Protein AF-A0A146L2M2-F1 (afdb_monomer)

InterPro domains:
  IPR002893 Zinc finger, MYND-type [PS01360] (22-61)
  IPR032717 Mitochondrial splicing suppressor 51, zinc-finger [PF13824] (22-67)
  IPR046824 Mitochondrial splicing suppressor 51-like, C-terminal domain [PF20179] (208-344)

Nearest PDB structures (foldseek):
  6o9o-assembly1_A  TM=4.617E-01  e=7.966E-04  Homo sapiens
  6p7z-assembly1_A  TM=4.406E-01  e=2.686E-03  Homo sapiens
  7bj1-assembly1_A  TM=4.413E-01  e=3.386E-03  Homo sapiens
  6cby-assembly2_B  TM=4.729E-01  e=2.568E-02  Homo sapiens
  8r4z-assembly2_B-2  TM=3.393E-01  e=8.658E-02  Pseudomonas syringae

Structure (mmCIF, N/CA/C/O backbone):
data_AF-A0A146L2M2-F1
#
_entry.id   AF-A0A146L2M2-F1
#
loop_
_atom_site.group_PDB
_atom_site.id
_atom_site.type_symbol
_atom_site.label_atom_id
_atom_site.label_alt_id
_atom_site.label_comp_id
_atom_site.label_asym_id
_atom_site.label_entity_id
_atom_site.label_seq_id
_atom_site.pdbx_PDB_ins_code
_atom_site.Cartn_x
_atom_site.Cartn_y
_atom_site.Cartn_z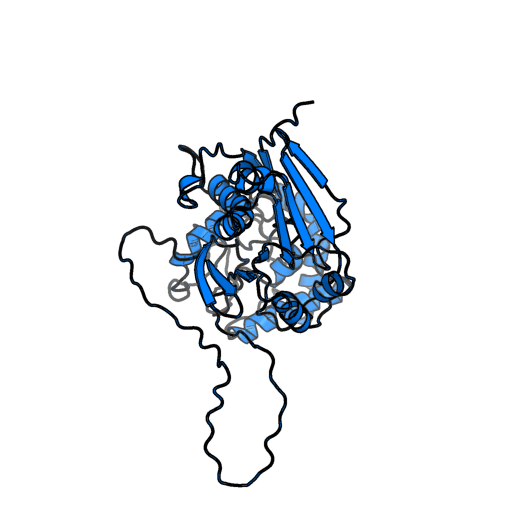
_atom_site.occupancy
_atom_site.B_iso_or_equiv
_atom_site.auth_seq_id
_atom_site.auth_comp_id
_atom_site.auth_asym_id
_atom_site.auth_atom_id
_atom_site.pdbx_PDB_model_num
ATOM 1 N N . MET A 1 1 ? 14.502 20.616 -28.014 1.00 32.56 1 MET A N 1
ATOM 2 C CA . MET A 1 1 ? 13.750 20.878 -26.769 1.00 32.56 1 MET A CA 1
ATOM 3 C C . MET A 1 1 ? 14.321 19.977 -25.692 1.00 32.56 1 MET A C 1
ATOM 5 O O . MET A 1 1 ? 14.163 18.766 -25.770 1.00 32.56 1 MET A O 1
ATOM 9 N N . THR A 1 2 ? 15.098 20.542 -24.774 1.00 34.72 2 THR A N 1
ATOM 10 C CA . THR A 1 2 ? 15.627 19.839 -23.602 1.00 34.72 2 THR A CA 1
ATOM 11 C C . THR A 1 2 ? 14.451 19.431 -22.723 1.00 34.72 2 THR A C 1
ATOM 13 O O . THR A 1 2 ? 13.787 20.293 -22.162 1.00 34.72 2 THR A O 1
ATOM 16 N N . SER A 1 3 ? 14.159 18.130 -22.663 1.00 42.84 3 SER A N 1
ATOM 17 C CA . SER A 1 3 ? 13.218 17.556 -21.698 1.00 42.84 3 SER A CA 1
ATOM 18 C C . SER A 1 3 ? 13.628 18.025 -20.306 1.00 42.84 3 SER A C 1
ATOM 20 O O . SER A 1 3 ? 14.692 17.625 -19.829 1.00 42.84 3 SER A O 1
ATOM 22 N N . GLU A 1 4 ? 12.829 18.891 -19.681 1.00 50.34 4 GLU A N 1
ATOM 23 C CA . GLU A 1 4 ? 13.039 19.283 -18.291 1.00 50.34 4 GLU A CA 1
ATOM 24 C C . GLU A 1 4 ? 13.143 18.012 -17.448 1.00 50.34 4 GLU A C 1
ATOM 26 O O . GLU A 1 4 ? 12.304 17.109 -17.515 1.00 50.34 4 GLU A O 1
ATOM 31 N N . ARG A 1 5 ? 14.260 17.903 -16.729 1.00 57.66 5 ARG A N 1
ATOM 32 C CA . ARG A 1 5 ? 14.537 16.804 -15.810 1.00 57.66 5 ARG A CA 1
ATOM 33 C C . ARG A 1 5 ? 13.362 16.716 -14.843 1.00 57.66 5 ARG A C 1
ATOM 35 O O . ARG A 1 5 ? 12.960 17.744 -14.311 1.00 57.66 5 ARG A O 1
ATOM 42 N N . ALA A 1 6 ? 12.842 15.520 -14.577 1.00 61.88 6 ALA A N 1
ATOM 43 C CA . ALA A 1 6 ? 11.925 15.360 -13.456 1.00 61.88 6 ALA A CA 1
ATOM 44 C C . ALA A 1 6 ? 12.663 15.791 -12.181 1.00 61.88 6 ALA A C 1
ATOM 46 O O . ALA A 1 6 ? 13.580 15.111 -11.719 1.00 61.88 6 ALA A O 1
ATOM 47 N N . THR A 1 7 ? 12.326 16.972 -11.676 1.00 74.81 7 THR A N 1
ATOM 48 C CA . THR A 1 7 ? 12.924 17.555 -10.474 1.00 74.81 7 THR A CA 1
ATOM 49 C C . THR A 1 7 ? 12.296 16.973 -9.214 1.00 74.81 7 THR A C 1
ATOM 51 O O . THR A 1 7 ? 12.905 17.029 -8.146 1.00 74.81 7 THR A O 1
ATOM 54 N N . GLU A 1 8 ? 11.102 16.387 -9.339 1.00 89.12 8 GLU A N 1
ATOM 55 C CA . GLU A 1 8 ? 10.264 15.945 -8.231 1.00 89.12 8 GLU A CA 1
ATOM 56 C C . GLU A 1 8 ? 9.455 14.686 -8.591 1.00 89.12 8 GLU A C 1
ATOM 58 O O . GLU A 1 8 ? 9.073 14.465 -9.744 1.00 89.12 8 GLU A O 1
ATOM 63 N N . PHE A 1 9 ? 9.170 13.874 -7.578 1.00 90.69 9 PHE A N 1
ATOM 64 C CA . PHE A 1 9 ? 8.240 12.753 -7.592 1.00 90.69 9 PHE A CA 1
ATOM 65 C C . PHE A 1 9 ? 6.996 13.119 -6.789 1.00 90.69 9 PHE A C 1
ATOM 67 O O . PHE A 1 9 ? 7.102 13.760 -5.742 1.00 90.69 9 PHE A O 1
ATOM 74 N N . LYS A 1 10 ? 5.823 12.675 -7.246 1.00 90.69 10 LYS A N 1
ATOM 75 C CA . LYS A 1 10 ? 4.563 12.849 -6.514 1.00 90.69 10 LYS A CA 1
ATOM 76 C C . LYS A 1 10 ? 4.073 11.496 -6.022 1.00 90.69 10 LYS A C 1
ATOM 78 O O . LYS A 1 10 ? 3.752 10.624 -6.829 1.00 90.69 10 LYS A O 1
ATOM 83 N N . VAL A 1 11 ? 4.012 11.318 -4.708 1.00 87.25 11 VAL A N 1
ATOM 84 C CA . VAL A 1 11 ? 3.499 10.092 -4.082 1.00 87.25 11 VAL A CA 1
ATOM 85 C C . VAL A 1 11 ? 2.143 10.388 -3.462 1.00 87.25 11 VAL A C 1
ATOM 87 O O . VAL A 1 11 ? 1.997 11.355 -2.713 1.00 87.25 11 VAL A O 1
ATOM 90 N N . TRP A 1 12 ? 1.159 9.561 -3.801 1.00 87.81 12 TRP A N 1
ATOM 91 C CA . TRP A 1 12 ? -0.226 9.699 -3.369 1.00 87.81 12 TRP A CA 1
ATOM 92 C C . TRP A 1 12 ? -0.584 8.535 -2.459 1.00 87.81 12 TRP A C 1
ATOM 94 O O . TRP A 1 12 ? -0.360 7.382 -2.822 1.00 87.81 12 TRP A O 1
ATOM 104 N N . TYR A 1 13 ? -1.179 8.838 -1.309 1.00 83.56 13 TYR A N 1
ATOM 105 C CA . TYR A 1 13 ? -1.750 7.829 -0.425 1.00 83.56 13 TYR A CA 1
ATOM 106 C C . TYR A 1 13 ? -3.263 7.973 -0.393 1.00 83.56 13 TYR A C 1
ATOM 108 O O . TYR A 1 13 ? -3.800 9.069 -0.213 1.00 83.56 13 TYR A O 1
ATOM 116 N N . ARG A 1 14 ? -3.955 6.840 -0.540 1.00 85.69 14 ARG A N 1
ATOM 117 C CA . ARG A 1 14 ? -5.388 6.781 -0.257 1.00 85.69 14 ARG A CA 1
ATOM 118 C C . ARG A 1 14 ? -5.647 7.116 1.218 1.00 85.69 14 ARG A C 1
ATOM 120 O O . ARG A 1 14 ? -4.770 6.882 2.056 1.00 85.69 14 ARG A O 1
ATOM 127 N N . PRO A 1 15 ? -6.860 7.564 1.567 1.00 81.56 15 PRO A N 1
ATOM 128 C CA . PRO A 1 15 ? -7.300 7.567 2.952 1.00 81.56 15 PRO A CA 1
ATOM 129 C C . PRO A 1 15 ? -7.128 6.173 3.577 1.00 81.56 15 PRO A C 1
ATOM 131 O O . PRO A 1 15 ? -7.543 5.160 3.002 1.00 81.56 15 PRO A O 1
ATOM 134 N N . GLN A 1 16 ? -6.463 6.131 4.732 1.00 87.62 16 GLN A N 1
ATOM 135 C CA . GLN A 1 16 ? -6.278 4.928 5.546 1.00 87.62 16 GLN A CA 1
ATOM 136 C C . GLN A 1 16 ? -6.793 5.184 6.959 1.00 87.62 16 GLN A C 1
ATOM 138 O O . GLN A 1 16 ? -6.505 6.231 7.545 1.00 87.62 16 GLN A O 1
ATOM 143 N N . PHE A 1 17 ? -7.548 4.250 7.520 1.00 91.25 17 PHE A N 1
ATOM 144 C CA . PHE A 1 17 ? -8.066 4.357 8.879 1.00 91.25 17 PHE A CA 1
ATOM 145 C C . PHE A 1 17 ? -7.026 3.916 9.922 1.00 91.25 17 PHE A C 1
ATOM 147 O O . PHE A 1 17 ? -6.335 2.913 9.760 1.00 91.25 17 PHE A O 1
ATOM 154 N N . ILE A 1 18 ? -6.939 4.671 11.021 1.00 90.88 18 ILE A N 1
ATOM 155 C CA . ILE A 1 18 ? -6.165 4.334 12.221 1.00 90.88 18 ILE A CA 1
ATOM 156 C C . ILE A 1 18 ? -7.047 4.715 13.417 1.00 90.88 18 ILE A C 1
ATOM 158 O O . ILE A 1 18 ? -7.366 5.890 13.593 1.00 90.88 18 ILE A O 1
ATOM 162 N N . SER A 1 19 ? -7.445 3.741 14.235 1.00 89.25 19 SER A N 1
ATOM 163 C CA . SER A 1 19 ? -8.536 3.898 15.213 1.00 89.25 19 SER A CA 1
ATOM 164 C C . SER A 1 19 ? -8.334 4.979 16.271 1.00 89.25 19 SER A C 1
ATOM 166 O O . SER A 1 19 ? -9.283 5.689 16.604 1.00 89.25 19 SER A O 1
ATOM 168 N N . ASN A 1 20 ? -7.114 5.152 16.786 1.00 90.50 20 ASN A N 1
ATOM 169 C CA . ASN A 1 20 ? -6.864 6.088 17.887 1.00 90.50 20 ASN A CA 1
ATOM 170 C C . ASN A 1 20 ? -6.240 7.431 17.466 1.00 90.50 20 ASN A C 1
ATOM 172 O O . ASN A 1 20 ? -5.539 8.075 18.259 1.00 90.50 20 ASN A O 1
ATOM 176 N N . VAL A 1 21 ? -6.442 7.848 16.215 1.00 93.50 21 VAL A N 1
ATOM 177 C CA . VAL A 1 21 ? -6.042 9.175 15.722 1.00 93.50 21 VAL A CA 1
ATOM 178 C C . VAL A 1 21 ? -7.190 9.849 14.985 1.00 93.50 21 VAL A C 1
ATOM 180 O O . VAL A 1 21 ? -8.154 9.188 14.618 1.00 93.50 21 VAL A O 1
ATOM 183 N N . CYS A 1 22 ? -7.092 11.158 14.749 1.00 94.94 22 CYS A N 1
ATOM 184 C CA . CYS A 1 22 ? -8.098 11.856 13.954 1.00 94.94 22 CYS A CA 1
ATOM 185 C C . CYS A 1 22 ? -8.229 11.236 12.553 1.00 94.94 22 CYS A C 1
ATOM 187 O O . CYS A 1 22 ? -7.226 11.109 11.848 1.00 94.94 22 CYS A O 1
ATOM 189 N N . HIS A 1 23 ? -9.450 10.903 12.127 1.00 94.38 23 HIS A N 1
ATOM 190 C CA . HIS A 1 23 ? -9.693 10.318 10.811 1.00 94.38 23 HIS A CA 1
ATOM 191 C C . HIS A 1 23 ? -9.285 11.248 9.666 1.00 94.38 23 HIS A C 1
ATOM 193 O O . HIS A 1 23 ? -8.741 10.776 8.675 1.00 94.38 23 HIS A O 1
ATOM 199 N N . ILE A 1 24 ? -9.419 12.561 9.829 1.00 94.50 24 ILE A N 1
ATOM 200 C CA . ILE A 1 24 ? -9.058 13.523 8.785 1.00 94.50 24 ILE A CA 1
ATOM 201 C C . ILE A 1 24 ? -7.544 13.771 8.737 1.00 94.50 24 ILE A C 1
ATOM 203 O O . ILE A 1 24 ? -6.889 13.472 7.739 1.00 94.50 24 ILE A O 1
ATOM 207 N N . CYS A 1 25 ? -6.947 14.273 9.825 1.00 94.25 25 CYS A N 1
ATOM 208 C CA . CYS A 1 25 ? -5.553 14.740 9.807 1.00 94.25 25 CYS A CA 1
ATOM 209 C C . CYS A 1 25 ? -4.515 13.732 10.326 1.00 94.25 25 CYS A C 1
ATOM 211 O O . CYS A 1 25 ? -3.321 14.021 10.300 1.00 94.25 25 CYS A O 1
ATOM 213 N N . LYS A 1 26 ? -4.946 12.574 10.846 1.00 94.31 26 LYS A N 1
ATOM 214 C CA . LYS A 1 26 ? -4.104 11.527 11.469 1.00 94.31 26 LYS A CA 1
ATOM 215 C C . LYS A 1 26 ? -3.285 11.978 12.682 1.00 94.31 26 LYS A C 1
ATOM 217 O O . LYS A 1 26 ? -2.478 11.210 13.210 1.00 94.31 26 LYS A O 1
ATOM 222 N N . THR A 1 27 ? -3.503 13.197 13.173 1.00 92.25 27 THR A N 1
ATOM 223 C CA . THR A 1 27 ? -2.886 13.683 14.407 1.00 92.25 27 THR A CA 1
ATOM 224 C C . THR A 1 27 ? -3.486 12.970 15.611 1.00 92.25 27 THR A C 1
ATOM 226 O O . THR A 1 27 ? -4.680 12.668 15.665 1.00 92.25 27 THR A O 1
ATOM 229 N N . ALA A 1 28 ? -2.620 12.702 16.583 1.00 86.12 28 ALA A N 1
ATOM 230 C CA . ALA A 1 28 ? -2.993 12.302 17.926 1.00 86.12 28 ALA A CA 1
ATOM 231 C C . ALA A 1 28 ? -4.058 13.252 18.500 1.00 86.12 28 ALA A C 1
ATOM 233 O O . ALA A 1 28 ? -3.770 14.439 18.651 1.00 86.12 28 ALA A O 1
ATOM 234 N N . PRO A 1 29 ? -5.266 12.783 18.830 1.00 76.06 29 PRO A N 1
ATOM 235 C CA . PRO A 1 29 ? -6.245 13.655 19.433 1.00 76.06 29 PRO A CA 1
ATOM 236 C C . PRO A 1 29 ? -5.828 13.924 20.890 1.00 76.06 29 PRO A C 1
ATOM 238 O O . PRO A 1 29 ? -5.305 13.035 21.572 1.00 76.06 29 PRO A O 1
ATOM 241 N N . GLY A 1 30 ? -5.967 15.181 21.316 1.00 73.44 30 GLY A N 1
ATOM 242 C CA . GLY A 1 30 ? -5.658 15.626 22.677 1.00 73.44 30 GLY A CA 1
ATOM 243 C C . GLY A 1 30 ? -6.733 15.200 23.681 1.00 73.44 30 GLY A C 1
ATOM 244 O O . GLY A 1 30 ? -7.555 14.336 23.391 1.00 73.44 30 GLY A O 1
ATOM 245 N N . ASN A 1 31 ? -6.764 15.837 24.854 1.00 66.19 31 ASN A N 1
ATOM 246 C CA . ASN A 1 31 ? -7.769 15.541 25.888 1.00 66.19 31 ASN A CA 1
ATOM 247 C C . ASN A 1 31 ? -9.213 15.846 25.441 1.00 66.19 31 ASN A C 1
ATOM 249 O O . ASN A 1 31 ? -10.150 15.265 25.975 1.00 66.19 31 ASN A O 1
ATOM 253 N N . GLU A 1 32 ? -9.388 16.710 24.441 1.00 65.69 32 GLU A N 1
ATOM 254 C CA . GLU A 1 32 ? -10.679 17.076 23.837 1.00 65.69 32 GLU A CA 1
ATOM 255 C C . GLU A 1 32 ? -11.033 16.187 22.625 1.00 65.69 32 GLU A C 1
ATOM 257 O O . GLU A 1 32 ? -11.750 16.603 21.717 1.00 65.69 32 GLU A O 1
ATOM 262 N N . SER A 1 33 ? -10.490 14.964 22.562 1.00 80.56 33 SER A N 1
ATOM 263 C CA . SER A 1 33 ? -10.766 14.026 21.470 1.00 80.56 33 SER A CA 1
ATOM 264 C C . SER A 1 33 ? -12.252 13.695 21.378 1.00 80.56 33 SER A C 1
ATOM 266 O O . SER A 1 33 ? -12.849 13.271 22.369 1.00 80.56 33 SER A O 1
ATOM 268 N N . LEU A 1 34 ? -12.812 13.784 20.176 1.00 90.06 34 LEU A N 1
ATOM 269 C CA . LEU A 1 34 ? -14.172 13.343 19.894 1.00 90.06 34 LEU A CA 1
ATOM 270 C C . LEU A 1 34 ? -14.135 11.944 19.286 1.00 90.06 34 LEU A C 1
ATOM 272 O O . LEU A 1 34 ? -13.220 11.588 18.546 1.00 90.06 34 LEU A O 1
ATOM 276 N N . THR A 1 35 ? -15.143 11.144 19.588 1.00 92.12 35 THR A N 1
ATOM 277 C CA . THR A 1 35 ? -15.424 9.894 18.881 1.00 92.12 35 THR A CA 1
ATOM 278 C C . THR A 1 35 ? -16.803 10.038 18.261 1.00 92.12 35 THR A C 1
ATOM 280 O O . THR A 1 35 ? -17.667 10.658 18.881 1.00 92.12 35 THR A O 1
ATOM 283 N N . CYS A 1 36 ? -17.013 9.490 17.062 1.00 94.12 36 CYS A N 1
ATOM 284 C CA . CYS A 1 36 ? -18.328 9.488 16.427 1.00 94.12 36 CYS A CA 1
ATOM 285 C C . CYS A 1 36 ? -19.385 8.973 17.428 1.00 94.12 36 CYS A C 1
ATOM 287 O O . CYS A 1 36 ? -19.245 7.844 17.913 1.00 94.12 36 CYS A O 1
ATOM 289 N N . PRO A 1 37 ? -20.428 9.761 17.753 1.00 92.00 37 PRO A N 1
ATOM 290 C CA . PRO A 1 37 ? -21.421 9.376 18.754 1.00 92.00 37 PRO A CA 1
ATOM 291 C C . PRO A 1 37 ? -22.321 8.227 18.281 1.00 92.00 37 PRO A C 1
ATOM 293 O O . PRO A 1 37 ? -22.911 7.543 19.113 1.00 92.00 37 PRO A O 1
ATOM 296 N N . GLY A 1 38 ? -22.412 8.002 16.965 1.00 93.31 38 GLY A N 1
ATOM 297 C CA . GLY A 1 38 ? -23.166 6.900 16.375 1.00 93.31 38 GLY A CA 1
ATOM 298 C C . GLY A 1 38 ? -22.446 5.561 16.527 1.00 93.31 38 GLY A C 1
ATOM 299 O O . GLY A 1 38 ? -22.893 4.692 17.270 1.00 93.31 38 GLY A O 1
ATOM 300 N N . CYS A 1 39 ? -21.325 5.382 15.825 1.00 94.31 39 CYS A N 1
ATOM 301 C CA . CYS A 1 39 ? -20.630 4.093 15.798 1.00 94.31 39 CYS A CA 1
ATOM 302 C C . CYS A 1 39 ? -19.640 3.890 16.959 1.00 94.31 39 CYS A C 1
ATOM 304 O O . CYS A 1 39 ? -19.313 2.754 17.305 1.00 94.31 39 CYS A O 1
ATOM 306 N N . GLY A 1 40 ? -19.116 4.969 17.551 1.00 92.00 40 GLY A N 1
ATOM 307 C CA . GLY A 1 40 ? -18.100 4.898 18.601 1.00 92.00 40 GLY A CA 1
ATOM 308 C C . GLY A 1 40 ? -16.728 4.376 18.149 1.00 92.00 40 GLY A C 1
ATOM 309 O O . GLY A 1 40 ? -15.912 4.051 19.011 1.00 92.00 40 GLY A O 1
ATOM 310 N N . LEU A 1 41 ? -16.469 4.248 16.837 1.00 92.75 41 LEU A N 1
ATOM 311 C CA . LEU A 1 41 ? -15.233 3.656 16.291 1.00 92.75 41 LEU A CA 1
ATOM 312 C C . LEU A 1 41 ? -14.266 4.667 15.666 1.00 92.75 41 LEU A C 1
ATOM 314 O O . LEU A 1 41 ? -13.063 4.404 15.623 1.00 92.75 41 LEU A O 1
ATOM 318 N N . VAL A 1 42 ? -14.769 5.796 15.165 1.00 94.38 42 VAL A N 1
ATOM 319 C CA . VAL A 1 42 ? -13.969 6.794 14.443 1.00 94.38 42 VAL A CA 1
ATOM 320 C C . VAL A 1 42 ? -13.658 7.978 15.354 1.00 94.38 42 VAL A C 1
ATOM 322 O O . VAL A 1 42 ? -14.552 8.502 16.017 1.00 94.38 42 VAL A O 1
ATOM 325 N N . SER A 1 43 ? -12.386 8.378 15.408 1.00 93.56 43 SER A N 1
ATOM 326 C CA . SER A 1 43 ? -11.897 9.448 16.284 1.00 93.56 43 SER A CA 1
ATOM 327 C C . SER A 1 43 ? -11.615 10.739 15.511 1.00 93.56 43 SER A C 1
ATOM 329 O O . SER A 1 43 ? -11.123 10.701 14.383 1.00 93.56 43 SER A O 1
ATOM 331 N N . TYR A 1 44 ? -11.816 11.893 16.150 1.00 94.94 44 TYR A N 1
ATOM 332 C CA . TYR A 1 44 ? -11.569 13.228 15.598 1.00 94.94 44 TYR A CA 1
ATOM 333 C C . TYR A 1 44 ? -10.860 14.122 16.620 1.00 94.94 44 TYR A C 1
ATOM 335 O O . TYR A 1 44 ? -11.059 13.996 17.828 1.00 94.94 44 TYR A O 1
ATOM 343 N N . CYS A 1 45 ? -10.002 15.032 16.148 1.00 94.44 45 CYS A N 1
ATOM 344 C CA . CYS A 1 45 ? -9.305 15.974 17.034 1.00 94.44 45 CYS A CA 1
ATOM 345 C C . CYS A 1 45 ? -10.090 17.265 17.306 1.00 94.44 45 CYS A C 1
ATOM 347 O O . CYS A 1 45 ? -9.636 18.069 18.112 1.00 94.44 45 CYS A O 1
ATOM 349 N N . SER A 1 46 ? -11.196 17.505 16.600 1.00 93.50 46 SER A N 1
ATOM 350 C CA . SER A 1 46 ? -12.043 18.686 16.765 1.00 93.50 46 SER A CA 1
ATOM 351 C C . SER A 1 46 ? -13.421 18.449 16.155 1.00 93.50 46 SER A C 1
ATOM 353 O O . SER A 1 46 ? -13.566 17.597 15.277 1.00 93.50 46 SER A O 1
ATOM 355 N N . GLN A 1 47 ? -14.400 19.252 16.576 1.00 94.88 47 GLN A N 1
ATOM 356 C CA . GLN A 1 47 ? -15.753 19.251 16.013 1.00 94.88 47 GLN A CA 1
ATOM 357 C C . GLN A 1 47 ? -15.735 19.495 14.496 1.00 94.88 47 GLN A C 1
ATOM 359 O O . GLN A 1 47 ? -16.357 18.757 13.747 1.00 94.88 47 GLN A O 1
ATOM 364 N N . ARG A 1 48 ? -14.898 20.431 14.027 1.00 95.94 48 ARG A N 1
ATOM 365 C CA . ARG A 1 48 ? -14.720 20.715 12.594 1.00 95.94 48 ARG A CA 1
ATOM 366 C C . ARG A 1 48 ? -14.341 19.476 11.771 1.00 95.94 48 ARG A C 1
ATOM 368 O O . ARG A 1 48 ? -14.835 19.317 10.670 1.00 95.94 48 ARG A O 1
ATOM 375 N N . HIS A 1 49 ? -13.432 18.626 12.265 1.00 95.88 49 HIS A N 1
ATOM 376 C CA . HIS A 1 49 ? -13.039 17.408 11.539 1.00 95.88 49 HIS A CA 1
ATOM 377 C C . HIS A 1 49 ? -14.077 16.286 11.635 1.00 95.88 49 HIS A C 1
ATOM 379 O O . HIS A 1 49 ? -14.011 15.370 10.827 1.00 95.88 49 HIS A O 1
ATOM 385 N N . LEU A 1 50 ? -14.964 16.319 12.632 1.00 95.38 50 LEU A N 1
ATOM 386 C CA . LEU A 1 50 ? -16.106 15.411 12.703 1.00 95.38 50 LEU A CA 1
ATOM 387 C C . LEU A 1 50 ? -17.140 15.806 11.643 1.00 95.38 50 LEU A C 1
ATOM 389 O O . LEU A 1 50 ? -17.557 14.953 10.877 1.00 95.38 50 LEU A O 1
ATOM 393 N N . GLU A 1 51 ? -17.474 17.096 11.559 1.00 96.19 51 GLU A N 1
ATOM 394 C CA . GLU A 1 51 ? -18.392 17.649 10.549 1.00 96.19 51 GLU A CA 1
ATOM 395 C C . GLU A 1 51 ? -17.838 17.495 9.122 1.00 96.19 51 GLU A C 1
ATOM 397 O O . GLU A 1 51 ? -18.580 17.187 8.201 1.00 96.19 51 GLU A O 1
ATOM 402 N N . GLU A 1 52 ? -16.521 17.648 8.926 1.00 96.56 52 GLU A N 1
ATOM 403 C CA . GLU A 1 52 ? -15.867 17.421 7.622 1.00 96.56 52 GLU A CA 1
ATOM 404 C C . GLU A 1 52 ? -15.974 15.962 7.137 1.00 96.56 52 GLU A C 1
ATOM 406 O O . GLU A 1 52 ? -15.908 15.726 5.936 1.00 96.56 52 GLU A O 1
ATOM 411 N N . ASP A 1 53 ? -16.111 14.998 8.052 1.00 95.88 53 ASP A N 1
ATOM 412 C CA . ASP A 1 53 ? -16.208 13.564 7.744 1.00 95.88 53 ASP A CA 1
ATOM 413 C C . ASP A 1 53 ? -17.656 13.064 7.686 1.00 95.88 53 ASP A C 1
ATOM 415 O O . ASP A 1 53 ? -17.869 11.913 7.331 1.00 95.88 53 ASP A O 1
ATOM 419 N N . GLU A 1 54 ? -18.640 13.875 8.088 1.00 94.12 54 GLU A N 1
ATOM 420 C CA . GLU A 1 54 ? -20.007 13.421 8.375 1.00 94.12 54 GLU A CA 1
ATOM 421 C C . GLU A 1 54 ? -20.655 12.733 7.168 1.00 94.12 54 GLU A C 1
ATOM 423 O O . GLU A 1 54 ? -21.042 11.569 7.284 1.00 94.12 54 GLU A O 1
ATOM 428 N N . ASP A 1 55 ? -20.666 13.398 6.009 1.00 95.50 55 ASP A N 1
ATOM 429 C CA . ASP A 1 55 ? -21.252 12.874 4.767 1.00 95.50 55 ASP A CA 1
ATOM 430 C C . ASP A 1 55 ? -20.519 11.613 4.267 1.00 95.50 55 ASP A C 1
ATOM 432 O O . ASP A 1 55 ? -21.144 10.632 3.867 1.00 95.50 55 ASP A O 1
ATOM 436 N N . ASP A 1 56 ? -19.180 11.607 4.314 1.00 94.62 56 ASP A N 1
ATOM 437 C CA . ASP A 1 56 ? -18.372 10.457 3.879 1.00 94.62 56 ASP A CA 1
ATOM 438 C C . ASP A 1 56 ? -18.502 9.265 4.859 1.00 94.62 56 ASP A C 1
ATOM 440 O O . ASP A 1 56 ? -18.331 8.106 4.468 1.00 94.62 56 ASP A O 1
ATOM 444 N N . HIS A 1 57 ? -18.794 9.529 6.139 1.00 96.44 57 HIS A N 1
ATOM 445 C CA . HIS A 1 57 ? -18.892 8.543 7.217 1.00 96.44 57 HIS A CA 1
ATOM 446 C C . HIS A 1 57 ? -20.300 7.975 7.429 1.00 96.44 57 HIS A C 1
ATOM 448 O O . HIS A 1 57 ? -20.416 6.871 7.976 1.00 96.44 57 HIS A O 1
ATOM 454 N N . GLU A 1 58 ? -21.349 8.696 7.031 1.00 96.94 58 GLU A N 1
ATOM 455 C CA . GLU A 1 58 ? -22.753 8.383 7.325 1.00 96.94 58 GLU A CA 1
ATOM 456 C C . GLU A 1 58 ? -23.109 6.928 6.986 1.00 96.94 58 GLU A C 1
ATOM 458 O O . GLU A 1 58 ? -23.509 6.167 7.874 1.00 96.94 58 GLU A O 1
ATOM 463 N N . ASP A 1 59 ? -22.840 6.509 5.746 1.00 97.62 59 ASP A N 1
ATOM 464 C CA . ASP A 1 59 ? -23.119 5.161 5.240 1.00 97.62 59 ASP A CA 1
ATOM 465 C C . ASP A 1 59 ? -22.569 4.066 6.174 1.00 97.62 59 ASP A C 1
ATOM 467 O O . ASP A 1 59 ? -23.295 3.200 6.678 1.00 97.62 59 ASP A O 1
ATOM 471 N N . ILE A 1 60 ? -21.258 4.087 6.435 1.00 97.62 60 ILE A N 1
ATOM 472 C CA . ILE A 1 60 ? -20.624 3.057 7.265 1.00 97.62 60 ILE A CA 1
ATOM 473 C C . ILE A 1 60 ? -21.045 3.173 8.733 1.00 97.62 60 ILE A C 1
ATOM 475 O O . ILE A 1 60 ? -21.123 2.157 9.429 1.00 97.62 60 ILE A O 1
ATOM 479 N N . CYS A 1 61 ? -21.336 4.383 9.217 1.00 98.25 61 CYS A N 1
ATOM 480 C CA . CYS A 1 61 ? -21.837 4.608 10.568 1.00 98.25 61 CYS A CA 1
ATOM 481 C C . CYS A 1 61 ? -23.187 3.912 10.775 1.00 98.25 61 CYS A C 1
ATOM 483 O O . CYS A 1 61 ? -23.357 3.185 11.757 1.00 98.25 61 CYS A O 1
ATOM 485 N N . ASP A 1 62 ? -24.115 4.071 9.835 1.00 98.00 62 ASP A N 1
ATOM 486 C CA . ASP A 1 62 ? -25.445 3.467 9.892 1.00 98.00 62 ASP A CA 1
ATOM 487 C C . ASP A 1 62 ? -25.410 1.951 9.717 1.00 98.00 62 ASP A C 1
ATOM 489 O O . ASP A 1 62 ? -26.086 1.218 10.447 1.00 98.00 62 ASP A O 1
ATOM 493 N N . ALA A 1 63 ? -24.539 1.454 8.839 1.00 98.31 63 ALA A N 1
ATOM 494 C CA . ALA A 1 63 ? -24.291 0.024 8.720 1.00 98.31 63 ALA A CA 1
ATOM 495 C C . ALA A 1 63 ? -23.778 -0.578 10.045 1.00 98.31 63 ALA A C 1
ATOM 497 O O . ALA A 1 63 ? -24.242 -1.623 10.500 1.00 98.31 63 ALA A O 1
ATOM 498 N N . LEU A 1 64 ? -22.859 0.108 10.732 1.00 98.12 64 LEU A N 1
ATOM 499 C CA . LEU A 1 64 ? -22.366 -0.334 12.038 1.00 98.12 64 LEU A CA 1
ATOM 500 C C . LEU A 1 64 ? -23.461 -0.313 13.114 1.00 98.12 64 LEU A C 1
ATOM 502 O O . LEU A 1 64 ? -23.494 -1.227 13.941 1.00 98.12 64 LEU A O 1
ATOM 506 N N . LYS A 1 65 ? -24.371 0.671 13.102 1.00 97.69 65 LYS A N 1
ATOM 507 C CA . LYS A 1 65 ? -25.541 0.692 14.001 1.00 97.69 65 LYS A CA 1
ATOM 508 C C . LYS A 1 65 ? -26.464 -0.503 13.743 1.00 97.69 65 LYS A C 1
ATOM 510 O O . LYS A 1 65 ? -26.866 -1.168 14.693 1.00 97.69 65 LYS A O 1
ATOM 515 N N . GLY A 1 66 ? -26.714 -0.858 12.482 1.00 97.50 66 GLY A N 1
ATOM 516 C CA . GLY A 1 66 ? -27.489 -2.059 12.151 1.00 97.50 66 GLY A CA 1
ATOM 517 C C . GLY A 1 66 ? -26.833 -3.354 12.639 1.00 97.50 66 GLY A C 1
ATOM 518 O O . GLY A 1 66 ? -27.508 -4.246 13.154 1.00 97.50 66 GLY A O 1
ATOM 519 N N . VAL A 1 67 ? -25.500 -3.448 12.574 1.00 97.50 67 VAL A N 1
ATOM 520 C CA . VAL A 1 67 ? -24.763 -4.574 13.175 1.00 97.50 67 VAL A CA 1
ATOM 521 C C . VAL A 1 67 ? -24.926 -4.603 14.699 1.00 97.50 67 VAL A C 1
ATOM 523 O O . VAL A 1 67 ? -25.099 -5.681 15.271 1.00 97.50 67 VAL A O 1
ATOM 526 N N . VAL A 1 68 ? -24.891 -3.446 15.367 1.00 97.38 68 VAL A N 1
ATOM 527 C CA . VAL A 1 68 ? -25.132 -3.335 16.818 1.00 97.38 68 VAL A CA 1
ATOM 528 C C . VAL A 1 68 ? -26.515 -3.875 17.189 1.00 97.38 68 VAL A C 1
ATOM 530 O O . VAL A 1 68 ? -26.621 -4.689 18.111 1.00 97.38 68 VAL A O 1
ATOM 533 N N . GLU A 1 69 ? -27.551 -3.480 16.449 1.00 96.75 69 GLU A N 1
ATOM 534 C CA . GLU A 1 69 ? -28.926 -3.952 16.643 1.00 96.75 69 GLU A CA 1
ATOM 535 C C . GLU A 1 69 ? -29.041 -5.465 16.436 1.00 96.75 69 GLU A C 1
ATOM 537 O O . GLU A 1 69 ? -29.556 -6.173 17.303 1.00 96.75 69 GLU A O 1
ATOM 542 N N . LEU A 1 70 ? -28.481 -5.981 15.337 1.00 96.25 70 LEU A N 1
ATOM 543 C CA . LEU A 1 70 ? -28.487 -7.409 15.016 1.00 96.25 70 LEU A CA 1
ATOM 544 C C . LEU A 1 70 ? -27.797 -8.254 16.096 1.00 96.25 70 LEU A C 1
ATOM 546 O O . LEU A 1 70 ? -28.232 -9.365 16.407 1.00 96.25 70 LEU A O 1
ATOM 550 N N . LEU A 1 71 ? -26.693 -7.756 16.658 1.00 95.00 71 LEU A N 1
ATOM 551 C CA . LEU A 1 71 ? -25.930 -8.473 17.675 1.00 95.00 71 LEU A CA 1
ATOM 552 C C . LEU A 1 71 ? -26.480 -8.275 19.094 1.00 95.00 71 LEU A C 1
ATOM 554 O O . LEU A 1 71 ? -26.100 -9.053 19.977 1.00 95.00 71 LEU A O 1
ATOM 558 N N . GLY A 1 72 ? -27.345 -7.286 19.324 1.00 95.38 72 GLY A N 1
ATOM 559 C CA . GLY A 1 72 ? -27.843 -6.930 20.653 1.00 95.38 72 GLY A CA 1
ATOM 560 C C . GLY A 1 72 ? -26.729 -6.447 21.587 1.00 95.38 72 GLY A C 1
ATOM 561 O O . GLY A 1 72 ? -26.683 -6.841 22.754 1.00 95.38 72 GLY A O 1
ATOM 562 N N . THR A 1 73 ? -25.779 -5.667 21.067 1.00 94.56 73 THR A N 1
ATOM 563 C CA . THR A 1 73 ? -24.621 -5.148 21.819 1.00 94.56 73 THR A CA 1
ATOM 564 C C . THR A 1 73 ? -24.656 -3.627 21.957 1.00 94.56 73 THR A C 1
ATOM 566 O O . THR A 1 73 ? -25.623 -2.992 21.557 1.00 94.56 73 THR A O 1
ATOM 569 N N . LYS A 1 74 ? -23.629 -3.015 22.570 1.00 91.06 74 LYS A N 1
ATOM 570 C CA . LYS A 1 74 ? -23.462 -1.549 22.558 1.00 91.06 74 LYS A CA 1
ATOM 571 C C . LYS A 1 74 ? -22.587 -1.089 21.393 1.00 91.06 74 LYS A C 1
ATOM 573 O O . LYS A 1 74 ? -22.735 0.032 20.928 1.00 91.06 74 LYS A O 1
ATOM 578 N N . ARG A 1 75 ? -21.660 -1.939 20.943 1.00 91.94 75 ARG A N 1
ATOM 579 C CA . ARG A 1 75 ? -20.790 -1.726 19.778 1.00 91.94 75 ARG A CA 1
ATOM 580 C C . ARG A 1 75 ? -20.726 -2.981 18.921 1.00 91.94 75 ARG A C 1
ATOM 582 O O . ARG A 1 75 ? -20.830 -4.096 19.443 1.00 91.94 75 ARG A O 1
ATOM 589 N N . ALA A 1 76 ? -20.480 -2.798 17.623 1.00 94.31 76 ALA A N 1
ATOM 590 C CA . ALA A 1 76 ? -20.432 -3.884 16.642 1.00 94.31 76 ALA A CA 1
ATOM 591 C C . ALA A 1 76 ? -19.420 -4.979 17.029 1.00 94.31 76 ALA A C 1
ATOM 593 O O . ALA A 1 76 ? -19.617 -6.156 16.740 1.00 94.31 76 ALA A O 1
ATOM 594 N N . HIS A 1 77 ? -18.366 -4.604 17.759 1.00 94.88 77 HIS A N 1
ATOM 595 C CA . HIS A 1 77 ? -17.281 -5.502 18.140 1.00 94.88 77 HIS A CA 1
ATOM 596 C C . HIS A 1 77 ? -17.274 -5.935 19.614 1.00 94.88 77 HIS A C 1
ATOM 598 O O . HIS A 1 77 ? -16.275 -6.484 20.071 1.00 94.88 77 HIS A O 1
ATOM 604 N N . ASP A 1 78 ? -18.341 -5.705 20.386 1.00 92.00 78 ASP A N 1
ATOM 605 C CA . ASP A 1 78 ? -18.354 -6.048 21.823 1.00 92.00 78 ASP A CA 1
ATOM 606 C C . ASP A 1 78 ? -18.293 -7.567 22.089 1.00 92.00 78 ASP A C 1
ATOM 608 O O . ASP A 1 78 ? -17.824 -7.989 23.146 1.00 92.00 78 ASP A O 1
ATOM 612 N N . LYS A 1 79 ? -18.713 -8.410 21.131 1.00 93.88 79 LYS A N 1
ATOM 613 C CA . LYS A 1 79 ? -18.628 -9.883 21.243 1.00 93.88 79 LYS A CA 1
ATOM 614 C C . LYS A 1 79 ? -17.225 -10.449 20.978 1.00 93.88 79 LYS A C 1
ATOM 616 O O . LYS A 1 79 ? -17.063 -11.663 20.948 1.00 93.88 79 LYS A O 1
ATOM 621 N N . ALA A 1 80 ? -16.219 -9.595 20.789 1.00 93.69 80 ALA A N 1
ATOM 622 C CA . ALA A 1 80 ? -14.861 -10.019 20.454 1.00 93.69 80 ALA A CA 1
ATOM 623 C C . ALA A 1 80 ? -14.022 -10.499 21.652 1.00 93.69 80 ALA A C 1
ATOM 625 O O . ALA A 1 80 ? -12.960 -11.088 21.453 1.00 93.69 80 ALA A O 1
ATOM 626 N N . TYR A 1 81 ? -14.464 -10.236 22.885 1.00 93.50 81 TYR A N 1
ATOM 627 C CA . TYR A 1 81 ? -13.671 -10.496 24.086 1.00 93.50 81 TYR A CA 1
ATOM 628 C C . TYR A 1 81 ? -13.220 -11.964 24.182 1.00 93.50 81 TYR A C 1
ATOM 630 O O . TYR A 1 81 ? -14.039 -12.877 24.127 1.00 93.50 81 TYR A O 1
ATOM 638 N N . LEU A 1 82 ? -11.909 -12.167 24.355 1.00 93.56 82 LEU A N 1
ATOM 639 C CA . LEU A 1 82 ? -11.229 -13.468 24.457 1.00 93.56 82 LEU A CA 1
ATOM 640 C C . LEU A 1 82 ? -11.351 -14.392 23.234 1.00 93.56 82 LEU A C 1
ATOM 642 O O . LEU A 1 82 ? -10.992 -15.565 23.335 1.00 93.56 82 LEU A O 1
ATOM 646 N N . LEU A 1 83 ? -11.786 -13.889 22.075 1.00 93.56 83 LEU A N 1
ATOM 647 C CA . LEU A 1 83 ? -11.672 -14.657 20.835 1.00 93.56 83 LEU A CA 1
ATOM 648 C C . LEU A 1 83 ? -10.201 -14.969 20.537 1.00 93.56 83 LEU A C 1
ATOM 650 O O . LEU A 1 83 ? -9.343 -14.092 20.657 1.00 93.56 83 LEU A O 1
ATOM 654 N N . GLY A 1 84 ? -9.916 -16.204 20.113 1.00 92.56 84 GLY A N 1
ATOM 655 C CA . GLY A 1 84 ? -8.587 -16.573 19.618 1.00 92.56 84 GLY A CA 1
ATOM 656 C C . GLY A 1 84 ? -8.222 -15.823 18.324 1.00 92.56 84 GLY A C 1
ATOM 657 O O . GLY A 1 84 ? -9.106 -15.240 17.694 1.00 92.56 84 GLY A O 1
ATOM 658 N N . PRO A 1 85 ? -6.950 -15.838 17.879 1.00 85.50 85 PRO A N 1
ATOM 659 C CA . PRO A 1 85 ? -6.497 -15.058 16.719 1.00 85.50 85 PRO A CA 1
ATOM 660 C C . PRO A 1 85 ? -7.308 -15.289 15.431 1.00 85.50 85 PRO A C 1
ATOM 662 O O . PRO A 1 85 ? -7.707 -14.324 14.771 1.00 85.50 85 PRO A O 1
ATOM 665 N N . ASP A 1 86 ? -7.615 -16.548 15.103 1.00 90.19 86 ASP A N 1
ATOM 666 C CA . ASP A 1 86 ? -8.400 -16.897 13.910 1.00 90.19 86 ASP A CA 1
ATOM 667 C C . ASP A 1 86 ? -9.861 -16.459 14.043 1.00 90.19 86 ASP A C 1
ATOM 669 O O . ASP A 1 86 ? -10.395 -15.792 13.159 1.00 90.19 86 ASP A O 1
ATOM 673 N N . GLN A 1 87 ? -10.480 -16.722 15.196 1.00 94.25 87 GLN A N 1
ATOM 674 C CA . GLN A 1 87 ? -11.845 -16.277 15.487 1.00 94.25 87 GLN A CA 1
ATOM 675 C C . GLN A 1 87 ? -11.960 -14.751 15.454 1.00 94.25 87 GLN A C 1
ATOM 677 O O . GLN A 1 87 ? -12.950 -14.217 14.968 1.00 94.25 87 GLN A O 1
ATOM 682 N N . TRP A 1 88 ? -10.949 -14.026 15.936 1.00 92.50 88 TRP A N 1
ATOM 683 C CA . TRP A 1 88 ? -10.916 -12.568 15.879 1.00 92.50 88 TRP A CA 1
ATOM 684 C C . TRP A 1 88 ? -10.809 -12.044 14.445 1.00 92.50 88 TRP A C 1
ATOM 686 O O . TRP A 1 88 ? -11.452 -11.055 14.083 1.00 92.50 88 TRP A O 1
ATOM 696 N N . ARG A 1 89 ? -10.006 -12.699 13.601 1.00 89.38 89 ARG A N 1
ATOM 697 C CA . ARG A 1 89 ? -9.929 -12.396 12.166 1.00 89.38 89 ARG A CA 1
ATOM 698 C C . ARG A 1 89 ? -11.278 -12.620 11.487 1.00 89.38 89 ARG A C 1
ATOM 700 O O . ARG A 1 89 ? -11.776 -11.708 10.832 1.00 89.38 89 ARG A O 1
ATOM 707 N N . GLU A 1 90 ? -11.870 -13.796 11.668 1.00 93.00 90 GLU A N 1
ATOM 708 C CA . GLU A 1 90 ? -13.170 -14.151 11.094 1.00 93.00 90 GLU A CA 1
ATOM 709 C C . GLU A 1 90 ? -14.280 -13.225 11.585 1.00 93.00 90 GLU A C 1
ATOM 711 O O . GLU A 1 90 ? -15.088 -12.761 10.788 1.00 93.00 90 GLU A O 1
ATOM 716 N N . PHE A 1 91 ? -14.284 -12.889 12.875 1.00 95.50 91 PHE A N 1
ATOM 717 C CA . PHE A 1 91 ? -15.265 -11.989 13.465 1.00 95.50 91 PHE A CA 1
ATOM 718 C C . PHE A 1 91 ? -15.227 -10.602 12.812 1.00 95.50 91 PHE A C 1
ATOM 720 O O . PHE A 1 91 ? -16.264 -10.090 12.395 1.00 95.50 91 PHE A O 1
ATOM 727 N N . ARG A 1 92 ? -14.039 -10.008 12.644 1.00 96.31 92 ARG A N 1
ATOM 728 C CA . ARG A 1 92 ? -13.892 -8.704 11.975 1.00 96.31 92 ARG A CA 1
ATOM 729 C C . ARG A 1 92 ? -14.295 -8.734 10.501 1.00 96.31 92 ARG A C 1
ATOM 731 O O . ARG A 1 92 ? -14.942 -7.801 10.030 1.00 96.31 92 ARG A O 1
ATOM 738 N N . LEU A 1 93 ? -13.943 -9.804 9.784 1.00 94.25 93 LEU A N 1
ATOM 739 C CA . LEU A 1 93 ? -14.402 -10.021 8.407 1.00 94.25 93 LEU A CA 1
ATOM 740 C C . LEU A 1 93 ? -15.927 -10.188 8.353 1.00 94.25 93 LEU A C 1
ATOM 742 O O . LEU A 1 93 ? -16.573 -9.676 7.444 1.00 94.25 93 LEU A O 1
ATOM 746 N N . GLY A 1 94 ? -16.511 -10.852 9.351 1.00 97.06 94 GLY A N 1
ATOM 747 C CA . GLY A 1 94 ? -17.952 -10.977 9.534 1.00 97.06 94 GLY A CA 1
ATOM 748 C C . GLY A 1 94 ? -18.635 -9.622 9.699 1.00 97.06 94 GLY A C 1
ATOM 749 O O . GLY A 1 94 ? -19.606 -9.357 8.998 1.00 97.06 94 GLY A O 1
ATOM 750 N N . VAL A 1 95 ? -18.095 -8.740 10.549 1.00 97.50 95 VAL A N 1
ATOM 751 C CA . VAL A 1 95 ? -18.593 -7.360 10.707 1.00 97.50 95 VAL A CA 1
ATOM 752 C C . VAL A 1 95 ? -18.532 -6.604 9.377 1.00 97.50 95 VAL A C 1
ATOM 754 O O . VAL A 1 95 ? -19.546 -6.059 8.951 1.00 97.50 95 VAL A O 1
ATOM 757 N N . ALA A 1 96 ? -17.394 -6.637 8.674 1.00 97.38 96 ALA A N 1
ATOM 758 C CA . ALA A 1 96 ? -17.255 -5.983 7.369 1.00 97.38 96 ALA A CA 1
ATOM 759 C C . ALA A 1 96 ? -18.276 -6.507 6.337 1.00 97.38 96 ALA A C 1
ATOM 761 O O . ALA A 1 96 ? -18.902 -5.729 5.619 1.00 97.38 96 ALA A O 1
ATOM 762 N N . ASN A 1 97 ? -18.497 -7.824 6.301 1.00 97.31 97 ASN A N 1
ATOM 763 C CA . ASN A 1 97 ? -19.474 -8.451 5.410 1.00 97.31 97 ASN A CA 1
ATOM 764 C C . ASN A 1 97 ? -20.920 -8.074 5.755 1.00 97.31 97 ASN A C 1
ATOM 766 O O . ASN A 1 97 ? -21.729 -7.893 4.847 1.00 97.31 97 ASN A O 1
ATOM 770 N N . LEU A 1 98 ? -21.263 -7.971 7.042 1.00 98.00 98 LEU A N 1
ATOM 771 C CA . LEU A 1 98 ? -22.586 -7.513 7.469 1.00 98.00 98 LEU A CA 1
ATOM 772 C C . LEU A 1 98 ? -22.817 -6.059 7.048 1.00 98.00 98 LEU A C 1
ATOM 774 O O . LEU A 1 98 ? -23.850 -5.777 6.445 1.00 98.00 98 LEU A O 1
ATOM 778 N N . CYS A 1 99 ? -21.833 -5.178 7.262 1.00 98.31 99 CYS A N 1
ATOM 779 C CA . CYS A 1 99 ? -21.916 -3.788 6.816 1.00 98.31 99 CYS A CA 1
ATOM 780 C C . CYS A 1 99 ? -22.085 -3.690 5.291 1.00 98.31 99 CYS A C 1
ATOM 782 O O . CYS A 1 99 ? -22.979 -2.999 4.814 1.00 98.31 99 CYS A O 1
ATOM 784 N N . SER A 1 100 ? -21.288 -4.436 4.516 1.00 97.62 100 SER A N 1
ATOM 785 C CA . SER A 1 100 ? -21.404 -4.460 3.049 1.00 97.62 100 SER A CA 1
ATOM 786 C C . SER A 1 100 ? -22.780 -4.941 2.577 1.00 97.62 100 SER A C 1
ATOM 788 O O . SER A 1 100 ? -23.361 -4.357 1.665 1.00 97.62 100 SER A O 1
ATOM 790 N N . LYS A 1 101 ? -23.334 -5.983 3.214 1.00 97.00 101 LYS A N 1
ATOM 791 C CA . LYS A 1 101 ? -24.681 -6.482 2.901 1.00 97.00 101 LYS A CA 1
ATOM 792 C C . LYS A 1 101 ? -25.760 -5.448 3.200 1.00 97.00 101 LYS A C 1
ATOM 794 O O . LYS A 1 101 ? -26.684 -5.318 2.407 1.00 97.00 101 LYS A O 1
ATOM 799 N N . GLN A 1 102 ? -25.643 -4.735 4.317 1.00 96.75 102 GLN A N 1
ATOM 800 C CA . GLN A 1 102 ? -26.607 -3.708 4.702 1.00 96.75 102 GLN A CA 1
ATOM 801 C C . GLN A 1 102 ? -26.568 -2.501 3.757 1.00 96.75 102 GLN A C 1
ATOM 803 O O . GLN A 1 102 ? -27.620 -1.988 3.393 1.00 96.75 102 GLN A O 1
ATOM 808 N N . LEU A 1 103 ? -25.376 -2.104 3.307 1.00 96.56 103 LEU A N 1
ATOM 809 C CA . LEU A 1 103 ? -25.194 -1.022 2.335 1.00 96.56 103 LEU A CA 1
ATOM 810 C C . LEU A 1 103 ? -25.564 -1.413 0.897 1.00 96.56 103 LEU A C 1
ATOM 812 O O . LEU A 1 103 ? -25.717 -0.545 0.044 1.00 96.56 103 LEU A O 1
ATOM 816 N N . GLY A 1 104 ? -25.654 -2.710 0.588 1.00 96.75 104 GLY A N 1
ATOM 817 C CA . GLY A 1 104 ? -25.915 -3.193 -0.772 1.00 96.75 104 GLY A CA 1
ATOM 818 C C . GLY A 1 104 ? -24.766 -2.946 -1.761 1.00 96.75 104 GLY A C 1
ATOM 819 O O . GLY A 1 104 ? -24.937 -3.150 -2.962 1.00 96.75 104 GLY A O 1
ATOM 820 N N . ARG A 1 105 ? -23.589 -2.535 -1.272 1.00 96.88 105 ARG A N 1
ATOM 821 C CA . ARG A 1 105 ? -22.372 -2.294 -2.059 1.00 96.88 105 ARG A CA 1
ATOM 822 C C . ARG A 1 105 ? -21.129 -2.827 -1.339 1.00 96.88 105 ARG A C 1
ATOM 824 O O . ARG A 1 105 ? -21.143 -2.975 -0.112 1.00 96.88 105 ARG A O 1
ATOM 831 N N . PRO A 1 106 ? -20.026 -3.099 -2.059 1.00 94.12 106 PRO A N 1
ATOM 832 C CA . PRO A 1 106 ? -18.730 -3.304 -1.424 1.00 94.12 106 PRO A CA 1
ATOM 833 C C . PRO A 1 106 ? -18.344 -2.102 -0.552 1.00 94.12 106 PRO A C 1
ATOM 835 O O . PRO A 1 106 ? -18.623 -0.950 -0.900 1.00 94.12 106 PRO A O 1
ATOM 838 N N . LEU A 1 107 ? -17.685 -2.379 0.573 1.00 94.38 107 LEU A N 1
ATOM 839 C CA . LEU A 1 107 ? -17.092 -1.334 1.400 1.00 94.38 107 LEU A CA 1
ATOM 840 C C . LEU A 1 107 ? -15.902 -0.700 0.676 1.00 94.38 107 LEU A C 1
ATOM 842 O O . LEU A 1 107 ? -15.080 -1.391 0.067 1.00 94.38 107 LEU A O 1
ATOM 846 N N . MET A 1 108 ? -15.759 0.612 0.809 1.00 93.75 108 MET A N 1
ATOM 847 C CA . MET A 1 108 ? -14.533 1.316 0.476 1.00 93.75 108 MET A CA 1
ATOM 848 C C . MET A 1 108 ? -13.368 0.774 1.323 1.00 93.75 108 MET A C 1
ATOM 850 O O . MET A 1 108 ? -13.574 0.249 2.427 1.00 93.75 108 MET A O 1
ATOM 854 N N . PRO A 1 109 ? -12.112 0.917 0.861 1.00 90.06 109 PRO A N 1
ATOM 855 C CA . PRO A 1 109 ? -10.960 0.403 1.597 1.00 90.06 109 PRO A CA 1
ATOM 856 C C . PRO A 1 109 ? -10.881 0.905 3.043 1.00 90.06 109 PRO A C 1
ATOM 858 O O . PRO A 1 109 ? -10.613 0.121 3.947 1.00 90.06 109 PRO A O 1
ATOM 861 N N . TRP A 1 110 ? -11.158 2.188 3.279 1.00 92.31 110 TRP A N 1
ATOM 862 C CA . TRP A 1 110 ? -11.102 2.765 4.620 1.00 92.31 110 TRP A CA 1
ATOM 863 C C . TRP A 1 110 ? -12.299 2.345 5.497 1.00 92.31 110 TRP A C 1
ATOM 865 O O . TRP A 1 110 ? -12.110 2.118 6.688 1.00 92.31 110 TRP A O 1
ATOM 875 N N . GLU A 1 111 ? -13.496 2.148 4.928 1.00 95.69 111 GLU A N 1
ATOM 876 C CA . GLU A 1 111 ? -14.666 1.593 5.640 1.00 95.69 111 GLU A CA 1
ATOM 877 C C . GLU A 1 111 ? -14.388 0.155 6.103 1.00 95.69 111 GLU A C 1
ATOM 879 O O . GLU A 1 111 ? -14.681 -0.235 7.237 1.00 95.69 111 GLU A O 1
ATOM 884 N N . THR A 1 112 ? -13.747 -0.633 5.234 1.00 95.31 112 THR A N 1
ATOM 885 C CA . THR A 1 112 ? -13.274 -1.979 5.574 1.00 95.31 112 THR A CA 1
ATOM 886 C C . THR A 1 112 ? -12.290 -1.911 6.740 1.00 95.31 112 THR A C 1
ATOM 888 O O . THR A 1 112 ? -12.402 -2.673 7.697 1.00 95.31 112 THR A O 1
ATOM 891 N N . GLU A 1 113 ? -11.347 -0.969 6.713 1.00 94.81 113 GLU A N 1
ATOM 892 C CA . GLU A 1 113 ? -10.375 -0.777 7.791 1.00 94.81 113 GLU A CA 1
ATOM 893 C C . GLU A 1 113 ? -11.015 -0.364 9.124 1.00 94.81 113 GLU A C 1
ATOM 895 O O . GLU A 1 113 ? -10.531 -0.811 10.161 1.00 94.81 113 GLU A O 1
ATOM 900 N N . VAL A 1 114 ? -12.114 0.404 9.128 1.00 95.25 114 VAL A N 1
ATOM 901 C CA . VAL A 1 114 ? -12.891 0.695 10.353 1.00 95.25 114 VAL A CA 1
ATOM 902 C C . VAL A 1 114 ? -13.390 -0.602 10.997 1.00 95.25 114 VAL A C 1
ATOM 904 O O . VAL A 1 114 ? -13.281 -0.787 12.211 1.00 95.25 114 VAL A O 1
ATOM 907 N N . CYS A 1 115 ? -13.883 -1.539 10.184 1.00 95.88 115 CYS A N 1
ATOM 908 C CA . CYS A 1 115 ? -14.351 -2.843 10.655 1.00 95.88 115 CYS A CA 1
ATOM 909 C C . CYS A 1 115 ? -13.194 -3.756 11.093 1.00 95.88 115 CYS A C 1
ATOM 911 O O . CYS A 1 115 ? -13.338 -4.528 12.046 1.00 95.88 115 CYS A O 1
ATOM 913 N N . LEU A 1 116 ? -12.054 -3.681 10.398 1.00 93.12 116 LEU A N 1
ATOM 914 C CA . LEU A 1 116 ? -10.902 -4.554 10.621 1.00 93.12 116 LEU A CA 1
ATOM 915 C C . LEU A 1 116 ? -9.954 -4.071 11.724 1.00 93.12 116 LEU A C 1
ATOM 917 O O . LEU A 1 116 ? -9.265 -4.894 12.320 1.00 93.12 116 LEU A O 1
ATOM 921 N N . TYR A 1 117 ? -9.876 -2.781 12.023 1.00 92.06 117 TYR A N 1
ATOM 922 C CA . TYR A 1 117 ? -8.887 -2.251 12.968 1.00 92.06 117 TYR A CA 1
ATOM 923 C C . TYR A 1 117 ? -9.510 -1.397 14.081 1.00 92.06 117 TYR A C 1
ATOM 925 O O . TYR A 1 117 ? -9.009 -0.304 14.362 1.00 92.06 117 TYR A O 1
ATOM 933 N N . PRO A 1 118 ? -10.582 -1.874 14.746 1.00 91.56 118 PRO A N 1
ATOM 934 C CA . PRO A 1 118 ? -11.227 -1.128 15.820 1.00 91.56 118 PRO A CA 1
ATOM 935 C C . PRO A 1 118 ? -10.289 -0.974 17.039 1.00 91.56 118 PRO A C 1
ATOM 937 O O . PRO A 1 118 ? -9.294 -1.702 17.154 1.00 91.56 118 PRO A O 1
ATOM 940 N N . PRO A 1 119 ? -10.562 -0.026 17.956 1.00 91.25 119 PRO A N 1
ATOM 941 C CA . PRO A 1 119 ? -9.708 0.249 19.112 1.00 91.25 119 PRO A CA 1
ATOM 942 C C . PRO A 1 119 ? -9.861 -0.833 20.194 1.00 91.25 119 PRO A C 1
ATOM 944 O O . PRO A 1 119 ? -10.428 -0.606 21.260 1.00 91.25 119 PRO A O 1
ATOM 947 N N . HIS A 1 120 ? -9.338 -2.030 19.936 1.00 92.69 120 HIS A N 1
ATOM 948 C CA . HIS A 1 120 ? -9.394 -3.169 20.853 1.00 92.69 120 HIS A CA 1
ATOM 949 C C . HIS A 1 120 ? -8.022 -3.511 21.412 1.00 92.69 120 HIS A C 1
ATOM 951 O O . HIS A 1 120 ? -6.990 -3.334 20.765 1.00 92.69 120 HIS A O 1
ATOM 957 N N . CYS A 1 121 ? -8.023 -4.060 22.623 1.00 94.19 121 CYS A N 1
ATOM 958 C CA . CYS A 1 121 ? -6.842 -4.623 23.246 1.00 94.19 121 CYS A CA 1
ATOM 959 C C . CYS A 1 121 ? -6.240 -5.708 22.346 1.00 94.19 121 CYS A C 1
ATOM 961 O O . CYS A 1 121 ? -6.901 -6.702 22.045 1.00 94.19 121 CYS A O 1
ATOM 963 N N . ALA A 1 122 ? -4.967 -5.556 21.995 1.00 90.94 122 ALA A N 1
ATOM 964 C CA . ALA A 1 122 ? -4.239 -6.451 21.101 1.00 90.94 122 ALA A CA 1
ATOM 965 C C . ALA A 1 122 ? -4.045 -7.884 21.638 1.00 90.94 122 ALA A C 1
ATOM 967 O O . ALA A 1 122 ? -3.508 -8.724 20.930 1.00 90.94 122 ALA A O 1
ATOM 968 N N . THR A 1 123 ? -4.427 -8.168 22.889 1.00 91.75 123 THR A N 1
ATOM 969 C CA . THR A 1 123 ? -4.325 -9.511 23.489 1.00 91.75 123 THR A CA 1
ATOM 970 C C . THR A 1 123 ? -5.682 -10.120 23.813 1.00 91.75 123 THR A C 1
ATOM 972 O O . THR A 1 123 ? -5.928 -11.269 23.475 1.00 91.75 123 THR A O 1
ATOM 975 N N . CYS A 1 124 ? -6.564 -9.383 24.495 1.00 94.06 124 CYS A N 1
ATOM 976 C CA . CYS A 1 124 ? -7.845 -9.935 24.951 1.00 94.06 124 CYS A CA 1
ATOM 977 C C . CYS A 1 124 ? -9.045 -9.494 24.109 1.00 94.06 124 CYS A C 1
ATOM 979 O O . CYS A 1 124 ? -10.167 -9.878 24.431 1.00 94.06 124 CYS A O 1
ATOM 981 N N . HIS A 1 125 ? -8.834 -8.648 23.094 1.00 94.38 125 HIS A N 1
ATOM 982 C CA . HIS A 1 125 ? -9.881 -8.123 22.212 1.00 94.38 125 HIS A CA 1
ATOM 983 C C . HIS A 1 125 ? -11.058 -7.488 22.971 1.00 94.38 125 HIS A C 1
ATOM 985 O O . HIS A 1 125 ? -12.202 -7.507 22.527 1.00 94.38 125 HIS A O 1
ATOM 991 N N . LYS A 1 126 ? -10.792 -6.919 24.150 1.00 93.81 126 LYS A N 1
ATOM 992 C CA . LYS A 1 126 ? -11.718 -6.015 24.834 1.00 93.81 126 LYS A CA 1
ATOM 993 C C . LYS A 1 126 ? -11.653 -4.651 24.149 1.00 93.81 126 LYS A C 1
ATOM 995 O O . LYS A 1 126 ? -10.554 -4.197 23.835 1.00 93.81 12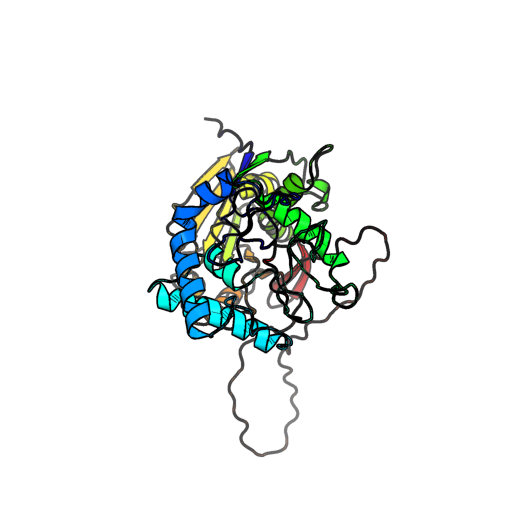6 LYS A O 1
ATOM 1000 N N . PHE A 1 127 ? -12.792 -3.990 23.963 1.00 92.44 127 PHE A N 1
ATOM 1001 C CA . PHE A 1 127 ? -12.822 -2.599 23.508 1.00 92.44 127 PHE A CA 1
ATOM 1002 C C . PHE A 1 127 ? -12.040 -1.704 24.483 1.00 92.44 127 PHE A C 1
ATOM 1004 O O . PHE A 1 127 ? -12.279 -1.756 25.694 1.00 92.44 127 PHE A O 1
ATOM 1011 N N . CYS A 1 128 ? -11.108 -0.914 23.957 1.00 89.69 128 CYS A N 1
ATOM 1012 C CA . CYS A 1 128 ? -10.241 -0.028 24.721 1.00 89.69 128 CYS A CA 1
ATOM 1013 C C . CYS A 1 128 ? -10.747 1.413 24.689 1.00 89.69 128 CYS A C 1
ATOM 1015 O O . CYS A 1 128 ? -11.342 1.867 23.713 1.00 89.69 128 CYS A O 1
ATOM 1017 N N . THR A 1 129 ? -10.490 2.153 25.763 1.00 82.81 129 THR A N 1
ATOM 1018 C CA . THR A 1 129 ? -10.713 3.604 25.772 1.00 82.81 129 THR A CA 1
ATOM 1019 C C . THR A 1 129 ? -9.555 4.336 25.086 1.00 82.81 129 THR A C 1
ATOM 1021 O O . THR A 1 129 ? -8.476 3.780 24.873 1.00 82.81 129 THR A O 1
ATOM 1024 N N . ALA A 1 130 ? -9.742 5.624 24.784 1.00 76.00 130 ALA A N 1
ATOM 1025 C CA . ALA A 1 130 ? -8.721 6.454 24.140 1.00 76.00 130 ALA A CA 1
ATOM 1026 C C . ALA A 1 130 ? -7.404 6.584 24.938 1.00 76.00 130 ALA A C 1
ATOM 1028 O O . ALA A 1 130 ? -6.390 6.996 24.371 1.00 76.00 130 ALA A O 1
ATOM 1029 N N . THR A 1 131 ? -7.397 6.240 26.232 1.00 81.06 131 THR A N 1
ATOM 1030 C CA . THR A 1 131 ? -6.199 6.247 27.089 1.00 81.06 131 THR A CA 1
ATOM 1031 C C . THR A 1 131 ? -5.432 4.922 27.060 1.00 81.06 131 THR A C 1
ATOM 1033 O O . THR A 1 131 ? -4.248 4.892 27.386 1.00 81.06 131 THR A O 1
ATOM 1036 N N . GLU A 1 132 ? -6.059 3.828 26.625 1.00 88.88 132 GLU A N 1
ATOM 1037 C CA . GLU A 1 132 ? -5.499 2.470 26.620 1.00 88.88 132 GLU A CA 1
ATOM 1038 C C . GLU A 1 132 ? -4.780 2.153 25.301 1.00 88.88 132 GLU A C 1
ATOM 1040 O O . GLU A 1 132 ? -5.028 1.138 24.649 1.00 88.88 132 GLU A O 1
ATOM 1045 N N . ARG A 1 133 ? -3.876 3.040 24.880 1.00 91.25 133 ARG A N 1
ATOM 1046 C CA . ARG A 1 133 ? -3.182 2.955 23.588 1.00 91.25 133 ARG A CA 1
ATOM 1047 C C . ARG A 1 133 ? -1.710 3.311 23.677 1.00 91.25 133 ARG A C 1
ATOM 1049 O O . ARG A 1 133 ? -1.274 4.015 24.585 1.00 91.25 133 ARG A O 1
ATOM 1056 N N . CYS A 1 134 ? -0.943 2.903 22.671 1.00 91.50 134 CYS A N 1
ATOM 1057 C CA . CYS A 1 134 ? 0.414 3.406 22.507 1.00 91.50 134 CYS A CA 1
ATOM 1058 C C . CYS A 1 134 ? 0.399 4.927 22.277 1.00 91.50 134 CYS A C 1
ATOM 1060 O O . CYS A 1 134 ? -0.264 5.414 21.357 1.00 91.50 134 CYS A O 1
ATOM 1062 N N . LEU A 1 135 ? 1.149 5.675 23.091 1.00 91.50 135 LEU A N 1
ATOM 1063 C CA . LEU A 1 135 ? 1.285 7.132 22.966 1.00 91.50 135 LEU A CA 1
ATOM 1064 C C . LEU A 1 135 ? 2.269 7.558 21.868 1.00 91.50 135 LEU A C 1
ATOM 1066 O O . LEU A 1 135 ? 2.287 8.721 21.492 1.00 91.50 135 LEU A O 1
ATOM 1070 N N . GLU A 1 136 ? 3.043 6.619 21.325 1.00 91.50 136 GLU A N 1
ATOM 1071 C CA . GLU A 1 136 ? 3.979 6.892 20.235 1.00 91.50 136 GLU A CA 1
ATOM 1072 C C . GLU A 1 136 ? 3.313 6.679 18.876 1.00 91.50 136 GLU A C 1
ATOM 1074 O O . GLU A 1 136 ? 3.193 7.610 18.084 1.00 91.50 136 GLU A O 1
ATOM 1079 N N . CYS A 1 137 ? 2.815 5.466 18.604 1.00 89.81 137 CYS A N 1
ATOM 1080 C CA . CYS A 1 137 ? 2.266 5.135 17.287 1.00 89.81 137 CYS A CA 1
ATOM 1081 C C . CYS A 1 137 ? 0.745 5.271 17.176 1.00 89.81 137 CYS A C 1
ATOM 1083 O O . CYS A 1 137 ? 0.224 5.346 16.065 1.00 89.81 137 CYS A O 1
ATOM 1085 N N . HIS A 1 138 ? 0.021 5.262 18.304 1.00 91.56 138 HIS A N 1
ATOM 1086 C CA . HIS A 1 138 ? -1.445 5.364 18.376 1.00 91.56 138 HIS A CA 1
ATOM 1087 C C . HIS A 1 138 ? -2.226 4.288 17.602 1.00 91.56 138 HIS A C 1
ATOM 1089 O O . HIS A 1 138 ? -3.445 4.353 17.510 1.00 91.56 138 HIS A O 1
ATOM 1095 N N . SER A 1 139 ? -1.554 3.282 17.052 1.00 88.44 139 SER A N 1
ATOM 1096 C CA . SER A 1 139 ? -2.189 2.271 16.198 1.00 88.44 139 SER A CA 1
ATOM 1097 C C . SER A 1 139 ? -2.577 1.006 16.963 1.00 88.44 139 SER A C 1
ATOM 1099 O O . SER A 1 139 ? -3.384 0.226 16.481 1.00 88.44 139 SER A O 1
ATOM 1101 N N . ILE A 1 140 ? -1.993 0.794 18.146 1.00 90.50 140 ILE A N 1
ATOM 1102 C CA . ILE A 1 140 ? -2.169 -0.417 18.953 1.00 90.50 140 ILE A CA 1
ATOM 1103 C C . ILE A 1 140 ? -2.680 -0.031 20.338 1.00 90.50 140 ILE A C 1
ATOM 1105 O O . ILE A 1 140 ? -2.142 0.896 20.955 1.00 90.50 140 ILE A O 1
ATOM 1109 N N . SER A 1 141 ? -3.668 -0.784 20.820 1.00 92.12 141 SER A N 1
ATOM 1110 C CA . SER A 1 141 ? -4.307 -0.602 22.123 1.00 92.12 141 SER A CA 1
ATOM 1111 C C . SER A 1 141 ? -4.084 -1.807 23.040 1.00 92.12 141 SER A C 1
ATOM 1113 O O . SER A 1 141 ? -3.971 -2.941 22.573 1.00 92.12 141 SER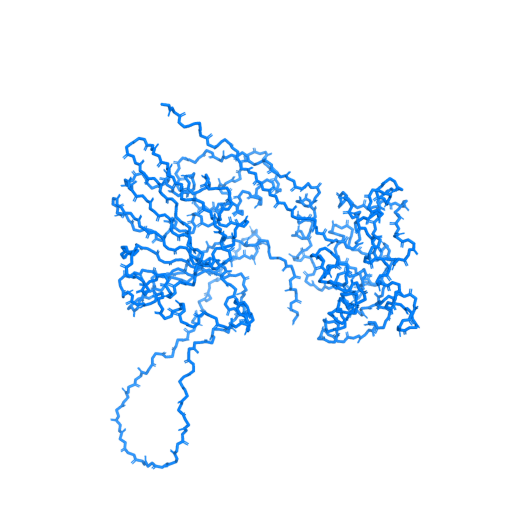 A O 1
ATOM 1115 N N . TRP A 1 142 ? -3.980 -1.576 24.351 1.00 94.12 142 TRP A N 1
ATOM 1116 C CA . TRP A 1 142 ? -3.894 -2.628 25.372 1.00 94.12 142 TRP A CA 1
ATOM 1117 C C . TRP A 1 142 ? -4.499 -2.150 26.695 1.00 94.12 142 TRP A C 1
ATOM 1119 O O . TRP A 1 142 ? -4.168 -1.077 27.191 1.00 94.12 142 TRP A O 1
ATOM 1129 N N . CYS A 1 143 ? -5.362 -2.970 27.300 1.00 93.62 143 CYS A N 1
ATOM 1130 C CA . CYS A 1 143 ? -6.091 -2.586 28.516 1.00 93.62 143 CYS A CA 1
ATOM 1131 C C . CYS A 1 143 ? -5.276 -2.721 29.816 1.00 93.62 143 CYS A C 1
ATOM 1133 O O . CYS A 1 143 ? -5.726 -2.325 30.885 1.00 93.62 143 CYS A O 1
ATOM 1135 N N . SER A 1 144 ? -4.091 -3.334 29.765 1.00 93.12 144 SER A N 1
ATOM 1136 C CA . SER A 1 144 ? -3.164 -3.402 30.897 1.00 93.12 144 SER A CA 1
ATOM 1137 C C . SER A 1 144 ? -1.737 -3.642 30.414 1.00 93.12 144 SER A C 1
ATOM 1139 O O . SER A 1 144 ? -1.514 -4.058 29.275 1.00 93.12 144 SER A O 1
ATOM 1141 N N . SER A 1 145 ? -0.750 -3.412 31.282 1.00 91.06 145 SER A N 1
ATOM 1142 C CA . SER A 1 145 ? 0.660 -3.661 30.958 1.00 91.06 145 SER A CA 1
ATOM 1143 C C . SER A 1 145 ? 0.942 -5.127 30.610 1.00 91.06 145 SER A C 1
ATOM 1145 O O . SER A 1 145 ? 1.796 -5.387 29.765 1.00 91.06 145 SER A O 1
ATOM 1147 N N . GLN A 1 146 ? 0.200 -6.079 31.192 1.00 93.56 146 GLN A N 1
ATOM 1148 C CA . GLN A 1 146 ? 0.324 -7.507 30.868 1.00 93.56 146 GLN A CA 1
ATOM 1149 C C . GLN A 1 146 ? -0.189 -7.847 29.461 1.00 93.56 146 GLN A C 1
ATOM 1151 O O . GLN A 1 146 ? 0.235 -8.846 28.888 1.00 93.56 146 GLN A O 1
ATOM 1156 N N . HIS A 1 147 ? -1.076 -7.024 28.898 1.00 93.75 147 HIS A N 1
ATOM 1157 C CA . HIS A 1 147 ? -1.633 -7.196 27.553 1.00 93.75 147 HIS A CA 1
ATOM 1158 C C . HIS A 1 147 ? -0.895 -6.379 26.484 1.00 93.75 147 HIS A C 1
ATOM 1160 O O . HIS A 1 147 ? -1.357 -6.267 25.349 1.00 93.75 147 HIS A O 1
ATOM 1166 N N . LYS A 1 148 ? 0.252 -5.780 26.821 1.00 92.50 148 LYS A N 1
ATOM 1167 C CA . LYS A 1 148 ? 1.106 -5.136 25.825 1.00 92.50 148 LYS A CA 1
ATOM 1168 C C . LYS A 1 148 ? 1.790 -6.217 24.971 1.00 92.50 148 LYS A C 1
ATOM 1170 O O . LYS A 1 148 ? 2.531 -7.031 25.530 1.00 92.50 148 LYS A O 1
ATOM 1175 N N . PRO A 1 149 ? 1.631 -6.214 23.633 1.00 88.31 149 PRO A N 1
ATOM 1176 C CA . PRO A 1 149 ? 2.294 -7.197 22.781 1.00 88.31 149 PRO A CA 1
ATOM 1177 C C . PRO A 1 149 ? 3.817 -7.120 22.914 1.00 88.31 149 PRO A C 1
ATOM 1179 O O . PRO A 1 149 ? 4.404 -6.038 22.829 1.00 88.31 149 PRO A O 1
ATOM 1182 N N . LYS A 1 150 ? 4.473 -8.274 23.082 1.00 88.50 150 LYS A N 1
ATOM 1183 C CA . LYS A 1 150 ? 5.927 -8.354 23.323 1.00 88.50 150 LYS A CA 1
ATOM 1184 C C . LYS A 1 150 ? 6.752 -7.721 22.199 1.00 88.50 150 LYS A C 1
ATOM 1186 O O . LYS A 1 150 ? 7.733 -7.042 22.473 1.00 88.50 150 LYS A O 1
ATOM 1191 N N . GLN A 1 151 ? 6.327 -7.907 20.950 1.00 84.69 151 GLN A N 1
ATOM 1192 C CA . GLN A 1 151 ? 7.020 -7.404 19.756 1.00 84.69 151 GLN A CA 1
ATOM 1193 C C . GLN A 1 151 ? 6.634 -5.961 19.396 1.00 84.69 151 GLN A C 1
ATOM 1195 O O . GLN A 1 151 ? 7.151 -5.403 18.432 1.00 84.69 151 GLN A O 1
ATOM 1200 N N . HIS A 1 152 ? 5.751 -5.308 20.164 1.00 86.12 152 HIS A N 1
ATOM 1201 C CA . HIS A 1 152 ? 5.284 -3.965 19.823 1.00 86.12 152 HIS A CA 1
ATOM 1202 C C . HIS A 1 152 ? 6.436 -2.959 19.683 1.00 86.12 152 HIS A C 1
ATOM 1204 O O . HIS A 1 152 ? 6.424 -2.141 18.768 1.00 86.12 152 HIS A O 1
ATOM 1210 N N . SER A 1 153 ? 7.455 -3.029 20.545 1.00 86.12 153 SER A N 1
ATOM 1211 C CA . SER A 1 153 ? 8.621 -2.139 20.468 1.00 86.12 153 SER A CA 1
ATOM 1212 C C . SER A 1 153 ? 9.391 -2.254 19.150 1.00 86.12 153 SER A C 1
ATOM 1214 O O . SER A 1 153 ? 9.982 -1.268 18.721 1.00 86.12 153 SER A O 1
ATOM 1216 N N . GLU A 1 154 ? 9.364 -3.417 18.494 1.00 84.38 154 GLU A N 1
ATOM 1217 C CA . GLU A 1 154 ? 10.061 -3.654 17.222 1.00 84.38 154 GLU A CA 1
ATOM 1218 C C . GLU A 1 154 ? 9.358 -2.991 16.029 1.00 84.38 154 GLU A C 1
ATOM 1220 O O . GLU A 1 154 ? 10.016 -2.640 15.046 1.00 84.38 154 GLU A O 1
ATOM 1225 N N . HIS A 1 155 ? 8.036 -2.801 16.131 1.00 83.19 155 HIS A N 1
ATOM 1226 C CA . HIS A 1 155 ? 7.175 -2.283 15.061 1.00 83.19 155 HIS A CA 1
ATOM 1227 C C . HIS A 1 155 ? 6.610 -0.883 15.338 1.00 83.19 155 HIS A C 1
ATOM 1229 O O . HIS A 1 155 ? 6.095 -0.226 14.432 1.00 83.19 155 HIS A O 1
ATOM 1235 N N . CYS A 1 156 ? 6.695 -0.403 16.582 1.00 86.50 156 CYS A N 1
ATOM 1236 C CA . CYS A 1 156 ? 6.124 0.875 17.001 1.00 86.50 156 CYS A CA 1
ATOM 1237 C C . CYS A 1 156 ? 6.652 2.036 16.149 1.00 86.50 156 CYS A C 1
ATOM 1239 O O . CYS A 1 156 ? 5.872 2.860 15.680 1.00 86.50 156 CYS A O 1
ATOM 1241 N N . ARG A 1 157 ? 7.960 2.057 15.863 1.00 87.38 157 ARG A N 1
ATOM 1242 C CA . ARG A 1 157 ? 8.590 3.110 15.053 1.00 87.38 157 ARG A CA 1
ATOM 1243 C C . ARG A 1 157 ? 8.041 3.152 13.623 1.00 87.38 157 ARG A C 1
ATOM 1245 O O . ARG A 1 157 ? 7.825 4.231 13.085 1.00 87.38 157 ARG A O 1
ATOM 1252 N N . GLN A 1 158 ? 7.804 1.991 13.021 1.00 85.31 158 GLN A N 1
ATOM 1253 C CA . GLN A 1 158 ? 7.274 1.840 11.667 1.00 85.31 158 GLN A CA 1
ATOM 1254 C C . GLN A 1 158 ? 5.811 2.283 11.614 1.00 85.31 158 GLN A C 1
ATOM 1256 O O . GLN A 1 158 ? 5.423 3.003 10.703 1.00 85.31 158 GLN A O 1
ATOM 1261 N N . LEU A 1 159 ? 5.020 1.929 12.628 1.00 86.88 159 LEU A N 1
ATOM 1262 C CA . LEU A 1 159 ? 3.647 2.412 12.786 1.00 86.88 159 LEU A CA 1
ATOM 1263 C C . LEU A 1 159 ? 3.583 3.935 12.973 1.00 86.88 159 LEU A C 1
ATOM 1265 O O . LEU A 1 159 ? 2.733 4.598 12.381 1.00 86.88 159 LEU A O 1
ATOM 1269 N N . THR A 1 160 ? 4.503 4.509 13.753 1.00 89.56 160 THR A N 1
ATOM 1270 C CA . THR A 1 160 ? 4.624 5.965 13.905 1.00 89.56 160 THR A CA 1
ATOM 1271 C C . THR A 1 160 ? 4.959 6.634 12.574 1.00 89.56 160 THR A C 1
ATOM 1273 O O . THR A 1 160 ? 4.313 7.616 12.215 1.00 89.56 160 THR A O 1
ATOM 1276 N N . LEU A 1 161 ? 5.920 6.086 11.826 1.00 88.38 161 LEU A N 1
ATOM 1277 C CA . LEU A 1 161 ? 6.297 6.576 10.501 1.00 88.38 161 LEU A CA 1
ATOM 1278 C C . LEU A 1 161 ? 5.134 6.481 9.503 1.00 88.38 161 LEU A C 1
ATOM 1280 O O . LEU A 1 161 ? 4.861 7.446 8.797 1.00 88.38 161 LEU A O 1
ATOM 1284 N N . MET A 1 162 ? 4.412 5.356 9.479 1.00 89.94 162 MET A N 1
ATOM 1285 C CA . MET A 1 162 ? 3.217 5.174 8.649 1.00 89.94 162 MET A CA 1
ATOM 1286 C C . MET A 1 162 ? 2.191 6.270 8.942 1.00 89.94 162 MET A C 1
ATOM 1288 O O . MET A 1 162 ? 1.717 6.935 8.026 1.00 89.94 162 MET A O 1
ATOM 1292 N N . ARG A 1 163 ? 1.902 6.531 10.221 1.00 91.62 163 ARG A N 1
ATOM 1293 C CA . ARG A 1 163 ? 1.016 7.632 10.610 1.00 91.62 163 ARG A CA 1
ATOM 1294 C C . ARG A 1 163 ? 1.529 8.983 10.105 1.00 91.62 163 ARG A C 1
ATOM 1296 O O . ARG A 1 163 ? 0.735 9.740 9.561 1.00 91.62 163 ARG A O 1
ATOM 1303 N N . GLN A 1 164 ? 2.820 9.283 10.266 1.00 91.06 164 GLN A N 1
ATOM 1304 C CA . GLN A 1 164 ? 3.422 10.541 9.800 1.00 91.06 164 GLN A CA 1
ATOM 1305 C C . GLN A 1 164 ? 3.309 10.716 8.279 1.00 91.06 164 GLN A C 1
ATOM 1307 O O . GLN A 1 164 ? 2.985 11.805 7.813 1.00 91.06 164 GLN A O 1
ATOM 1312 N N . ILE A 1 165 ? 3.511 9.644 7.506 1.00 89.50 165 ILE A N 1
ATOM 1313 C CA . ILE A 1 165 ? 3.279 9.641 6.055 1.00 89.50 165 ILE A CA 1
ATOM 1314 C C . ILE A 1 165 ? 1.812 9.990 5.759 1.00 89.50 165 ILE A C 1
ATOM 1316 O O . ILE A 1 165 ? 1.535 10.855 4.933 1.00 89.50 165 ILE A O 1
ATOM 1320 N N . LEU A 1 166 ? 0.865 9.377 6.471 1.00 90.31 166 LEU A N 1
ATOM 1321 C CA . LEU A 1 166 ? -0.572 9.542 6.227 1.00 90.31 166 LEU A CA 1
ATOM 1322 C C . LEU A 1 166 ? -1.151 10.888 6.685 1.00 90.31 166 LEU A C 1
ATOM 1324 O O . LEU A 1 166 ? -2.280 11.209 6.320 1.00 90.31 166 LEU A O 1
ATOM 1328 N N . GLN A 1 167 ? -0.401 11.702 7.436 1.00 92.56 167 GLN A N 1
ATOM 1329 C CA . GLN A 1 167 ? -0.806 13.077 7.769 1.00 92.56 167 GLN A CA 1
ATOM 1330 C C . GLN A 1 167 ? -0.901 13.979 6.528 1.00 92.56 167 GLN A C 1
ATOM 1332 O O . GLN A 1 167 ? -1.470 15.068 6.596 1.00 92.56 167 GLN A O 1
ATOM 1337 N N . ARG A 1 168 ? -0.347 13.548 5.387 1.00 89.88 168 ARG A N 1
ATOM 1338 C CA . ARG A 1 168 ? -0.460 14.239 4.101 1.00 89.88 168 ARG A CA 1
ATOM 1339 C C . ARG A 1 168 ? -0.922 13.260 3.028 1.00 89.88 168 ARG A C 1
ATOM 1341 O O . ARG A 1 168 ? -0.322 12.207 2.842 1.00 89.88 168 ARG A O 1
ATOM 1348 N N . LYS A 1 169 ? -1.952 13.649 2.271 1.00 87.19 169 LYS A N 1
ATOM 1349 C CA . LYS A 1 169 ? -2.455 12.864 1.127 1.00 87.19 169 LYS A CA 1
ATOM 1350 C C . LYS A 1 169 ? -1.436 12.796 -0.019 1.00 87.19 169 LYS A C 1
ATOM 1352 O O . LYS A 1 169 ? -1.367 11.793 -0.726 1.00 87.19 169 LYS A O 1
ATOM 1357 N N . VAL A 1 170 ? -0.650 13.862 -0.194 1.00 90.75 170 VAL A N 1
ATOM 1358 C CA . VAL A 1 170 ? 0.315 14.017 -1.289 1.00 90.75 170 VAL A CA 1
ATOM 1359 C C . VAL A 1 170 ? 1.670 14.419 -0.738 1.00 90.75 170 VAL A C 1
ATOM 1361 O O . VAL A 1 170 ? 1.773 15.369 0.040 1.00 90.75 170 VAL A O 1
ATOM 1364 N N . HIS A 1 171 ? 2.708 13.732 -1.201 1.00 90.88 171 HIS A N 1
ATOM 1365 C CA . HIS A 1 171 ? 4.097 14.066 -0.920 1.00 90.88 171 HIS A CA 1
ATOM 1366 C C . HIS A 1 171 ? 4.813 14.438 -2.209 1.00 90.88 171 HIS A C 1
ATOM 1368 O O . HIS A 1 171 ? 4.706 13.733 -3.214 1.00 90.88 171 HIS A O 1
ATOM 1374 N N . VAL A 1 172 ? 5.554 15.543 -2.166 1.00 91.69 172 VAL A N 1
ATOM 1375 C CA . VAL A 1 172 ? 6.419 15.994 -3.257 1.00 91.69 172 VAL A CA 1
ATOM 1376 C C . VAL A 1 172 ? 7.859 15.761 -2.825 1.00 91.69 172 VAL A C 1
ATOM 1378 O O . VAL A 1 172 ? 8.344 16.405 -1.898 1.00 91.69 172 VAL A O 1
ATOM 1381 N N . ILE A 1 173 ? 8.523 14.806 -3.470 1.00 89.88 173 ILE A N 1
ATOM 1382 C CA . ILE A 1 173 ? 9.868 14.354 -3.109 1.00 89.88 173 ILE A CA 1
ATOM 1383 C C . ILE A 1 173 ? 10.837 14.791 -4.192 1.00 89.88 173 ILE A C 1
ATOM 1385 O O . ILE A 1 173 ? 10.675 14.422 -5.352 1.00 89.88 173 ILE A O 1
ATOM 1389 N N . LYS A 1 174 ? 11.866 15.559 -3.835 1.00 89.69 174 LYS A N 1
ATOM 1390 C CA . LYS A 1 174 ? 12.882 15.982 -4.804 1.00 89.69 174 LYS A CA 1
ATOM 1391 C C . LYS A 1 174 ? 13.662 14.778 -5.326 1.00 89.69 174 LYS A C 1
ATOM 1393 O O . LYS A 1 174 ? 14.052 13.895 -4.562 1.00 89.69 174 LYS A O 1
ATOM 1398 N N . ALA A 1 175 ? 13.914 14.762 -6.630 1.00 88.12 175 ALA A N 1
ATOM 1399 C CA . ALA A 1 175 ? 14.752 13.748 -7.247 1.00 88.12 175 ALA A CA 1
ATOM 1400 C C . ALA A 1 175 ? 16.204 13.869 -6.742 1.00 88.12 175 ALA A C 1
ATOM 1402 O O . ALA A 1 175 ? 16.761 14.974 -6.760 1.00 88.12 175 ALA A O 1
ATOM 1403 N N . PRO A 1 176 ? 16.850 12.763 -6.328 1.00 87.62 176 PRO A N 1
ATOM 1404 C CA . PRO A 1 176 ? 18.215 12.823 -5.837 1.00 87.62 176 PRO A CA 1
ATOM 1405 C C . PRO A 1 176 ? 19.195 13.084 -6.984 1.00 87.62 176 PRO A C 1
ATOM 1407 O O . PRO A 1 176 ? 18.990 12.681 -8.134 1.00 87.62 176 PRO A O 1
ATOM 1410 N N . GLN A 1 177 ? 20.297 13.754 -6.657 1.00 84.19 177 GLN A N 1
ATOM 1411 C CA . GLN A 1 177 ? 21.444 13.880 -7.548 1.00 84.19 177 GLN A CA 1
ATOM 1412 C C . GLN A 1 177 ? 22.351 12.671 -7.325 1.00 84.19 177 GLN A C 1
ATOM 1414 O O . GLN A 1 177 ? 23.011 12.572 -6.295 1.00 84.19 177 GLN A O 1
ATOM 1419 N N . LEU A 1 178 ? 22.343 11.731 -8.267 1.00 85.38 178 LEU A N 1
ATOM 1420 C CA . LEU A 1 178 ? 23.147 10.515 -8.182 1.00 85.38 178 LEU A CA 1
ATOM 1421 C C . LEU A 1 178 ? 24.438 10.696 -8.985 1.00 85.38 178 LEU A C 1
ATOM 1423 O O . LEU A 1 178 ? 24.382 10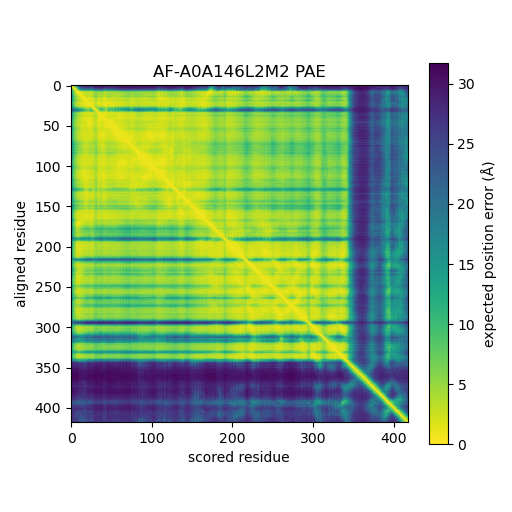.947 -10.187 1.00 85.38 178 LEU A O 1
ATOM 1427 N N . ASN A 1 179 ? 25.586 10.530 -8.323 1.00 82.19 179 ASN A N 1
ATOM 1428 C CA . ASN A 1 179 ? 26.919 10.561 -8.946 1.00 82.19 179 ASN A CA 1
ATOM 1429 C C . ASN A 1 179 ? 27.424 9.158 -9.339 1.00 82.19 179 ASN A C 1
ATOM 1431 O O . ASN A 1 179 ? 28.589 8.979 -9.678 1.00 82.19 179 ASN A O 1
ATOM 1435 N N . GLY A 1 180 ? 26.555 8.152 -9.257 1.00 86.56 180 GLY A N 1
ATOM 1436 C CA . GLY A 1 180 ? 26.872 6.748 -9.481 1.00 86.56 180 GLY A CA 1
ATOM 1437 C C . GLY A 1 180 ? 25.811 5.847 -8.861 1.00 86.56 180 GLY A C 1
ATOM 1438 O O . GLY A 1 180 ? 24.816 6.329 -8.311 1.00 86.56 180 GLY A O 1
ATOM 1439 N N . VAL A 1 181 ? 26.023 4.535 -8.961 1.00 88.44 181 VAL A N 1
ATOM 1440 C CA . VAL A 1 181 ? 25.154 3.545 -8.318 1.00 88.44 181 VAL A CA 1
ATOM 1441 C C . VAL A 1 181 ? 25.295 3.675 -6.795 1.00 88.44 181 VAL A C 1
ATOM 1443 O O . VAL A 1 181 ? 26.419 3.581 -6.299 1.00 88.44 181 VAL A O 1
ATOM 1446 N N . PRO A 1 182 ? 24.200 3.905 -6.045 1.00 86.94 182 PRO A N 1
ATOM 1447 C CA . PRO A 1 182 ? 24.252 3.954 -4.585 1.00 86.94 182 PRO A CA 1
ATOM 1448 C C . PRO A 1 182 ? 24.765 2.631 -4.002 1.00 86.94 182 PRO A C 1
ATOM 1450 O O . PRO A 1 182 ? 24.359 1.563 -4.462 1.00 86.94 182 PRO A O 1
ATOM 1453 N N . ALA A 1 183 ? 25.622 2.694 -2.979 1.00 84.62 183 ALA A N 1
ATOM 1454 C CA . ALA A 1 183 ? 26.127 1.495 -2.304 1.00 84.62 183 ALA A CA 1
ATOM 1455 C C . ALA A 1 183 ? 25.017 0.779 -1.518 1.00 84.62 183 ALA A C 1
ATOM 1457 O O . ALA A 1 183 ? 24.946 -0.448 -1.492 1.00 84.62 183 ALA A O 1
ATOM 1458 N N . ASP A 1 184 ? 24.132 1.559 -0.899 1.00 84.25 184 ASP A N 1
ATOM 1459 C CA . ASP A 1 184 ? 22.953 1.089 -0.188 1.00 84.25 184 ASP A CA 1
ATOM 1460 C C . ASP A 1 184 ? 21.824 2.133 -0.244 1.00 84.25 184 ASP A C 1
ATOM 1462 O O . ASP A 1 184 ? 21.975 3.230 -0.787 1.00 84.25 184 ASP A O 1
ATOM 1466 N N . MET A 1 185 ? 20.671 1.802 0.341 1.00 83.56 185 MET A N 1
ATOM 1467 C CA . MET A 1 185 ? 19.553 2.743 0.427 1.00 83.56 185 MET A CA 1
ATOM 1468 C C . MET A 1 185 ? 19.848 3.945 1.330 1.00 83.56 185 MET A C 1
ATOM 1470 O O . MET A 1 185 ? 19.292 5.011 1.090 1.00 83.56 185 MET A O 1
ATOM 1474 N N . ASN A 1 186 ? 20.724 3.814 2.333 1.00 84.12 186 ASN A N 1
ATOM 1475 C CA . ASN A 1 186 ? 21.087 4.932 3.212 1.00 84.12 186 ASN A CA 1
ATOM 1476 C C . ASN A 1 186 ? 21.833 6.027 2.448 1.00 84.12 186 ASN A C 1
ATOM 1478 O O . ASN A 1 186 ? 21.720 7.197 2.791 1.00 84.12 186 ASN A O 1
ATOM 1482 N N . SER A 1 187 ? 22.519 5.665 1.365 1.00 84.50 187 SER A N 1
ATOM 1483 C CA . SER A 1 187 ? 23.183 6.599 0.453 1.00 84.50 187 SER A CA 1
ATOM 1484 C C . SER A 1 187 ? 22.203 7.553 -0.254 1.00 84.50 187 SER A C 1
ATOM 1486 O O . SER A 1 187 ? 22.626 8.557 -0.819 1.00 84.50 187 SER A O 1
ATOM 1488 N N . LEU A 1 188 ? 20.895 7.261 -0.234 1.00 82.44 188 LEU A N 1
ATOM 1489 C CA . LEU A 1 188 ? 19.849 8.166 -0.725 1.00 82.44 188 LEU A CA 1
ATOM 1490 C C . LEU A 1 188 ? 19.437 9.223 0.310 1.00 82.44 188 LEU A C 1
ATOM 1492 O O . LEU A 1 188 ? 18.694 10.146 -0.023 1.00 82.44 188 LEU A O 1
ATOM 1496 N N . PHE A 1 189 ? 19.878 9.091 1.562 1.00 80.62 189 PHE A N 1
ATOM 1497 C CA . PHE A 1 189 ? 19.570 10.043 2.618 1.00 80.62 189 PHE A CA 1
ATOM 1498 C C . PHE A 1 189 ? 20.421 11.304 2.453 1.00 80.62 189 PHE A C 1
ATOM 1500 O O . PHE A 1 189 ? 21.639 11.272 2.611 1.00 80.62 189 PHE A O 1
ATOM 1507 N N . SER A 1 190 ? 19.786 12.428 2.123 1.00 73.25 190 SER A N 1
ATOM 1508 C CA . SER A 1 190 ? 20.461 13.726 2.076 1.00 73.25 190 SER A CA 1
ATOM 1509 C C . SER A 1 190 ? 20.681 14.282 3.484 1.00 73.25 190 SER A C 1
ATOM 1511 O O . SER A 1 190 ? 19.815 14.127 4.348 1.00 73.25 190 SER A O 1
ATOM 1513 N N . GLU A 1 191 ? 21.782 15.004 3.703 1.00 67.44 191 GLU A N 1
ATOM 1514 C CA . GLU A 1 191 ? 21.996 15.761 4.943 1.00 67.44 191 GLU A CA 1
ATOM 1515 C C . GLU A 1 191 ? 20.804 16.693 5.227 1.00 67.44 191 GLU A C 1
ATOM 1517 O O . GLU A 1 191 ? 20.343 17.423 4.348 1.00 67.44 191 GLU A O 1
ATOM 1522 N N . GLY A 1 192 ? 20.263 16.627 6.447 1.00 65.75 192 GLY A N 1
ATOM 1523 C CA . GLY A 1 192 ? 19.075 17.391 6.849 1.00 65.75 192 GLY A CA 1
ATOM 1524 C C . GLY A 1 192 ? 17.736 16.860 6.315 1.00 65.75 192 GLY A C 1
ATOM 1525 O O . GLY A 1 192 ? 16.709 17.494 6.548 1.00 65.75 192 GLY A O 1
ATOM 1526 N N . GLY A 1 193 ? 17.720 15.717 5.618 1.00 72.31 193 GLY A N 1
ATOM 1527 C CA . GLY A 1 193 ? 16.488 15.052 5.190 1.00 72.31 193 GLY A CA 1
ATOM 1528 C C . GLY A 1 193 ? 15.705 14.470 6.369 1.00 72.31 193 GLY A C 1
ATOM 1529 O O . GLY A 1 193 ? 16.284 13.959 7.326 1.00 72.31 193 GLY A O 1
ATOM 1530 N N . ASP A 1 194 ? 14.376 14.530 6.313 1.00 86.56 194 ASP A N 1
ATOM 1531 C CA . ASP A 1 194 ? 13.523 13.898 7.317 1.00 86.56 194 ASP A CA 1
ATOM 1532 C C . ASP A 1 194 ? 13.238 12.420 6.977 1.00 86.56 194 ASP A C 1
ATOM 1534 O O . ASP A 1 194 ? 13.355 11.967 5.834 1.00 86.56 194 ASP A O 1
ATOM 1538 N N . VAL A 1 195 ? 12.853 11.646 7.995 1.00 86.31 195 VAL A N 1
ATOM 1539 C CA . VAL A 1 195 ? 12.622 10.197 7.873 1.00 86.31 195 VAL A CA 1
ATOM 1540 C C . VAL A 1 195 ? 11.449 9.845 6.949 1.00 86.31 195 VAL A C 1
ATOM 1542 O O . VAL A 1 195 ? 11.475 8.781 6.330 1.00 86.31 195 VAL A O 1
ATOM 1545 N N . VAL A 1 196 ? 10.441 10.716 6.817 1.00 87.69 196 VAL A N 1
ATOM 1546 C CA . VAL A 1 196 ? 9.307 10.507 5.904 1.00 87.69 196 VAL A CA 1
ATOM 1547 C C . VAL A 1 196 ? 9.801 10.631 4.470 1.00 87.69 196 VAL A C 1
ATOM 1549 O O . VAL A 1 196 ? 9.646 9.688 3.696 1.00 87.69 196 VAL A O 1
ATOM 1552 N N . THR A 1 197 ? 10.487 11.727 4.142 1.00 88.62 197 THR A N 1
ATOM 1553 C CA . THR A 1 197 ? 11.086 11.942 2.816 1.00 88.62 197 THR A CA 1
ATOM 1554 C C . THR A 1 197 ? 12.014 10.793 2.424 1.00 88.62 197 THR A C 1
ATOM 1556 O O . THR A 1 197 ? 11.913 10.264 1.316 1.00 88.62 197 THR A O 1
ATOM 1559 N N . PHE A 1 198 ? 12.872 10.343 3.342 1.00 88.19 198 PHE A N 1
ATOM 1560 C CA . PHE A 1 198 ? 13.747 9.193 3.115 1.00 88.19 198 PHE A CA 1
ATOM 1561 C C . PHE A 1 198 ? 12.986 7.902 2.812 1.00 88.19 198 PHE A C 1
ATOM 1563 O O . PHE A 1 198 ? 13.312 7.179 1.869 1.00 88.19 198 PHE A O 1
ATOM 1570 N N . SER A 1 199 ? 11.951 7.610 3.597 1.00 88.19 199 SER A N 1
ATOM 1571 C CA . SER A 1 199 ? 11.174 6.379 3.445 1.00 88.19 199 SER A CA 1
ATOM 1572 C C . SER A 1 199 ? 10.436 6.360 2.106 1.00 88.19 199 SER A C 1
ATOM 1574 O O . SER A 1 199 ? 10.456 5.358 1.400 1.00 88.19 199 SER A O 1
ATOM 1576 N N . LEU A 1 200 ? 9.879 7.498 1.694 1.00 88.56 200 LEU A N 1
ATOM 1577 C CA . LEU A 1 200 ? 9.238 7.648 0.387 1.00 88.56 200 LEU A CA 1
ATOM 1578 C C . LEU A 1 200 ? 10.243 7.544 -0.764 1.00 88.56 200 LEU A C 1
ATOM 1580 O O . LEU A 1 200 ? 9.953 6.944 -1.796 1.00 88.56 200 LEU A O 1
ATOM 1584 N N . LEU A 1 201 ? 11.451 8.083 -0.591 1.00 88.44 201 LEU A N 1
ATOM 1585 C CA . LEU A 1 201 ? 12.495 7.988 -1.605 1.00 88.44 201 LEU A CA 1
ATOM 1586 C C . LEU A 1 201 ? 12.983 6.548 -1.800 1.00 88.44 201 LEU A C 1
ATOM 1588 O O . LEU A 1 201 ? 13.159 6.106 -2.935 1.00 88.44 201 LEU A O 1
ATOM 1592 N N . THR A 1 202 ? 13.164 5.803 -0.709 1.00 88.69 202 THR A N 1
ATOM 1593 C CA . THR A 1 202 ? 13.524 4.378 -0.777 1.00 88.69 202 THR A CA 1
ATOM 1594 C C . THR A 1 202 ? 12.396 3.537 -1.386 1.00 88.69 202 THR A C 1
ATOM 1596 O O . THR A 1 202 ? 12.683 2.631 -2.169 1.00 88.69 202 THR A O 1
ATOM 1599 N N . GLU A 1 203 ? 11.128 3.889 -1.140 1.00 87.81 203 GLU A N 1
ATOM 1600 C CA . GLU A 1 203 ? 9.959 3.299 -1.809 1.00 87.81 203 GLU A CA 1
ATOM 1601 C C . GLU A 1 203 ? 10.000 3.516 -3.336 1.00 87.81 203 GLU A C 1
ATOM 1603 O O . GLU A 1 203 ? 9.848 2.572 -4.110 1.00 87.81 203 GLU A O 1
ATOM 1608 N N . ILE A 1 204 ? 10.299 4.738 -3.790 1.00 89.94 204 ILE A N 1
ATOM 1609 C CA . ILE A 1 204 ? 10.424 5.075 -5.220 1.00 89.94 204 ILE A CA 1
ATOM 1610 C C . ILE A 1 204 ? 11.608 4.339 -5.869 1.00 89.94 204 ILE A C 1
ATOM 1612 O O . ILE A 1 204 ? 11.492 3.831 -6.989 1.00 89.94 204 ILE A O 1
ATOM 1616 N N . ALA A 1 205 ? 12.750 4.293 -5.181 1.00 91.38 205 ALA A N 1
ATOM 1617 C CA . ALA A 1 205 ? 14.013 3.798 -5.721 1.00 91.38 205 ALA A CA 1
ATOM 1618 C C . ALA A 1 205 ? 14.123 2.265 -5.751 1.00 91.38 205 ALA A C 1
ATOM 1620 O O . ALA A 1 205 ? 14.946 1.734 -6.496 1.00 91.38 205 ALA A O 1
ATOM 1621 N N . THR A 1 206 ? 13.312 1.543 -4.968 1.00 89.50 206 THR A N 1
ATOM 1622 C CA . THR A 1 206 ? 13.490 0.095 -4.777 1.00 89.50 206 THR A CA 1
ATOM 1623 C C . THR A 1 206 ? 13.381 -0.693 -6.088 1.00 89.50 206 THR A C 1
ATOM 1625 O O . THR A 1 206 ? 14.287 -1.460 -6.411 1.00 89.50 206 THR A O 1
ATOM 1628 N N . SER A 1 207 ? 12.346 -0.464 -6.908 1.00 92.25 207 SER A N 1
ATOM 1629 C CA . SER A 1 207 ? 12.123 -1.240 -8.142 1.00 92.25 207 SER A CA 1
ATOM 1630 C C . SER A 1 207 ? 13.235 -1.028 -9.182 1.00 92.25 207 SER A C 1
ATOM 1632 O O . SER A 1 207 ? 13.812 -2.021 -9.633 1.00 92.25 207 SER A O 1
ATOM 1634 N N . PRO A 1 208 ? 13.599 0.222 -9.552 1.00 94.00 208 PRO A N 1
ATOM 1635 C CA . PRO A 1 208 ? 14.648 0.445 -10.545 1.00 94.00 208 PRO A CA 1
ATOM 1636 C C . PRO A 1 208 ? 16.030 -0.022 -10.071 1.00 94.00 208 PRO A C 1
ATOM 1638 O O . PRO A 1 208 ? 16.746 -0.643 -10.853 1.00 94.00 208 PRO A O 1
ATOM 1641 N N . LEU A 1 209 ? 16.392 0.214 -8.800 1.00 91.62 209 LEU A N 1
ATOM 1642 C CA . LEU A 1 209 ? 17.689 -0.217 -8.259 1.00 91.62 209 LEU A CA 1
ATOM 1643 C C . LEU A 1 209 ? 17.795 -1.741 -8.145 1.00 91.62 209 LEU A C 1
ATOM 1645 O O . LEU A 1 209 ? 18.869 -2.291 -8.374 1.00 91.62 209 LEU A O 1
ATOM 1649 N N . THR A 1 210 ? 16.690 -2.435 -7.860 1.00 89.62 210 THR A N 1
ATOM 1650 C CA . THR A 1 210 ? 16.673 -3.905 -7.884 1.00 89.62 210 THR A CA 1
ATOM 1651 C C . THR A 1 210 ? 16.993 -4.430 -9.282 1.00 89.62 210 THR A C 1
ATOM 1653 O O . THR A 1 210 ? 17.820 -5.321 -9.443 1.00 89.62 210 THR A O 1
ATOM 1656 N N . ILE A 1 211 ? 16.350 -3.872 -10.310 1.00 92.06 211 ILE A N 1
ATOM 1657 C CA . ILE A 1 211 ? 16.571 -4.282 -11.703 1.00 92.06 211 ILE A CA 1
ATOM 1658 C C . ILE A 1 211 ? 17.990 -3.930 -12.162 1.00 92.06 211 ILE A C 1
ATOM 1660 O O . ILE A 1 211 ? 18.636 -4.738 -12.826 1.00 92.06 211 ILE A O 1
ATOM 1664 N N . LEU A 1 212 ? 18.502 -2.763 -11.761 1.00 91.31 212 LEU A N 1
ATOM 1665 C CA . LEU A 1 212 ? 19.854 -2.304 -12.076 1.00 91.31 212 LEU A CA 1
ATOM 1666 C C . LEU A 1 212 ? 20.930 -3.317 -11.661 1.00 91.31 212 LEU A C 1
ATOM 1668 O O . LEU A 1 212 ? 21.850 -3.564 -12.433 1.00 91.31 212 LEU A O 1
ATOM 1672 N N . GLN A 1 213 ? 20.801 -3.931 -10.478 1.00 86.25 213 GLN A N 1
ATOM 1673 C CA . GLN A 1 213 ? 21.765 -4.917 -9.961 1.00 86.25 213 GLN A CA 1
ATOM 1674 C C . GLN A 1 213 ? 21.857 -6.199 -10.802 1.00 86.25 213 GLN A C 1
ATOM 1676 O O . GLN A 1 213 ? 22.826 -6.947 -10.675 1.00 86.25 213 GLN A O 1
ATOM 1681 N N . HIS A 1 214 ? 20.852 -6.474 -11.635 1.00 85.19 214 HIS A N 1
ATOM 1682 C CA . HIS A 1 214 ? 20.710 -7.738 -12.357 1.00 85.19 214 HIS A CA 1
ATOM 1683 C C . HIS A 1 214 ? 20.698 -7.584 -13.879 1.00 85.19 214 HIS A C 1
ATOM 1685 O O . HIS A 1 214 ? 20.633 -8.584 -14.594 1.00 85.19 214 HIS A O 1
ATOM 1691 N N . LEU A 1 215 ? 20.777 -6.356 -14.387 1.00 85.00 215 LEU A N 1
ATOM 1692 C CA . LEU A 1 215 ? 20.918 -6.110 -15.813 1.00 85.00 215 LEU A CA 1
ATOM 1693 C C . LEU A 1 215 ? 22.364 -6.306 -16.260 1.00 85.00 215 LEU A C 1
ATOM 1695 O O . LEU A 1 215 ? 23.305 -5.803 -15.650 1.00 85.00 215 LEU A O 1
ATOM 1699 N N . THR A 1 216 ? 22.535 -7.028 -17.362 1.00 71.69 216 THR A N 1
ATOM 1700 C CA . THR A 1 216 ? 23.835 -7.200 -18.006 1.00 71.69 216 THR A CA 1
ATOM 1701 C C . THR A 1 216 ? 24.194 -5.962 -18.827 1.00 71.69 216 THR A C 1
ATOM 1703 O O . THR A 1 216 ? 23.327 -5.272 -19.368 1.00 71.69 216 THR A O 1
ATOM 1706 N N . ASN A 1 217 ? 25.493 -5.682 -18.950 1.00 68.75 217 ASN A N 1
ATOM 1707 C CA . ASN A 1 217 ? 25.999 -4.592 -19.782 1.00 68.75 217 ASN A CA 1
ATOM 1708 C C . ASN A 1 217 ? 25.807 -4.932 -21.269 1.00 68.75 217 ASN A C 1
ATOM 1710 O O . ASN A 1 217 ? 26.666 -5.564 -21.877 1.00 68.75 217 ASN A O 1
ATOM 1714 N N . SER A 1 218 ? 24.676 -4.516 -21.836 1.00 81.19 218 SER A N 1
ATOM 1715 C CA . SER A 1 218 ? 24.357 -4.622 -23.265 1.00 81.19 218 SER A CA 1
ATOM 1716 C C . SER A 1 218 ? 23.995 -3.244 -23.818 1.00 81.19 218 SER A C 1
ATOM 1718 O O . SER A 1 218 ? 23.396 -2.436 -23.113 1.00 81.19 218 SER A O 1
ATOM 1720 N N . GLU A 1 219 ? 24.302 -2.964 -25.087 1.00 87.19 219 GLU A N 1
ATOM 1721 C CA . GLU A 1 219 ? 23.912 -1.692 -25.724 1.00 87.19 219 GLU A CA 1
ATOM 1722 C C . GLU A 1 219 ? 22.388 -1.537 -25.835 1.00 87.19 219 GLU A C 1
ATOM 1724 O O . GLU A 1 219 ? 21.867 -0.424 -25.868 1.00 87.19 219 GLU A O 1
ATOM 1729 N N . SER A 1 220 ? 21.653 -2.648 -25.878 1.00 91.62 220 SER A N 1
ATOM 1730 C CA . SER A 1 220 ? 20.193 -2.666 -25.829 1.00 91.62 220 SER A CA 1
ATOM 1731 C C . SER A 1 220 ? 19.704 -3.679 -24.804 1.00 91.62 220 SER A C 1
ATOM 1733 O O . SER A 1 220 ? 20.233 -4.786 -24.733 1.00 91.62 220 SER A O 1
ATOM 1735 N N . ALA A 1 221 ? 18.685 -3.312 -24.029 1.00 92.69 221 ALA A N 1
ATOM 1736 C CA . ALA A 1 221 ? 18.074 -4.180 -23.032 1.00 92.69 221 ALA A CA 1
ATOM 1737 C C . ALA A 1 221 ? 16.543 -4.084 -23.059 1.00 92.69 221 ALA A C 1
ATOM 1739 O O . ALA A 1 221 ? 15.967 -3.010 -23.253 1.00 92.69 221 ALA A O 1
ATOM 1740 N N . SER A 1 222 ? 15.878 -5.215 -22.833 1.00 93.69 222 SER A N 1
ATOM 1741 C CA . SER A 1 222 ? 14.423 -5.294 -22.667 1.00 93.69 222 SER A CA 1
ATOM 1742 C C . SER A 1 222 ? 14.100 -5.977 -21.341 1.00 93.69 222 SER A C 1
ATOM 1744 O O . SER A 1 222 ? 14.559 -7.090 -21.097 1.00 93.69 222 SER A O 1
ATOM 1746 N N . VAL A 1 223 ? 13.334 -5.320 -20.473 1.00 95.19 223 VAL A N 1
ATOM 1747 C CA . VAL A 1 223 ? 12.916 -5.863 -19.172 1.00 95.19 223 VAL A CA 1
ATOM 1748 C C . VAL A 1 223 ? 11.419 -6.117 -19.200 1.00 95.19 223 VAL A C 1
ATOM 1750 O O . VAL A 1 223 ? 10.650 -5.230 -19.574 1.00 95.19 223 VAL A O 1
ATOM 1753 N N . HIS A 1 224 ? 10.998 -7.317 -18.811 1.00 95.31 224 HIS A N 1
ATOM 1754 C CA . HIS A 1 224 ? 9.587 -7.652 -18.618 1.00 95.31 224 HIS A CA 1
ATOM 1755 C C . HIS A 1 224 ? 9.257 -7.571 -17.124 1.00 95.31 224 HIS A C 1
ATOM 1757 O O . HIS A 1 224 ? 9.726 -8.400 -16.349 1.00 95.31 224 HIS A O 1
ATOM 1763 N N . ILE A 1 225 ? 8.459 -6.579 -16.729 1.00 95.50 225 ILE A N 1
ATOM 1764 C CA . ILE A 1 225 ? 7.963 -6.379 -15.363 1.00 95.50 225 ILE A CA 1
ATOM 1765 C C . ILE A 1 225 ? 6.577 -7.020 -15.272 1.00 95.50 225 ILE A C 1
ATOM 1767 O O . ILE A 1 225 ? 5.630 -6.536 -15.892 1.00 95.50 225 ILE A O 1
ATOM 1771 N N . ILE A 1 226 ? 6.473 -8.117 -14.524 1.00 93.38 226 ILE A N 1
ATOM 1772 C CA . ILE A 1 226 ? 5.274 -8.958 -14.433 1.00 93.38 226 ILE A CA 1
ATOM 1773 C C . ILE A 1 226 ? 4.480 -8.623 -13.177 1.00 93.38 226 ILE A C 1
ATOM 1775 O O . ILE A 1 226 ? 5.052 -8.511 -12.092 1.00 93.38 226 ILE A O 1
ATOM 1779 N N . GLY A 1 227 ? 3.159 -8.516 -13.335 1.00 90.88 227 GLY A N 1
ATOM 1780 C CA . GLY A 1 227 ? 2.234 -8.170 -12.256 1.00 90.88 227 GLY A CA 1
ATOM 1781 C C . GLY A 1 227 ? 2.547 -6.827 -11.583 1.00 90.88 227 GLY A C 1
ATOM 1782 O O . GLY A 1 227 ? 2.566 -6.789 -10.355 1.00 90.88 227 GLY A O 1
ATOM 1783 N N . PRO A 1 228 ? 2.853 -5.749 -12.337 1.00 91.56 228 PRO A N 1
ATOM 1784 C CA . PRO A 1 228 ? 3.125 -4.445 -11.743 1.00 91.56 228 PRO A CA 1
ATOM 1785 C C . PRO A 1 228 ? 1.878 -3.890 -11.050 1.00 91.56 228 PRO A C 1
ATOM 1787 O O . PRO A 1 228 ? 0.792 -3.904 -11.627 1.00 91.56 228 PRO A O 1
ATOM 1790 N N . GLU A 1 229 ? 2.055 -3.321 -9.860 1.00 86.38 229 GLU A N 1
ATOM 1791 C CA . GLU A 1 229 ? 1.029 -2.522 -9.199 1.00 86.38 229 GLU A CA 1
ATOM 1792 C C . GLU A 1 229 ? 1.045 -1.112 -9.821 1.00 86.38 229 GLU A C 1
ATOM 1794 O O . GLU A 1 229 ? 2.075 -0.423 -9.759 1.00 86.38 229 GLU A O 1
ATOM 1799 N N . PRO A 1 230 ? -0.067 -0.629 -10.411 1.00 85.31 230 PRO A N 1
ATOM 1800 C CA . PRO A 1 230 ? -0.111 0.673 -11.079 1.00 85.31 230 PRO A CA 1
ATOM 1801 C C . PRO A 1 230 ? 0.413 1.824 -10.220 1.00 85.31 230 PRO A C 1
ATOM 1803 O O . PRO A 1 230 ? 1.181 2.663 -10.692 1.00 85.31 230 PRO A O 1
ATOM 1806 N N . HIS A 1 231 ? 0.048 1.841 -8.937 1.00 81.44 231 HIS A N 1
ATOM 1807 C CA . HIS A 1 231 ? 0.415 2.904 -8.001 1.00 81.44 231 HIS A CA 1
ATOM 1808 C C . HIS A 1 231 ? 1.878 2.854 -7.554 1.00 81.44 231 HIS A C 1
ATOM 1810 O O . HIS A 1 231 ? 2.370 3.831 -6.982 1.00 81.44 231 HIS A O 1
ATOM 1816 N N . PHE A 1 232 ? 2.572 1.745 -7.821 1.00 84.94 232 PHE A N 1
ATOM 1817 C CA . PHE A 1 232 ? 3.929 1.505 -7.362 1.00 84.94 232 PHE A CA 1
ATOM 1818 C C . PHE A 1 232 ? 4.921 1.482 -8.525 1.00 84.94 232 PHE A C 1
ATOM 1820 O O . PHE A 1 232 ? 5.717 2.411 -8.654 1.00 84.94 232 PHE A O 1
ATOM 1827 N N . GLU A 1 233 ? 4.899 0.468 -9.396 1.00 90.56 233 GLU A N 1
ATOM 1828 C CA . GLU A 1 233 ? 5.852 0.337 -10.504 1.00 90.56 233 GLU A CA 1
ATOM 1829 C C . GLU A 1 233 ? 5.587 1.323 -11.651 1.00 90.56 233 GLU A C 1
ATOM 1831 O O . GLU A 1 233 ? 6.548 1.866 -12.208 1.00 90.56 233 GLU A O 1
ATOM 1836 N N . ALA A 1 234 ? 4.319 1.562 -12.002 1.00 88.25 234 ALA A N 1
ATOM 1837 C CA . ALA A 1 234 ? 3.942 2.417 -13.135 1.00 88.25 234 ALA A CA 1
ATOM 1838 C C . ALA A 1 234 ? 3.689 3.883 -12.751 1.00 88.25 234 ALA A C 1
ATOM 1840 O O . ALA A 1 234 ? 3.680 4.765 -13.615 1.00 88.25 234 ALA A O 1
ATOM 1841 N N . ASN A 1 235 ? 3.559 4.168 -11.457 1.00 79.81 235 ASN A N 1
ATOM 1842 C CA . ASN A 1 235 ? 3.530 5.527 -10.944 1.00 79.81 235 ASN A CA 1
ATOM 1843 C C . ASN A 1 235 ? 4.941 6.140 -10.968 1.00 79.81 235 ASN A C 1
ATOM 1845 O O . ASN A 1 235 ? 5.943 5.460 -10.743 1.00 79.81 235 ASN A O 1
ATOM 1849 N N . ASN A 1 236 ? 5.029 7.447 -11.228 1.00 87.81 236 ASN A N 1
ATOM 1850 C CA . ASN A 1 236 ? 6.291 8.185 -11.354 1.00 87.81 236 ASN A CA 1
ATOM 1851 C C . ASN A 1 236 ? 7.284 7.555 -12.351 1.00 87.81 236 ASN A C 1
ATOM 1853 O O . ASN A 1 236 ? 8.409 7.227 -11.982 1.00 87.81 236 ASN A O 1
ATOM 1857 N N . LEU A 1 237 ? 6.920 7.433 -13.637 1.00 92.31 237 LEU A N 1
ATOM 1858 C CA . LEU A 1 237 ? 7.795 6.821 -14.658 1.00 92.31 237 LEU A CA 1
ATOM 1859 C C . LEU A 1 237 ? 9.212 7.429 -14.743 1.00 92.31 237 LEU A C 1
ATOM 1861 O O . LEU A 1 237 ? 10.155 6.748 -15.143 1.00 92.31 237 LEU A O 1
ATOM 1865 N N . SER A 1 238 ? 9.391 8.684 -14.321 1.00 92.06 238 SER A N 1
ATOM 1866 C CA . SER A 1 238 ? 10.702 9.335 -14.209 1.00 92.06 238 SER A CA 1
ATOM 1867 C C . SER A 1 238 ? 11.667 8.627 -13.253 1.00 92.06 238 SER A C 1
ATOM 1869 O O . SER A 1 238 ? 12.881 8.751 -13.419 1.00 92.06 238 SER A O 1
ATOM 1871 N N . LYS A 1 239 ? 11.172 7.840 -12.286 1.00 93.25 239 LYS A N 1
ATOM 1872 C CA . LYS A 1 239 ? 12.014 7.051 -11.377 1.00 93.25 239 LYS A CA 1
ATOM 1873 C C . LYS A 1 239 ? 12.888 6.057 -12.140 1.00 93.25 239 LYS A C 1
ATOM 1875 O O . LYS A 1 239 ? 14.047 5.870 -11.789 1.00 93.25 239 LYS A O 1
ATOM 1880 N N . TRP A 1 240 ? 12.364 5.484 -13.223 1.00 94.94 240 TRP A N 1
ATOM 1881 C CA . TRP A 1 240 ? 13.090 4.563 -14.096 1.00 94.94 240 TRP A CA 1
ATOM 1882 C C . TRP A 1 240 ? 14.168 5.276 -14.912 1.00 94.94 240 TRP A C 1
ATOM 1884 O O . TRP A 1 240 ? 15.235 4.720 -15.156 1.00 94.94 240 TRP A O 1
ATOM 1894 N N . GLU A 1 241 ? 13.938 6.533 -15.295 1.00 92.50 241 GLU A N 1
ATOM 1895 C CA . GLU A 1 241 ? 14.991 7.340 -15.910 1.00 92.50 241 GLU A CA 1
ATOM 1896 C C . GLU A 1 241 ? 16.116 7.612 -14.898 1.00 92.50 241 GLU A C 1
ATOM 1898 O O . GLU A 1 241 ? 17.291 7.406 -15.196 1.00 92.50 241 GLU A O 1
ATOM 1903 N N . ILE A 1 242 ? 15.759 8.055 -13.689 1.00 91.81 242 ILE A N 1
ATOM 1904 C CA . ILE A 1 242 ? 16.706 8.533 -12.674 1.00 91.81 242 ILE A CA 1
ATOM 1905 C C . ILE A 1 242 ? 17.520 7.394 -12.054 1.00 91.81 242 ILE A C 1
ATOM 1907 O O . ILE A 1 242 ? 18.745 7.478 -12.030 1.00 91.81 242 ILE A O 1
ATOM 1911 N N . PHE A 1 243 ? 16.855 6.342 -11.576 1.00 92.69 243 PHE A N 1
ATOM 1912 C CA . PHE A 1 243 ? 17.471 5.265 -10.794 1.00 92.69 243 PHE A CA 1
ATOM 1913 C C . PHE A 1 243 ? 17.898 4.053 -11.622 1.00 92.69 243 PHE A C 1
ATOM 1915 O O . PHE A 1 243 ? 18.463 3.116 -11.069 1.00 92.69 243 PHE A O 1
ATOM 1922 N N . LEU A 1 244 ? 17.619 4.034 -12.925 1.00 92.62 244 LEU A N 1
ATOM 1923 C CA . LEU A 1 244 ? 18.014 2.922 -13.785 1.00 92.62 244 LEU A CA 1
ATOM 1924 C C . LEU A 1 244 ? 18.718 3.417 -15.048 1.00 92.62 244 LEU A C 1
ATOM 1926 O O . LEU A 1 244 ? 19.907 3.177 -15.227 1.00 92.62 244 LEU A O 1
ATOM 1930 N N . PHE A 1 245 ? 18.033 4.168 -15.907 1.00 91.25 245 PHE A N 1
ATOM 1931 C CA . PHE A 1 245 ? 18.579 4.525 -17.218 1.00 91.25 245 PHE A CA 1
ATOM 1932 C C . PHE A 1 245 ? 19.788 5.476 -17.158 1.00 91.25 245 PHE A C 1
ATOM 1934 O O . PHE A 1 245 ? 20.771 5.284 -17.880 1.00 91.25 245 PHE A O 1
ATOM 1941 N N . ASN A 1 246 ? 19.759 6.482 -16.278 1.00 90.75 246 ASN A N 1
ATOM 1942 C CA . ASN A 1 246 ? 20.891 7.389 -16.066 1.00 90.75 246 ASN A CA 1
ATOM 1943 C C . ASN A 1 246 ? 22.095 6.675 -15.423 1.00 90.75 246 ASN A C 1
ATOM 1945 O O . ASN A 1 246 ? 23.226 7.086 -15.663 1.00 90.75 246 ASN A O 1
ATOM 1949 N N . LEU A 1 247 ? 21.860 5.604 -14.654 1.00 90.81 247 LEU A N 1
ATOM 1950 C CA . LEU A 1 247 ? 22.906 4.802 -14.008 1.00 90.81 247 LEU A CA 1
ATOM 1951 C C . LEU A 1 247 ? 23.495 3.709 -14.917 1.00 90.81 247 LEU A C 1
ATOM 1953 O O . LEU A 1 247 ? 24.497 3.100 -14.558 1.00 90.81 247 LEU A O 1
ATOM 1957 N N . LEU A 1 248 ? 22.919 3.497 -16.105 1.00 88.94 248 LEU A N 1
ATOM 1958 C CA . LEU A 1 248 ? 23.398 2.563 -17.128 1.00 88.94 248 LEU A CA 1
ATOM 1959 C C . LEU A 1 248 ? 23.893 3.308 -18.378 1.00 88.94 248 LEU A C 1
ATOM 1961 O O . LEU A 1 248 ? 23.277 3.185 -19.436 1.00 88.94 248 LEU A O 1
ATOM 1965 N N . PRO A 1 249 ? 24.973 4.109 -18.309 1.00 83.88 249 PRO A N 1
ATOM 1966 C CA . PRO A 1 249 ? 25.385 4.977 -19.416 1.00 83.88 249 PRO A CA 1
ATOM 1967 C C . PRO A 1 249 ? 25.729 4.228 -20.714 1.00 83.88 249 PRO A C 1
ATOM 1969 O O . PRO A 1 249 ? 25.609 4.817 -21.785 1.00 83.88 249 PRO A O 1
ATOM 1972 N N . SER A 1 250 ? 26.108 2.949 -20.632 1.00 86.88 250 SER A N 1
ATOM 1973 C CA . SER A 1 250 ? 26.407 2.077 -21.777 1.00 86.88 250 SER A CA 1
ATOM 1974 C C . SER A 1 250 ? 25.169 1.604 -22.551 1.00 86.88 250 SER A C 1
ATOM 1976 O O . SER A 1 250 ? 25.292 1.212 -23.708 1.00 86.88 250 SER A O 1
ATOM 1978 N N . VAL A 1 251 ? 23.976 1.641 -21.949 1.00 88.88 251 VAL A N 1
ATOM 1979 C CA . VAL A 1 251 ? 22.740 1.168 -22.591 1.00 88.88 251 VAL A CA 1
ATOM 1980 C C . VAL A 1 251 ? 22.184 2.267 -23.494 1.00 88.88 251 VAL A C 1
ATOM 1982 O O . VAL A 1 251 ? 21.674 3.282 -23.009 1.00 88.88 251 VAL A O 1
ATOM 1985 N N . LEU A 1 252 ? 22.246 2.065 -24.808 1.00 92.81 252 LEU A N 1
ATOM 1986 C CA . LEU A 1 252 ? 21.710 2.968 -25.827 1.00 92.81 252 LEU A CA 1
ATOM 1987 C C . LEU A 1 252 ? 20.184 2.886 -25.926 1.00 92.81 252 LEU A C 1
ATOM 1989 O O . LEU A 1 252 ? 19.536 3.913 -26.114 1.00 92.81 252 LEU A O 1
ATOM 1993 N N . SER A 1 253 ? 19.599 1.696 -25.764 1.00 94.44 253 SER A N 1
ATOM 1994 C CA . SER A 1 253 ? 18.149 1.482 -25.842 1.00 94.44 253 SER A CA 1
ATOM 1995 C C . SER A 1 253 ? 17.655 0.583 -24.710 1.00 94.44 253 SER A C 1
ATOM 1997 O O . SER A 1 253 ? 18.036 -0.581 -24.627 1.00 94.44 253 SER A O 1
ATOM 1999 N N . LEU A 1 254 ? 16.794 1.101 -23.834 1.00 95.31 254 LEU A N 1
ATOM 2000 C CA . LEU A 1 254 ? 16.152 0.333 -22.765 1.00 95.31 254 LEU A CA 1
ATOM 2001 C C . LEU A 1 254 ? 14.640 0.311 -22.985 1.00 95.31 254 LEU A C 1
ATOM 2003 O O . LEU A 1 254 ? 14.021 1.363 -23.118 1.00 95.31 254 LEU A O 1
ATOM 2007 N N . THR A 1 255 ? 14.031 -0.872 -22.993 1.00 95.75 255 THR A N 1
ATOM 2008 C CA . THR A 1 255 ? 12.570 -1.025 -23.054 1.00 95.75 255 THR A CA 1
ATOM 2009 C C . THR A 1 255 ? 12.063 -1.706 -21.790 1.00 95.75 255 THR A C 1
ATOM 2011 O O . THR A 1 255 ? 12.487 -2.811 -21.468 1.00 95.75 255 THR A O 1
ATOM 2014 N N . LEU A 1 256 ? 11.155 -1.048 -21.073 1.00 96.50 256 LEU A N 1
ATOM 2015 C CA . LEU A 1 256 ? 10.461 -1.591 -19.909 1.00 96.50 256 LEU A CA 1
ATOM 2016 C C . LEU A 1 256 ? 9.037 -1.976 -20.323 1.00 96.50 256 LEU A C 1
ATOM 2018 O O . LEU A 1 256 ? 8.227 -1.106 -20.646 1.00 96.50 256 LEU A O 1
ATOM 2022 N N . ASN A 1 257 ? 8.751 -3.276 -20.329 1.00 95.44 257 ASN A N 1
ATOM 2023 C CA . ASN A 1 257 ? 7.442 -3.829 -20.663 1.00 95.44 257 ASN A CA 1
ATOM 2024 C C . ASN A 1 257 ? 6.708 -4.176 -19.369 1.00 95.44 257 ASN A C 1
ATOM 2026 O O . ASN A 1 257 ? 7.092 -5.113 -18.673 1.00 95.44 257 ASN A O 1
ATOM 2030 N N . PHE A 1 258 ? 5.661 -3.425 -19.050 1.00 96.19 258 PHE A N 1
ATOM 2031 C CA . PHE A 1 258 ? 4.798 -3.647 -17.895 1.00 96.19 258 PHE A CA 1
ATOM 2032 C C . PHE A 1 258 ? 3.655 -4.562 -18.328 1.00 96.19 258 PHE A C 1
ATOM 2034 O O . PHE A 1 258 ? 2.829 -4.166 -19.149 1.00 96.19 258 PHE A O 1
ATOM 2041 N N . VAL A 1 259 ? 3.626 -5.790 -17.814 1.00 94.81 259 VAL A N 1
ATOM 2042 C CA . VAL A 1 259 ? 2.686 -6.829 -18.247 1.00 94.81 259 VAL A CA 1
ATOM 2043 C C . VAL A 1 259 ? 1.888 -7.330 -17.052 1.00 94.81 259 VAL A C 1
ATOM 2045 O O . VAL A 1 259 ? 2.439 -7.928 -16.127 1.00 94.81 259 VAL A O 1
ATOM 2048 N N . GLY A 1 260 ? 0.582 -7.099 -17.075 1.00 93.00 260 GLY A N 1
ATOM 2049 C CA . GLY A 1 260 ? -0.325 -7.605 -16.054 1.00 93.00 260 GLY A CA 1
ATOM 2050 C C . GLY A 1 260 ? -1.755 -7.114 -16.263 1.00 93.00 260 GLY A C 1
ATOM 2051 O O . GLY A 1 260 ? -1.951 -6.013 -16.775 1.00 93.00 260 GLY A O 1
ATOM 2052 N N . PRO A 1 261 ? -2.768 -7.888 -15.847 1.00 90.12 261 PRO A N 1
ATOM 2053 C CA . PRO A 1 261 ? -4.173 -7.546 -16.078 1.00 90.12 261 PRO A CA 1
ATOM 2054 C C . PRO A 1 261 ? -4.619 -6.272 -15.334 1.00 90.12 261 PRO A C 1
ATOM 2056 O O . PRO A 1 261 ? -5.539 -5.582 -15.774 1.00 90.12 261 PRO A O 1
ATOM 2059 N N . GLU A 1 262 ? -3.927 -5.920 -14.248 1.00 88.88 262 GLU A N 1
ATOM 2060 C CA . GLU A 1 262 ? -4.247 -4.777 -13.382 1.00 88.88 262 GLU A CA 1
ATOM 2061 C C . GLU A 1 262 ? -3.530 -3.475 -13.787 1.00 88.88 262 GLU A C 1
ATOM 2063 O O . GLU A 1 262 ? -3.843 -2.422 -13.242 1.00 88.88 262 GLU A O 1
ATOM 2068 N N . ILE A 1 263 ? -2.612 -3.496 -14.769 1.00 89.50 263 ILE A N 1
ATOM 2069 C CA . ILE A 1 263 ? -1.799 -2.315 -15.136 1.00 89.50 263 ILE A CA 1
ATOM 2070 C C . ILE A 1 263 ? -2.612 -1.153 -15.735 1.00 89.50 263 ILE A C 1
ATOM 2072 O O . ILE A 1 263 ? -2.170 -0.003 -15.724 1.00 89.50 263 ILE A O 1
ATOM 2076 N N . GLY A 1 264 ? -3.807 -1.459 -16.245 1.00 83.19 264 GLY A N 1
ATOM 2077 C CA . GLY A 1 264 ? -4.697 -0.520 -16.923 1.00 83.19 264 GLY A CA 1
ATOM 2078 C C . GLY A 1 264 ? -4.257 -0.147 -18.351 1.00 83.19 264 GLY A C 1
ATOM 2079 O O . GLY A 1 264 ? -3.152 -0.485 -18.787 1.00 83.19 264 GLY A O 1
ATOM 2080 N N . PRO A 1 265 ? -5.113 0.565 -19.108 1.00 85.88 265 PRO A N 1
ATOM 2081 C CA . PRO A 1 265 ? -4.868 0.937 -20.503 1.00 85.88 265 PRO A CA 1
ATOM 2082 C C . PRO A 1 265 ? -3.957 2.174 -20.611 1.00 85.88 265 PRO A C 1
ATOM 2084 O O . PRO A 1 265 ? -4.358 3.232 -21.098 1.00 85.88 265 PRO A O 1
ATOM 2087 N N . LEU A 1 266 ? -2.724 2.069 -20.117 1.00 88.69 266 LEU A N 1
ATOM 2088 C CA . LEU A 1 266 ? -1.754 3.164 -20.169 1.00 88.69 266 LEU A CA 1
ATOM 2089 C C . LEU A 1 266 ? -1.115 3.273 -21.569 1.00 88.69 266 LEU A C 1
ATOM 2091 O O . LEU A 1 266 ? -0.695 2.259 -22.133 1.00 88.69 266 LEU A O 1
ATOM 2095 N N . PRO A 1 267 ? -0.994 4.483 -22.151 1.00 91.25 267 PRO A N 1
ATOM 2096 C CA . PRO A 1 267 ? -0.346 4.650 -23.447 1.00 91.25 267 PRO A CA 1
ATOM 2097 C C . PRO A 1 267 ? 1.170 4.413 -23.340 1.00 91.25 267 PRO A C 1
ATOM 2099 O O . PRO A 1 267 ? 1.779 4.750 -22.318 1.00 91.25 267 PRO A O 1
ATOM 2102 N N . PRO A 1 268 ? 1.822 3.889 -24.396 1.00 93.31 268 PRO A N 1
ATOM 2103 C CA . PRO A 1 268 ? 3.270 3.750 -24.409 1.00 93.31 268 PRO A CA 1
ATOM 2104 C C . PRO A 1 268 ? 3.946 5.121 -24.302 1.00 93.31 268 PRO A C 1
ATOM 2106 O O . PRO A 1 268 ? 3.462 6.125 -24.830 1.00 93.31 268 PRO A O 1
ATOM 2109 N N . ARG A 1 269 ? 5.105 5.163 -23.644 1.00 94.50 269 ARG A N 1
ATOM 2110 C CA . ARG A 1 269 ? 5.885 6.392 -23.452 1.00 94.50 269 ARG A CA 1
ATOM 2111 C C . ARG A 1 269 ? 7.315 6.188 -23.926 1.00 94.50 269 ARG A C 1
ATOM 2113 O O . ARG A 1 269 ? 7.902 5.136 -23.707 1.00 94.50 269 ARG A O 1
ATOM 2120 N N . LYS A 1 270 ? 7.899 7.216 -24.538 1.00 95.19 270 LYS A N 1
ATOM 2121 C CA . LYS A 1 270 ? 9.285 7.206 -25.014 1.00 95.19 270 LYS A CA 1
ATOM 2122 C C . LYS A 1 270 ? 10.022 8.447 -24.533 1.00 95.19 270 LYS A C 1
ATOM 2124 O O . LYS A 1 270 ? 9.498 9.554 -24.627 1.00 95.19 270 LYS A O 1
ATOM 2129 N N . ILE A 1 271 ? 11.238 8.258 -24.037 1.00 92.31 271 ILE A N 1
ATOM 2130 C CA . ILE A 1 271 ? 12.157 9.319 -23.625 1.00 92.31 271 ILE A CA 1
ATOM 2131 C C . ILE A 1 271 ? 13.424 9.179 -24.469 1.00 92.31 271 ILE A C 1
ATOM 2133 O O . ILE A 1 271 ? 14.008 8.100 -24.529 1.00 92.31 271 ILE A O 1
ATOM 2137 N N . ASN A 1 272 ? 13.849 10.262 -25.124 1.00 93.19 272 ASN A N 1
ATOM 2138 C CA . ASN A 1 272 ? 15.113 10.318 -25.860 1.00 93.19 272 ASN A CA 1
ATOM 2139 C C . ASN A 1 272 ? 16.037 11.339 -25.201 1.00 93.19 272 ASN A C 1
ATOM 2141 O O . ASN A 1 272 ? 15.632 12.479 -24.969 1.00 93.19 272 ASN A O 1
ATOM 2145 N N . LYS A 1 273 ? 17.278 10.945 -24.915 1.00 86.81 273 LYS A N 1
ATOM 2146 C CA . LYS A 1 273 ? 18.257 11.787 -24.224 1.00 86.81 273 LYS A CA 1
ATOM 2147 C C . LYS A 1 273 ? 19.665 11.422 -24.669 1.00 86.81 273 LYS A C 1
ATOM 2149 O O . LYS A 1 273 ? 20.068 10.274 -24.535 1.00 86.81 273 LYS A O 1
ATOM 2154 N N . ASN A 1 274 ? 20.410 12.399 -25.187 1.00 88.38 274 ASN A N 1
ATOM 2155 C CA . ASN A 1 274 ? 21.799 12.229 -25.638 1.00 88.38 274 ASN A CA 1
ATOM 2156 C C . ASN A 1 274 ? 21.987 11.039 -26.604 1.00 88.38 274 ASN A C 1
ATOM 2158 O O . ASN A 1 274 ? 22.906 10.246 -26.439 1.00 88.38 274 ASN A O 1
ATOM 2162 N N . GLY A 1 275 ? 21.071 10.871 -27.566 1.00 90.62 275 GLY A N 1
ATOM 2163 C CA . GLY A 1 275 ? 21.102 9.753 -28.521 1.00 90.62 275 GLY A CA 1
ATOM 2164 C C . GLY A 1 275 ? 20.677 8.393 -27.951 1.00 90.62 275 GLY A C 1
ATOM 2165 O O . GLY A 1 275 ? 20.655 7.416 -28.689 1.00 90.62 275 GLY A O 1
ATOM 2166 N N . ARG A 1 276 ? 20.305 8.326 -26.667 1.00 93.88 276 ARG A N 1
ATOM 2167 C CA . ARG A 1 276 ? 19.816 7.119 -25.996 1.00 93.88 276 ARG A CA 1
ATOM 2168 C C . ARG A 1 276 ? 18.293 7.151 -25.863 1.00 93.88 276 ARG A C 1
ATOM 2170 O O . ARG A 1 276 ? 17.698 8.226 -25.740 1.00 93.88 276 ARG A O 1
ATOM 2177 N N . THR A 1 277 ? 17.668 5.981 -25.832 1.00 96.00 277 THR A N 1
ATOM 2178 C CA . THR A 1 277 ? 16.214 5.808 -25.786 1.00 96.00 277 THR A CA 1
ATOM 2179 C C . THR A 1 277 ? 15.780 4.963 -24.586 1.00 96.00 277 THR A C 1
ATOM 2181 O O . THR A 1 277 ? 16.301 3.875 -24.363 1.00 96.00 277 THR A O 1
ATOM 2184 N N . LEU A 1 278 ? 14.769 5.439 -23.858 1.00 96.00 278 LEU A N 1
ATOM 2185 C CA . LEU A 1 278 ? 14.028 4.687 -22.847 1.00 96.00 278 LEU A CA 1
ATOM 2186 C C . LEU A 1 278 ? 12.558 4.575 -23.274 1.00 96.00 278 LEU A C 1
ATOM 2188 O O . LEU A 1 278 ? 11.873 5.590 -23.412 1.00 96.00 278 LEU A O 1
ATOM 2192 N N . ASN A 1 279 ? 12.078 3.353 -23.481 1.00 96.38 279 ASN A N 1
ATOM 2193 C CA . ASN A 1 279 ? 10.700 3.049 -23.855 1.00 96.38 279 ASN A CA 1
ATOM 2194 C C . ASN A 1 279 ? 9.954 2.402 -22.682 1.00 96.38 279 ASN A C 1
ATOM 2196 O O . ASN A 1 279 ? 10.496 1.544 -21.989 1.00 96.38 279 ASN A O 1
ATOM 2200 N N . PHE A 1 280 ? 8.690 2.767 -22.524 1.00 96.50 280 PHE A N 1
ATOM 2201 C CA . PHE A 1 280 ? 7.731 2.157 -21.614 1.00 96.50 280 PHE A CA 1
ATOM 2202 C C . PHE A 1 280 ? 6.570 1.622 -22.447 1.00 96.50 280 PHE A C 1
ATOM 2204 O O . PHE A 1 280 ? 5.969 2.376 -23.218 1.00 96.50 280 PHE A O 1
ATOM 2211 N N . THR A 1 281 ? 6.251 0.343 -22.294 1.00 95.12 281 THR A N 1
ATOM 2212 C CA . THR A 1 281 ? 5.083 -0.288 -22.919 1.00 95.12 281 THR A CA 1
ATOM 2213 C C . THR A 1 281 ? 4.225 -0.931 -21.835 1.00 95.12 281 THR A C 1
ATOM 2215 O O . THR A 1 281 ? 4.749 -1.412 -20.831 1.00 95.12 281 THR A O 1
ATOM 2218 N N . PHE A 1 282 ? 2.907 -0.914 -22.017 1.00 95.25 282 PHE A N 1
ATOM 2219 C CA . PHE A 1 282 ? 1.946 -1.398 -21.028 1.00 95.25 282 PHE A CA 1
ATOM 2220 C C . PHE A 1 282 ? 1.002 -2.389 -21.697 1.00 95.25 282 PHE A C 1
ATOM 2222 O O . PHE A 1 282 ? 0.435 -2.094 -22.748 1.00 95.25 282 PHE A O 1
ATOM 2229 N N . HIS A 1 283 ? 0.861 -3.568 -21.097 1.00 93.62 283 HIS A N 1
ATOM 2230 C CA . HIS A 1 283 ? 0.131 -4.693 -21.670 1.00 93.62 283 HIS A CA 1
ATOM 2231 C C . HIS A 1 283 ? -0.851 -5.235 -20.639 1.00 93.62 283 HIS A C 1
ATOM 2233 O O . HIS A 1 283 ? -0.463 -5.951 -19.713 1.00 93.62 283 HIS A O 1
ATOM 2239 N N . GLN A 1 284 ? -2.129 -4.894 -20.815 1.00 93.75 284 GLN A N 1
ATOM 2240 C CA . GLN A 1 284 ? -3.219 -5.333 -19.946 1.00 93.75 284 GLN A CA 1
ATOM 2241 C C . GLN A 1 284 ? -3.670 -6.761 -20.292 1.00 93.75 284 GLN A C 1
ATOM 2243 O O . GLN A 1 284 ? -4.757 -6.989 -20.814 1.00 93.75 284 GLN A O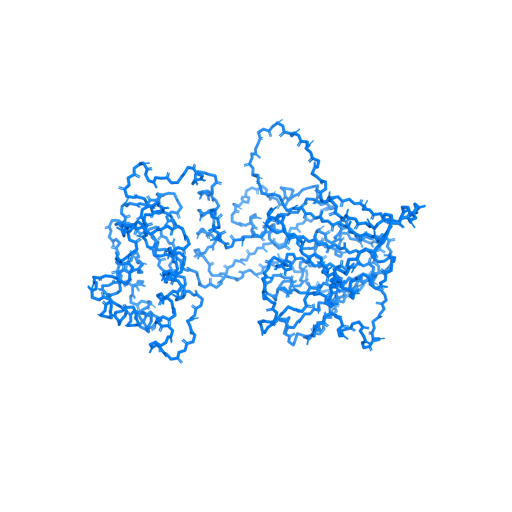 1
ATOM 2248 N N . VAL A 1 285 ? -2.781 -7.725 -20.066 1.00 92.38 285 VAL A N 1
ATOM 2249 C CA . VAL A 1 285 ? -2.982 -9.158 -20.329 1.00 92.38 285 VAL A CA 1
ATOM 2250 C C . VAL A 1 285 ? -2.209 -9.986 -19.302 1.00 92.38 285 VAL A C 1
ATOM 2252 O O . VAL A 1 285 ? -1.321 -9.471 -18.617 1.00 92.38 285 VAL A O 1
ATOM 2255 N N . LEU A 1 286 ? -2.507 -11.283 -19.218 1.00 92.81 286 LEU A N 1
ATOM 2256 C CA . LEU A 1 286 ? -1.668 -12.230 -18.488 1.00 92.81 286 LEU A CA 1
ATOM 2257 C C . LEU A 1 286 ? -0.334 -12.439 -19.221 1.00 92.81 286 LEU A C 1
ATOM 2259 O O . LEU A 1 286 ? -0.243 -12.338 -20.448 1.00 92.81 286 LEU A O 1
ATOM 2263 N N . TYR A 1 287 ? 0.728 -12.731 -18.471 1.00 93.00 287 TYR A N 1
ATOM 2264 C CA . TYR A 1 287 ? 2.072 -12.819 -19.048 1.00 93.00 287 TYR A CA 1
ATOM 2265 C C . TYR A 1 287 ? 2.235 -14.001 -20.014 1.00 93.00 287 TYR A C 1
ATOM 2267 O O . TYR A 1 287 ? 2.868 -13.863 -21.060 1.00 93.00 287 TYR A O 1
ATOM 2275 N N . HIS A 1 288 ? 1.633 -15.152 -19.712 1.00 92.19 288 HIS A N 1
ATOM 2276 C CA . HIS A 1 288 ? 1.652 -16.305 -20.616 1.00 92.19 288 HIS A CA 1
ATOM 2277 C C . HIS A 1 288 ? 0.953 -16.003 -21.952 1.00 92.19 288 HIS A C 1
ATOM 2279 O O . HIS A 1 288 ? 1.463 -16.383 -23.010 1.00 92.19 288 HIS A O 1
ATOM 2285 N N . ASP A 1 289 ? -0.127 -15.217 -21.939 1.00 91.88 289 ASP A N 1
ATOM 2286 C CA . ASP A 1 289 ? -0.785 -14.748 -23.161 1.00 91.88 289 ASP A CA 1
ATOM 2287 C C . ASP A 1 289 ? 0.093 -13.768 -23.939 1.00 91.88 289 ASP A C 1
ATOM 2289 O O . ASP A 1 289 ? 0.205 -13.869 -25.162 1.00 91.88 289 ASP A O 1
ATOM 2293 N N . PHE A 1 290 ? 0.749 -12.841 -23.237 1.00 91.38 290 PHE A N 1
ATOM 2294 C CA . PHE A 1 290 ? 1.678 -11.877 -23.827 1.00 91.38 290 PHE A CA 1
ATOM 2295 C C . PHE A 1 290 ? 2.809 -12.566 -24.603 1.00 91.38 290 PHE A C 1
ATOM 2297 O O . PHE A 1 290 ? 3.094 -12.192 -25.741 1.00 91.38 290 PHE A O 1
ATOM 2304 N N . ILE A 1 291 ? 3.405 -13.614 -24.026 1.00 88.88 291 ILE A N 1
ATOM 2305 C CA . ILE A 1 291 ? 4.472 -14.390 -24.672 1.00 88.88 291 ILE A CA 1
ATOM 2306 C C . ILE A 1 291 ? 3.930 -15.275 -25.806 1.00 88.88 291 ILE A C 1
ATOM 2308 O O . ILE A 1 291 ? 4.577 -15.407 -26.847 1.00 88.88 291 ILE A O 1
ATOM 2312 N N . SER A 1 292 ? 2.746 -15.879 -25.646 1.00 84.00 292 SER A N 1
ATOM 2313 C CA . SER A 1 292 ? 2.160 -16.774 -26.659 1.00 84.00 292 SER A CA 1
ATOM 2314 C C . SER A 1 292 ? 1.811 -16.070 -27.977 1.00 84.00 292 SER A C 1
ATOM 2316 O O . SER A 1 292 ? 1.928 -16.674 -29.042 1.00 84.00 292 SER A O 1
ATOM 2318 N N . LYS A 1 293 ? 1.465 -14.776 -27.926 1.00 78.69 293 LYS A N 1
ATOM 2319 C CA . LYS A 1 293 ? 1.114 -13.954 -29.097 1.00 78.69 293 LYS A CA 1
ATOM 2320 C C . LYS A 1 293 ? 2.305 -13.623 -30.012 1.00 78.69 293 LYS A C 1
ATOM 2322 O O . LYS A 1 293 ? 2.118 -12.941 -31.015 1.00 78.69 293 LYS A O 1
ATOM 2327 N N . GLY A 1 294 ? 3.518 -14.089 -29.691 1.00 63.56 294 GLY A N 1
ATOM 2328 C CA . GLY A 1 294 ? 4.687 -14.066 -30.585 1.00 63.56 294 GLY A CA 1
ATOM 2329 C C . GLY A 1 294 ? 5.246 -12.678 -30.920 1.00 63.56 294 GLY A C 1
ATOM 2330 O O . GLY A 1 294 ? 6.115 -12.564 -31.778 1.00 63.56 294 GLY A O 1
ATOM 2331 N N . CYS A 1 295 ? 4.765 -11.620 -30.263 1.00 51.25 295 CYS A N 1
ATOM 2332 C CA . CYS A 1 295 ? 4.996 -10.235 -30.676 1.00 51.25 295 CYS A CA 1
ATOM 2333 C C . CYS A 1 295 ? 6.080 -9.510 -29.854 1.00 51.25 295 CYS A C 1
ATOM 2335 O O . CYS A 1 295 ? 6.015 -8.292 -29.685 1.00 51.25 295 CYS A O 1
ATOM 2337 N N . VAL A 1 296 ? 7.059 -10.235 -29.301 1.00 63.28 296 VAL A N 1
ATOM 2338 C CA . VAL A 1 296 ? 8.031 -9.646 -28.368 1.00 63.28 296 VAL A CA 1
ATOM 2339 C C . VAL A 1 296 ? 9.413 -10.251 -28.573 1.00 63.28 296 VAL A C 1
ATOM 2341 O O . VAL A 1 296 ? 9.564 -11.467 -28.681 1.00 63.28 296 VAL A O 1
ATOM 2344 N N . SER A 1 297 ? 10.431 -9.393 -28.630 1.00 72.06 297 SER A N 1
ATOM 2345 C CA . SER A 1 297 ? 11.827 -9.817 -28.567 1.00 72.06 297 SER A CA 1
ATOM 2346 C C . SER A 1 297 ? 12.113 -10.533 -27.243 1.00 72.06 297 SER A C 1
ATOM 2348 O O . SER A 1 297 ? 11.491 -10.251 -26.218 1.00 72.06 297 SER A O 1
ATOM 2350 N N . ILE A 1 298 ? 13.067 -11.466 -27.259 1.00 85.56 298 ILE A N 1
ATOM 2351 C CA . ILE A 1 298 ? 13.510 -12.168 -26.049 1.00 85.56 298 ILE A CA 1
ATOM 2352 C C . ILE A 1 298 ? 14.027 -11.118 -25.043 1.00 85.56 298 ILE A C 1
ATOM 2354 O O . ILE A 1 298 ? 14.908 -10.330 -25.405 1.00 85.56 298 ILE A O 1
ATOM 2358 N N . PRO A 1 299 ? 13.484 -11.053 -23.811 1.00 91.19 299 PRO A N 1
ATOM 2359 C CA . PRO A 1 299 ? 13.911 -10.066 -22.827 1.00 91.19 299 PRO A CA 1
ATOM 2360 C C . PRO A 1 299 ? 15.317 -10.353 -22.298 1.00 91.19 299 PRO A C 1
ATOM 2362 O O . PRO A 1 299 ? 15.757 -11.494 -22.224 1.00 91.19 299 PRO A O 1
ATOM 2365 N N . SER A 1 300 ? 15.996 -9.301 -21.854 1.00 90.94 300 SER A N 1
ATOM 2366 C CA . SER A 1 300 ? 17.268 -9.374 -21.128 1.00 90.94 300 SER A CA 1
ATOM 2367 C C . SER A 1 300 ? 17.075 -9.742 -19.655 1.00 90.94 300 SER A C 1
ATOM 2369 O O . SER A 1 300 ? 17.995 -10.250 -19.023 1.00 90.94 300 SER A O 1
ATOM 2371 N N . LEU A 1 301 ? 15.897 -9.452 -19.096 1.00 92.38 301 LEU A N 1
ATOM 2372 C CA . LEU A 1 301 ? 15.527 -9.765 -17.719 1.00 92.38 301 LEU A CA 1
ATOM 2373 C C . LEU A 1 301 ? 14.008 -9.886 -17.611 1.00 92.38 301 LEU A C 1
ATOM 2375 O O . LEU A 1 301 ? 13.266 -9.045 -18.126 1.00 92.38 301 LEU A O 1
ATOM 2379 N N . ILE A 1 302 ? 13.549 -10.896 -16.883 1.00 93.12 302 ILE A N 1
ATOM 2380 C CA . ILE A 1 302 ? 12.161 -11.002 -16.440 1.00 93.12 302 ILE A CA 1
ATOM 2381 C C . ILE A 1 302 ? 12.133 -10.728 -14.940 1.00 93.12 302 ILE A C 1
ATOM 2383 O O . ILE A 1 302 ? 12.898 -11.336 -14.195 1.00 93.12 302 ILE A O 1
ATOM 2387 N N . CYS A 1 303 ? 11.269 -9.829 -14.476 1.00 93.31 303 CYS A N 1
ATOM 2388 C CA . CYS A 1 303 ? 11.162 -9.504 -13.061 1.00 93.31 303 CYS A CA 1
ATOM 2389 C C . CYS A 1 303 ? 9.715 -9.494 -12.561 1.00 93.31 303 CYS A C 1
ATOM 2391 O O . CYS A 1 303 ? 8.850 -8.830 -13.128 1.00 93.31 303 CYS A O 1
ATOM 2393 N N . ALA A 1 304 ? 9.481 -10.180 -11.447 1.00 91.31 304 ALA A N 1
ATOM 2394 C CA . ALA A 1 304 ? 8.247 -10.120 -10.679 1.00 91.31 304 ALA A CA 1
ATOM 2395 C C . ALA A 1 304 ? 8.560 -9.479 -9.320 1.00 91.31 304 ALA A C 1
ATOM 2397 O O . ALA A 1 304 ? 9.210 -10.083 -8.459 1.00 91.31 304 ALA A O 1
ATOM 2398 N N . LEU A 1 305 ? 8.149 -8.223 -9.146 1.00 88.88 305 LEU A N 1
ATOM 2399 C CA . LEU A 1 305 ? 8.469 -7.433 -7.960 1.00 88.88 305 LEU A CA 1
ATOM 2400 C C . LEU A 1 305 ? 7.330 -7.543 -6.947 1.00 88.88 305 LEU A C 1
ATOM 2402 O O . LEU A 1 305 ? 6.238 -7.045 -7.174 1.00 88.88 305 LEU A O 1
ATOM 2406 N N . ASN A 1 306 ? 7.580 -8.205 -5.817 1.00 82.38 306 ASN A N 1
ATOM 2407 C CA . ASN A 1 306 ? 6.582 -8.449 -4.773 1.00 82.38 306 ASN A CA 1
ATOM 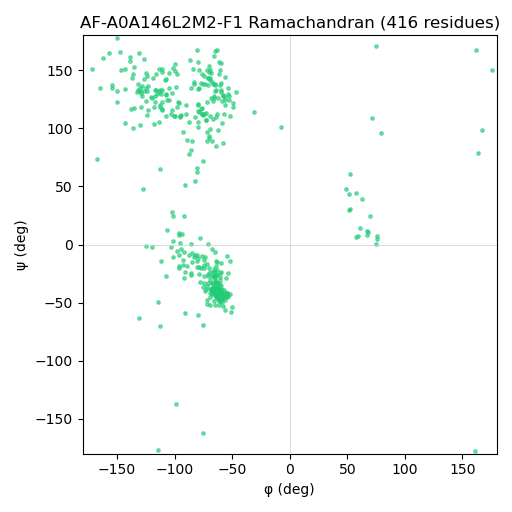2408 C C . ASN A 1 306 ? 5.230 -9.009 -5.283 1.00 82.38 306 ASN A C 1
ATOM 2410 O O . ASN A 1 306 ? 4.184 -8.545 -4.818 1.00 82.38 306 ASN A O 1
ATOM 2414 N N . PRO A 1 307 ? 5.227 -10.049 -6.145 1.00 81.56 307 PRO A N 1
ATOM 2415 C CA . PRO A 1 307 ? 4.054 -10.515 -6.898 1.00 81.56 307 PRO A CA 1
ATOM 2416 C C . PRO A 1 307 ? 2.925 -11.132 -6.056 1.00 81.56 307 PRO A C 1
ATOM 2418 O O . PRO A 1 307 ? 1.893 -11.522 -6.588 1.00 81.56 307 PRO A O 1
ATOM 2421 N N . GLY A 1 308 ? 3.104 -11.279 -4.739 1.00 76.50 308 GLY A N 1
ATOM 2422 C CA . GLY A 1 308 ? 2.057 -11.821 -3.870 1.00 76.50 308 GLY A CA 1
ATOM 2423 C C . GLY A 1 308 ? 1.774 -13.316 -4.063 1.00 76.50 308 GLY A C 1
ATOM 2424 O O . GLY A 1 308 ? 0.698 -13.768 -3.688 1.00 76.50 308 GLY A O 1
ATOM 2425 N N . LEU A 1 309 ? 2.744 -14.088 -4.568 1.00 74.31 309 LEU A N 1
ATOM 2426 C CA . LEU A 1 309 ? 2.655 -15.532 -4.876 1.00 74.31 309 LEU A CA 1
ATOM 2427 C C . LEU A 1 309 ? 2.208 -16.449 -3.720 1.00 74.31 309 LEU A C 1
ATOM 2429 O O . LEU A 1 309 ? 1.974 -17.632 -3.925 1.00 74.31 309 LEU A O 1
ATOM 2433 N N . TYR A 1 310 ? 2.130 -15.939 -2.492 1.00 65.06 310 TYR A N 1
ATOM 2434 C CA . TYR A 1 310 ? 1.655 -16.693 -1.330 1.00 65.06 310 TYR A CA 1
ATOM 2435 C C . TYR A 1 310 ? 0.121 -16.730 -1.217 1.00 65.06 310 TYR A C 1
ATOM 2437 O O . TYR A 1 310 ? -0.409 -17.410 -0.337 1.00 65.06 310 TYR A O 1
ATOM 2445 N N . ARG A 1 311 ? -0.599 -15.949 -2.030 1.00 62.38 311 ARG A N 1
ATOM 2446 C CA . ARG A 1 311 ? -2.064 -15.903 -2.019 1.00 62.38 311 ARG A CA 1
ATOM 2447 C C . ARG A 1 311 ? -2.622 -17.154 -2.699 1.00 62.38 311 ARG A C 1
ATOM 2449 O O . ARG A 1 311 ? -2.128 -17.561 -3.740 1.00 62.38 311 ARG A O 1
ATOM 2456 N N . SER A 1 312 ? -3.667 -17.743 -2.119 1.00 54.47 312 SER A N 1
ATOM 2457 C CA . SER A 1 312 ? -4.372 -18.905 -2.686 1.00 54.47 312 SER A CA 1
ATOM 2458 C C . SER A 1 312 ? -5.305 -18.554 -3.850 1.00 54.47 312 SER A C 1
ATOM 2460 O O . SER A 1 312 ? -5.824 -19.453 -4.502 1.00 54.47 312 SER A O 1
ATOM 2462 N N . GLN A 1 313 ? -5.538 -17.261 -4.087 1.00 52.19 313 GLN A N 1
ATOM 2463 C CA . GLN A 1 313 ? -6.336 -16.725 -5.186 1.00 52.19 313 GLN A CA 1
ATOM 2464 C C . GLN A 1 313 ? -5.537 -15.607 -5.864 1.00 52.19 313 GLN A C 1
ATOM 2466 O O . GLN A 1 313 ? -4.956 -14.758 -5.178 1.00 52.19 313 GLN A O 1
ATOM 2471 N N . GLY A 1 314 ? -5.481 -15.641 -7.194 1.00 61.03 314 GLY A N 1
ATOM 2472 C CA . GLY A 1 314 ? -4.873 -14.615 -8.037 1.00 61.03 314 GLY A CA 1
ATOM 2473 C C . GLY A 1 314 ? -5.926 -13.666 -8.612 1.00 61.03 314 GLY A C 1
ATOM 2474 O O . GLY A 1 314 ? -6.839 -13.234 -7.906 1.00 61.03 314 GLY A O 1
ATOM 2475 N N . PHE A 1 315 ? -5.782 -13.331 -9.892 1.00 62.44 315 PHE A N 1
ATOM 2476 C CA . PHE A 1 315 ? -6.702 -12.453 -10.618 1.00 62.44 315 PHE A CA 1
ATOM 2477 C C . PHE A 1 315 ? -8.092 -13.105 -10.772 1.00 62.44 315 PHE A C 1
ATOM 2479 O O . PHE A 1 315 ? -8.184 -14.306 -11.021 1.00 62.44 315 PHE A O 1
ATOM 2486 N N . ASP A 1 316 ? -9.168 -12.331 -10.590 1.00 63.88 316 ASP A N 1
ATOM 2487 C CA . ASP A 1 316 ? -10.569 -12.797 -10.639 1.00 63.88 316 ASP A CA 1
ATOM 2488 C C . ASP A 1 316 ? -10.885 -14.023 -9.754 1.00 63.88 316 ASP A C 1
ATOM 2490 O O . ASP A 1 316 ? -11.762 -14.835 -10.049 1.00 63.88 316 ASP A O 1
ATOM 2494 N N . GLY A 1 317 ? -10.161 -14.182 -8.640 1.00 65.00 317 GLY A N 1
ATOM 2495 C CA . GLY A 1 317 ? -10.357 -15.307 -7.721 1.00 65.00 317 GLY A CA 1
ATOM 2496 C C . GLY A 1 317 ? -9.788 -16.640 -8.228 1.00 65.00 317 GLY A C 1
ATOM 2497 O O . GLY A 1 317 ? -9.997 -17.667 -7.581 1.00 65.00 317 GLY A O 1
ATOM 2498 N N . GLN A 1 318 ? -9.053 -16.639 -9.347 1.00 70.94 318 GLN A N 1
ATOM 2499 C CA . GLN A 1 318 ? -8.392 -17.816 -9.917 1.00 70.94 318 GLN A CA 1
ATOM 2500 C C . GLN A 1 318 ? -6.870 -17.712 -9.811 1.00 70.94 318 GLN A C 1
ATOM 2502 O O . GLN A 1 318 ? -6.292 -16.626 -9.841 1.00 70.94 318 GLN A O 1
ATOM 2507 N N . ASP A 1 319 ? -6.197 -18.852 -9.669 1.00 77.38 319 ASP A N 1
ATOM 2508 C CA . ASP A 1 319 ? -4.737 -18.901 -9.715 1.00 77.38 319 ASP A CA 1
ATOM 2509 C C . ASP A 1 319 ? -4.256 -18.872 -11.173 1.00 77.38 319 ASP A C 1
ATOM 2511 O O . ASP A 1 319 ? -4.366 -19.859 -11.895 1.00 77.38 319 ASP A O 1
ATOM 2515 N N . SER A 1 320 ? -3.731 -17.724 -11.602 1.00 80.81 320 SER A N 1
ATOM 2516 C CA . SER A 1 320 ? -3.119 -17.519 -12.922 1.00 80.81 320 SER A CA 1
ATOM 2517 C C . SER A 1 320 ? -1.585 -17.543 -12.883 1.00 80.81 320 SER A C 1
ATOM 2519 O O . SER A 1 320 ? -0.917 -17.297 -13.900 1.00 80.81 320 SER A O 1
ATOM 2521 N N . TRP A 1 321 ? -0.998 -17.807 -11.709 1.00 85.06 321 TRP A N 1
ATOM 2522 C CA . TRP A 1 321 ? 0.446 -17.746 -11.525 1.00 85.06 321 TRP A CA 1
ATOM 2523 C C . TRP A 1 321 ? 1.155 -18.971 -12.070 1.00 85.06 321 TRP A C 1
ATOM 2525 O O . TRP A 1 321 ? 2.261 -18.808 -12.573 1.00 85.06 321 TRP A O 1
ATOM 2535 N N . GLN A 1 322 ? 0.540 -20.155 -12.038 1.00 85.06 322 GLN A N 1
ATOM 2536 C CA . GLN A 1 322 ? 1.167 -21.375 -12.553 1.00 85.06 322 GLN A CA 1
ATOM 2537 C C . GLN A 1 322 ? 1.588 -21.222 -14.026 1.00 85.06 322 GLN A C 1
ATOM 2539 O O . GLN A 1 322 ? 2.778 -21.297 -14.331 1.00 85.06 322 GLN A O 1
ATOM 2544 N N . ASP A 1 323 ? 0.652 -20.886 -14.917 1.00 88.19 323 ASP A N 1
ATOM 2545 C CA . ASP A 1 323 ? 0.946 -20.695 -16.346 1.00 88.19 323 ASP A CA 1
ATOM 2546 C C . ASP A 1 323 ? 1.910 -19.523 -16.587 1.00 88.19 323 ASP A C 1
ATOM 2548 O O . ASP A 1 323 ? 2.772 -19.557 -17.467 1.00 88.19 323 ASP A O 1
ATOM 2552 N N . THR A 1 324 ? 1.796 -18.469 -15.774 1.00 90.31 324 THR A N 1
ATOM 2553 C CA . THR A 1 324 ? 2.706 -17.317 -15.817 1.00 90.31 324 THR A CA 1
ATOM 2554 C C . THR A 1 324 ? 4.137 -17.711 -15.454 1.00 90.31 324 THR A C 1
ATOM 2556 O O . THR A 1 324 ? 5.066 -17.310 -16.151 1.00 90.31 324 THR A O 1
ATOM 2559 N N . ILE A 1 325 ? 4.323 -18.515 -14.407 1.00 88.62 325 ILE A N 1
ATOM 2560 C CA . ILE A 1 325 ? 5.623 -19.035 -13.972 1.00 88.62 325 ILE A CA 1
ATOM 2561 C C . ILE A 1 325 ? 6.223 -19.918 -15.066 1.00 88.62 325 ILE A C 1
ATOM 2563 O O . ILE A 1 325 ? 7.386 -19.736 -15.425 1.00 88.62 325 ILE A O 1
ATOM 2567 N N . ASP A 1 326 ? 5.432 -20.818 -15.647 1.00 87.56 326 ASP A N 1
ATOM 2568 C CA . ASP A 1 326 ? 5.898 -21.680 -16.734 1.00 87.56 326 ASP A CA 1
ATOM 2569 C C . ASP A 1 326 ? 6.336 -20.847 -17.955 1.00 87.56 326 ASP A C 1
ATOM 2571 O O . ASP A 1 326 ? 7.382 -21.107 -18.557 1.00 87.56 326 ASP A O 1
ATOM 2575 N N . ALA A 1 327 ? 5.612 -19.766 -18.270 1.00 90.12 327 ALA A N 1
ATOM 2576 C CA . ALA A 1 327 ? 6.004 -18.820 -19.313 1.00 90.12 327 ALA A CA 1
ATOM 2577 C C . ALA A 1 327 ? 7.286 -18.032 -18.979 1.00 90.12 327 ALA A C 1
ATOM 2579 O O . ALA A 1 327 ? 8.094 -17.792 -19.880 1.00 90.12 327 ALA A O 1
ATOM 2580 N N . MET A 1 328 ? 7.514 -17.660 -17.712 1.00 89.19 328 MET A N 1
ATOM 2581 C CA . MET A 1 328 ? 8.742 -16.978 -17.266 1.00 89.19 328 MET A CA 1
ATOM 2582 C C . MET A 1 328 ? 9.995 -17.824 -17.514 1.00 89.19 328 MET A C 1
ATOM 2584 O O . MET A 1 328 ? 11.042 -17.277 -17.852 1.00 89.19 328 MET A O 1
ATOM 2588 N N . PHE A 1 329 ? 9.886 -19.149 -17.394 1.00 86.62 329 PHE A N 1
ATOM 2589 C CA . PHE A 1 329 ? 11.004 -20.083 -17.561 1.00 86.62 329 PHE A CA 1
ATOM 2590 C C . PHE A 1 329 ? 11.105 -20.710 -18.958 1.00 86.62 329 PHE A C 1
ATOM 2592 O O . PHE A 1 329 ? 11.944 -21.584 -19.181 1.00 86.62 329 PHE A O 1
ATOM 2599 N N . LYS A 1 330 ? 10.303 -20.249 -19.927 1.00 84.12 330 LYS A N 1
ATOM 2600 C CA . LYS A 1 330 ? 10.320 -20.765 -21.305 1.00 84.12 330 LYS A CA 1
ATOM 2601 C C . LYS A 1 330 ? 11.649 -20.515 -22.031 1.00 84.12 330 LYS A C 1
ATOM 2603 O O . LYS A 1 330 ? 12.036 -21.314 -22.882 1.00 84.12 330 LYS A O 1
ATOM 2608 N N . HIS A 1 331 ? 12.337 -19.417 -21.719 1.00 78.19 331 HIS A N 1
ATOM 2609 C CA . HIS A 1 331 ? 13.638 -19.080 -22.300 1.00 78.19 331 HIS A CA 1
ATOM 2610 C C . HIS A 1 331 ? 14.755 -19.390 -21.310 1.00 78.19 331 HIS A C 1
ATOM 2612 O O . HIS A 1 331 ? 14.846 -18.761 -20.258 1.00 78.19 331 HIS A O 1
ATOM 2618 N N . THR A 1 332 ? 15.626 -20.340 -21.654 1.00 73.75 332 THR A N 1
ATOM 2619 C CA . THR A 1 332 ? 16.619 -20.846 -20.702 1.00 73.75 332 THR A CA 1
ATOM 2620 C C . THR A 1 332 ? 17.734 -19.860 -20.368 1.00 73.75 332 THR A C 1
ATOM 2622 O O . THR A 1 332 ? 18.309 -19.930 -19.286 1.00 73.75 332 THR A O 1
ATOM 2625 N N . ASP A 1 333 ? 18.013 -18.924 -21.271 1.00 82.38 333 ASP A N 1
ATOM 2626 C CA . ASP A 1 333 ? 19.116 -17.966 -21.135 1.00 82.38 333 ASP A CA 1
ATOM 2627 C C . ASP A 1 333 ? 18.675 -16.625 -20.535 1.00 82.38 333 ASP A C 1
ATOM 2629 O O . ASP A 1 333 ? 19.482 -15.709 -20.379 1.00 82.38 333 ASP A O 1
ATOM 2633 N N . VAL A 1 334 ? 17.392 -16.495 -20.188 1.00 86.44 334 VAL A N 1
ATOM 2634 C CA . VAL A 1 334 ? 16.839 -15.268 -19.620 1.00 86.44 334 VAL A CA 1
ATOM 2635 C C . VAL A 1 334 ? 16.812 -15.377 -18.096 1.00 86.44 334 VAL A C 1
ATOM 2637 O O . VAL A 1 334 ? 16.162 -16.276 -17.557 1.00 86.44 334 VAL A O 1
ATOM 2640 N N . PRO A 1 335 ? 17.480 -14.466 -17.367 1.00 90.31 335 PRO A N 1
ATOM 2641 C CA . PRO A 1 335 ? 17.392 -14.444 -15.918 1.00 90.31 335 PRO A CA 1
ATOM 2642 C C . PRO A 1 335 ? 15.987 -14.040 -15.455 1.00 90.31 335 PRO A C 1
ATOM 2644 O O . PRO A 1 335 ? 15.373 -13.110 -15.988 1.00 90.31 335 PRO A O 1
ATOM 2647 N N . VAL A 1 336 ? 15.512 -14.716 -14.409 1.00 89.75 336 VAL A N 1
ATOM 2648 C CA . VAL A 1 336 ? 14.246 -14.417 -13.736 1.00 89.75 336 VAL A CA 1
ATOM 2649 C C . VAL A 1 336 ? 14.531 -13.912 -12.325 1.00 89.75 336 VAL A C 1
ATOM 2651 O O . VAL A 1 336 ? 15.121 -14.613 -11.502 1.00 89.75 336 VAL A O 1
ATOM 2654 N N . LEU A 1 337 ? 14.095 -12.689 -12.044 1.00 89.81 337 LEU A N 1
ATOM 2655 C CA . LEU A 1 337 ? 14.214 -12.012 -10.759 1.00 89.81 337 LEU A CA 1
ATOM 2656 C C . LEU A 1 337 ? 12.860 -12.003 -10.046 1.00 89.81 337 LEU A C 1
ATOM 2658 O O . LEU A 1 337 ? 11.885 -11.462 -10.565 1.00 89.81 337 LEU A O 1
ATOM 2662 N N . VAL A 1 338 ? 12.809 -12.528 -8.823 1.00 87.69 338 VAL A N 1
ATOM 2663 C CA . VAL A 1 338 ? 11.607 -12.459 -7.980 1.00 87.69 338 VAL A CA 1
ATOM 2664 C C . VAL A 1 338 ? 11.952 -11.855 -6.623 1.00 87.69 338 VAL A C 1
ATOM 2666 O O . VAL A 1 338 ? 12.920 -12.270 -5.979 1.00 87.69 338 VAL A O 1
ATOM 2669 N N . THR A 1 339 ? 11.151 -10.885 -6.174 1.00 84.38 339 THR A N 1
ATOM 2670 C CA . THR A 1 339 ? 11.251 -10.308 -4.822 1.00 84.38 339 THR A CA 1
ATOM 2671 C C . THR A 1 339 ? 10.015 -10.633 -3.993 1.00 84.38 339 THR A C 1
ATOM 2673 O O . THR A 1 339 ? 8.927 -10.825 -4.528 1.00 84.38 339 THR A O 1
ATOM 2676 N N . ALA A 1 340 ? 10.166 -10.717 -2.672 1.00 75.12 340 ALA A N 1
ATOM 2677 C CA . ALA A 1 340 ? 9.055 -10.970 -1.761 1.00 75.12 340 ALA A CA 1
ATOM 2678 C C . ALA A 1 340 ? 9.212 -10.191 -0.452 1.00 75.12 340 ALA A C 1
ATOM 2680 O O . ALA A 1 340 ? 10.321 -9.948 0.027 1.00 75.12 340 ALA A O 1
ATOM 2681 N N . TYR A 1 341 ? 8.078 -9.850 0.163 1.00 64.25 341 TYR A N 1
ATOM 2682 C CA . TYR A 1 341 ? 8.019 -9.135 1.440 1.00 64.25 341 TYR A CA 1
ATOM 2683 C C . TYR A 1 341 ? 7.721 -10.031 2.650 1.00 64.25 341 TYR A C 1
ATOM 2685 O O . TYR A 1 341 ? 7.869 -9.586 3.784 1.00 64.25 341 TYR A O 1
ATOM 2693 N N . THR A 1 342 ? 7.334 -11.292 2.442 1.00 53.69 342 THR A N 1
ATOM 2694 C CA . THR A 1 342 ? 7.080 -12.250 3.527 1.00 53.69 342 THR A CA 1
ATOM 2695 C C . THR A 1 342 ? 8.207 -13.267 3.648 1.00 53.69 342 THR A C 1
ATOM 2697 O O . THR A 1 342 ? 8.611 -13.879 2.663 1.00 53.69 342 THR A O 1
ATOM 2700 N N . LYS A 1 343 ? 8.655 -13.530 4.882 1.00 47.97 343 LYS A N 1
ATOM 2701 C CA . LYS A 1 343 ? 9.619 -14.602 5.191 1.00 47.97 343 LYS A CA 1
ATOM 2702 C C . LYS A 1 343 ? 9.009 -16.013 5.077 1.00 47.97 343 LYS A C 1
ATOM 2704 O O . LYS A 1 343 ? 9.767 -16.982 5.036 1.00 47.97 343 LYS A O 1
ATOM 2709 N N . LYS A 1 344 ? 7.670 -16.149 5.059 1.00 41.53 344 LYS A N 1
ATOM 2710 C CA . LYS A 1 344 ? 6.973 -17.450 5.018 1.00 41.53 344 LYS A CA 1
ATOM 2711 C C . LYS A 1 344 ? 7.428 -18.260 3.793 1.00 41.53 344 LYS A C 1
ATOM 2713 O O . LYS A 1 344 ? 7.136 -17.911 2.654 1.00 41.53 344 LYS A O 1
ATOM 2718 N N . ARG A 1 345 ? 8.141 -19.362 4.066 1.0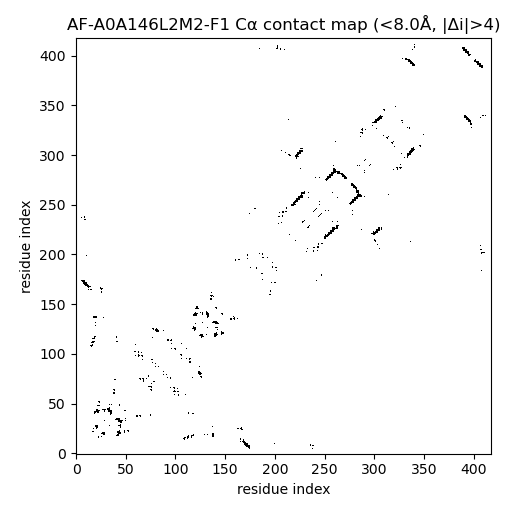0 37.19 345 ARG A N 1
ATOM 2719 C CA . ARG A 1 345 ? 8.331 -20.487 3.142 1.00 37.19 345 ARG A CA 1
ATOM 2720 C C . ARG A 1 345 ? 6.953 -21.073 2.891 1.00 37.19 345 ARG A C 1
ATOM 2722 O O . ARG A 1 345 ? 6.394 -21.609 3.832 1.00 37.19 345 ARG A O 1
ATOM 2729 N N . ASN A 1 346 ? 6.426 -20.964 1.685 1.00 32.62 346 ASN A N 1
ATOM 2730 C CA . ASN A 1 346 ? 5.551 -21.974 1.089 1.00 32.62 346 ASN A CA 1
ATOM 2731 C C . ASN A 1 346 ? 5.424 -21.631 -0.394 1.00 32.62 346 ASN A C 1
ATOM 2733 O O . ASN A 1 346 ? 4.426 -21.100 -0.861 1.00 32.62 346 ASN A O 1
ATOM 2737 N N . TRP A 1 347 ? 6.510 -21.896 -1.118 1.00 35.75 347 TRP A N 1
ATOM 2738 C CA . TRP A 1 347 ? 6.462 -22.059 -2.561 1.00 35.75 347 TRP A CA 1
ATOM 2739 C C . TRP A 1 347 ? 5.798 -23.409 -2.840 1.00 35.75 347 TRP A C 1
ATOM 2741 O O . TRP A 1 347 ? 6.398 -24.456 -2.581 1.00 35.75 347 TRP A O 1
ATOM 2751 N N . TYR A 1 348 ? 4.557 -23.397 -3.318 1.00 35.66 348 TYR A N 1
ATOM 2752 C CA . TYR A 1 348 ? 3.932 -24.586 -3.887 1.00 35.66 348 TYR A CA 1
ATOM 2753 C C . TYR A 1 348 ? 4.257 -24.601 -5.379 1.00 35.66 348 TYR A C 1
ATOM 2755 O O . TYR A 1 348 ? 3.539 -24.024 -6.183 1.00 35.66 348 TYR A O 1
ATOM 2763 N N . GLY A 1 349 ? 5.379 -25.226 -5.741 1.00 35.31 349 GLY A N 1
ATOM 2764 C CA . GLY A 1 349 ? 5.630 -25.584 -7.136 1.00 35.31 349 GLY A CA 1
ATOM 2765 C C . GLY A 1 349 ? 4.589 -26.596 -7.645 1.00 35.31 349 GLY A C 1
ATOM 2766 O O . GLY A 1 349 ? 3.862 -27.188 -6.834 1.00 35.31 349 GLY A O 1
ATOM 2767 N N . PRO A 1 350 ? 4.524 -26.833 -8.965 1.00 28.20 350 PRO A N 1
ATOM 2768 C CA . PRO A 1 350 ? 3.504 -27.679 -9.572 1.00 28.20 350 PRO A CA 1
ATOM 2769 C C . PRO A 1 350 ? 3.508 -29.086 -8.958 1.00 28.20 350 PRO A C 1
ATOM 2771 O O . PRO A 1 350 ? 4.503 -29.813 -9.010 1.00 28.20 350 PRO A O 1
ATOM 2774 N N . ARG A 1 351 ? 2.375 -29.486 -8.362 1.00 28.06 351 ARG A N 1
ATOM 2775 C CA . ARG A 1 351 ? 2.150 -30.868 -7.918 1.00 28.06 351 ARG A CA 1
ATOM 2776 C C . ARG A 1 351 ? 1.862 -31.720 -9.148 1.00 28.06 351 ARG A C 1
ATOM 2778 O O . ARG A 1 351 ? 0.800 -31.600 -9.753 1.00 28.06 351 ARG A O 1
ATOM 2785 N N . THR A 1 352 ? 2.772 -32.621 -9.498 1.00 28.19 352 THR A N 1
ATOM 2786 C CA . THR A 1 352 ? 2.464 -33.685 -10.452 1.00 28.19 352 THR A CA 1
ATOM 2787 C C . THR A 1 352 ? 1.485 -34.664 -9.798 1.00 28.19 352 THR A C 1
ATOM 2789 O O . THR A 1 352 ? 1.813 -35.385 -8.857 1.00 28.19 352 THR A O 1
ATOM 2792 N N . ASN A 1 353 ? 0.243 -34.684 -10.282 1.00 27.73 353 ASN A N 1
ATOM 2793 C CA . ASN A 1 353 ? -0.736 -35.702 -9.915 1.00 27.73 353 ASN A CA 1
ATOM 2794 C C . ASN A 1 353 ? -0.326 -37.049 -10.531 1.00 27.73 353 ASN A C 1
ATOM 2796 O O . ASN A 1 353 ? -0.695 -37.362 -11.661 1.00 27.73 353 ASN A O 1
ATOM 2800 N N . GLN A 1 354 ? 0.401 -37.875 -9.781 1.00 27.30 354 GLN A N 1
ATOM 2801 C CA . GLN A 1 354 ? 0.445 -39.318 -10.017 1.00 27.30 354 GLN A CA 1
ATOM 2802 C C . GLN A 1 354 ? 0.035 -40.048 -8.737 1.00 27.30 354 GLN A C 1
ATOM 2804 O O . GLN A 1 354 ? 0.730 -40.017 -7.723 1.00 27.30 354 GLN A O 1
ATOM 2809 N N . LYS A 1 355 ? -1.136 -40.697 -8.783 1.00 25.19 355 LYS A N 1
ATOM 2810 C CA . LYS A 1 355 ? -1.573 -41.664 -7.768 1.00 25.19 355 LYS A CA 1
ATOM 2811 C C . LYS A 1 355 ? -0.608 -42.861 -7.784 1.00 25.19 355 LYS A C 1
ATOM 2813 O O . LYS A 1 355 ? -0.365 -43.388 -8.869 1.00 25.19 355 LYS A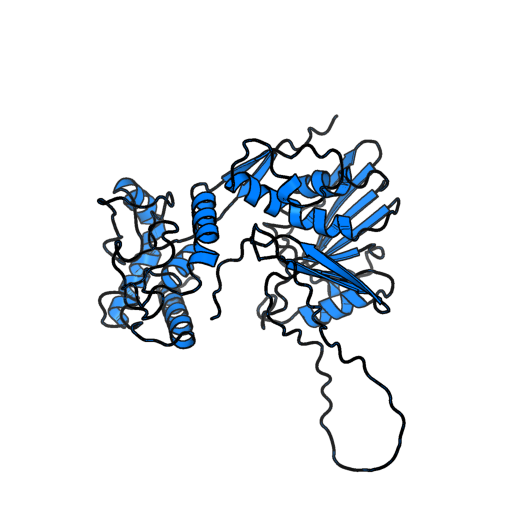 O 1
ATOM 2818 N N . PRO A 1 356 ? -0.102 -43.347 -6.638 1.00 25.89 356 PRO A N 1
ATOM 2819 C CA . PRO A 1 356 ? 0.707 -44.557 -6.623 1.00 25.89 356 PRO A CA 1
ATOM 2820 C C . PRO A 1 356 ? -0.202 -45.793 -6.679 1.00 25.89 356 PRO A C 1
ATOM 2822 O O . PRO A 1 356 ? -0.968 -46.055 -5.753 1.00 25.89 356 PRO A O 1
ATOM 2825 N N . SER A 1 357 ? -0.115 -46.565 -7.765 1.00 24.75 357 SER A N 1
ATOM 2826 C CA . SER A 1 357 ? -0.587 -47.953 -7.804 1.00 24.75 357 SER A CA 1
ATOM 2827 C C . SER A 1 357 ? 0.487 -48.884 -7.237 1.00 24.75 357 SER A C 1
ATOM 2829 O O . SER A 1 357 ? 1.680 -48.705 -7.481 1.00 24.75 357 SER A O 1
ATOM 2831 N N . ALA A 1 358 ? 0.053 -49.872 -6.461 1.00 28.02 358 ALA A N 1
ATOM 2832 C CA . ALA A 1 358 ? 0.904 -50.804 -5.738 1.00 28.02 358 ALA A CA 1
ATOM 2833 C C . ALA A 1 358 ? 1.690 -51.779 -6.648 1.00 28.02 358 ALA A C 1
ATOM 2835 O O . ALA A 1 358 ? 1.172 -52.251 -7.652 1.00 28.02 358 ALA A O 1
ATOM 2836 N N . GLN A 1 359 ? 2.895 -52.132 -6.173 1.00 25.72 359 GLN A N 1
ATOM 2837 C CA . GLN A 1 359 ? 3.733 -53.308 -6.495 1.00 25.72 359 GLN A CA 1
ATOM 2838 C C . GLN A 1 359 ? 4.431 -53.395 -7.871 1.00 25.72 359 GLN A C 1
ATOM 2840 O O . GLN A 1 359 ? 3.850 -53.792 -8.869 1.00 25.72 359 GLN A O 1
ATOM 2845 N N . SER A 1 360 ? 5.762 -53.250 -7.881 1.00 24.16 360 SER A N 1
ATOM 2846 C CA . SER A 1 360 ? 6.698 -54.395 -7.896 1.00 24.16 360 SER A CA 1
ATOM 2847 C C . SER A 1 360 ? 8.152 -53.924 -7.703 1.00 24.16 360 SER A C 1
ATOM 2849 O O . SER A 1 360 ? 8.499 -52.775 -7.964 1.00 24.16 360 SER A O 1
ATOM 2851 N N . LYS A 1 361 ? 8.970 -54.800 -7.110 1.00 30.89 361 LYS A N 1
ATOM 2852 C CA . LYS A 1 361 ? 10.371 -54.582 -6.721 1.00 30.89 361 LYS A CA 1
ATOM 2853 C C . LYS A 1 361 ? 11.313 -54.714 -7.927 1.00 30.89 361 LYS A C 1
ATOM 2855 O O . LYS A 1 361 ? 11.027 -55.486 -8.831 1.00 30.89 361 LYS A O 1
ATOM 2860 N N . ASN A 1 362 ? 12.482 -54.080 -7.791 1.00 26.88 362 ASN A N 1
ATOM 2861 C CA . ASN A 1 362 ? 13.678 -54.114 -8.648 1.00 26.88 362 ASN A CA 1
ATOM 2862 C C . ASN A 1 362 ? 13.637 -53.246 -9.913 1.00 26.88 362 ASN A C 1
ATOM 2864 O O . ASN A 1 362 ? 13.237 -53.710 -10.967 1.00 26.88 362 ASN A O 1
ATOM 2868 N N . ASP A 1 363 ? 14.199 -52.034 -9.830 1.00 26.08 363 ASP A N 1
ATOM 2869 C CA . ASP A 1 363 ? 15.477 -51.785 -10.510 1.00 26.08 363 ASP A CA 1
ATOM 2870 C C . ASP A 1 363 ? 16.164 -50.496 -10.024 1.00 26.08 363 ASP A C 1
ATOM 2872 O O . ASP A 1 363 ? 15.546 -49.442 -9.857 1.00 26.08 363 ASP A O 1
ATOM 2876 N N . ARG A 1 364 ? 17.473 -50.583 -9.768 1.00 30.31 364 ARG A N 1
ATOM 2877 C CA . ARG A 1 364 ? 18.322 -49.456 -9.354 1.00 30.31 364 ARG A CA 1
ATOM 2878 C C . ARG A 1 364 ? 18.704 -48.616 -10.575 1.00 30.31 364 ARG A C 1
ATOM 2880 O O . ARG A 1 364 ? 19.677 -48.932 -11.249 1.00 30.31 364 ARG A O 1
ATOM 2887 N N . ARG A 1 365 ? 18.032 -47.481 -10.786 1.00 25.03 365 ARG A N 1
ATOM 2888 C CA . ARG A 1 365 ? 18.607 -46.294 -11.452 1.00 25.03 365 ARG A CA 1
ATOM 2889 C C . ARG A 1 365 ? 18.066 -45.026 -10.795 1.00 25.03 365 ARG A C 1
ATOM 2891 O O . ARG A 1 365 ? 16.927 -44.631 -11.012 1.00 25.03 365 ARG A O 1
ATOM 2898 N N . THR A 1 366 ? 18.900 -44.387 -9.982 1.00 25.89 366 THR A N 1
ATOM 2899 C CA . THR A 1 366 ? 18.661 -43.066 -9.392 1.00 25.89 366 THR A CA 1
ATOM 2900 C C . THR A 1 366 ? 18.542 -42.007 -10.491 1.00 25.89 366 THR A C 1
ATOM 2902 O O . THR A 1 366 ? 19.549 -41.509 -10.988 1.00 25.89 366 THR A O 1
ATOM 2905 N N . LYS A 1 367 ? 17.311 -41.645 -10.868 1.00 23.27 367 LYS A N 1
ATOM 2906 C CA . LYS A 1 367 ? 17.010 -40.337 -11.464 1.00 23.27 367 LYS A CA 1
ATOM 2907 C C . LYS A 1 367 ? 16.607 -39.401 -10.327 1.00 23.27 367 LYS A C 1
ATOM 2909 O O . LYS A 1 367 ? 15.468 -39.426 -9.874 1.00 23.27 367 LYS A O 1
ATOM 2914 N N . SER A 1 368 ? 17.557 -38.616 -9.834 1.00 24.55 368 SER A N 1
ATOM 2915 C CA . SER A 1 368 ? 17.289 -37.511 -8.914 1.00 24.55 368 SER A CA 1
ATOM 2916 C C . SER A 1 368 ? 16.500 -36.426 -9.653 1.00 24.55 368 SER A C 1
ATOM 2918 O O . SER A 1 368 ? 17.043 -35.751 -10.526 1.00 24.55 368 SER A O 1
ATOM 2920 N N . GLN A 1 369 ? 15.215 -36.278 -9.332 1.00 22.56 369 GLN A N 1
ATOM 2921 C CA . GLN A 1 369 ? 14.449 -35.072 -9.656 1.00 22.56 369 GLN A CA 1
ATOM 2922 C C . GLN A 1 369 ? 14.937 -33.919 -8.760 1.00 22.56 369 GLN A C 1
ATOM 2924 O O . GLN A 1 369 ? 15.260 -34.172 -7.595 1.00 22.56 369 GLN A O 1
ATOM 2929 N N . PRO A 1 370 ? 15.004 -32.667 -9.249 1.00 22.69 370 PRO A N 1
ATOM 2930 C CA . PRO A 1 370 ? 15.412 -31.543 -8.421 1.00 22.69 370 PRO A CA 1
ATOM 2931 C C . PRO A 1 370 ? 14.298 -31.217 -7.421 1.00 22.69 370 PRO A C 1
ATOM 2933 O O . PRO A 1 370 ? 13.333 -30.523 -7.729 1.00 22.69 370 PRO A O 1
ATOM 2936 N N . ILE A 1 371 ? 14.433 -31.730 -6.200 1.00 23.14 371 ILE A N 1
ATOM 2937 C CA . ILE A 1 371 ? 13.720 -31.205 -5.038 1.00 23.14 371 ILE A CA 1
ATOM 2938 C C . ILE A 1 371 ? 14.392 -29.871 -4.710 1.00 23.14 371 ILE A C 1
ATOM 2940 O O . ILE A 1 371 ? 15.530 -29.840 -4.247 1.00 23.14 371 ILE A O 1
ATOM 2944 N N . LEU A 1 372 ? 13.707 -28.765 -4.993 1.00 29.61 372 LEU A N 1
ATOM 2945 C CA . LEU A 1 372 ? 14.182 -27.416 -4.689 1.00 29.61 372 LEU A CA 1
ATOM 2946 C C . LEU A 1 372 ? 14.114 -27.199 -3.165 1.00 29.61 372 LEU A C 1
ATOM 2948 O O . LEU A 1 372 ? 13.099 -26.774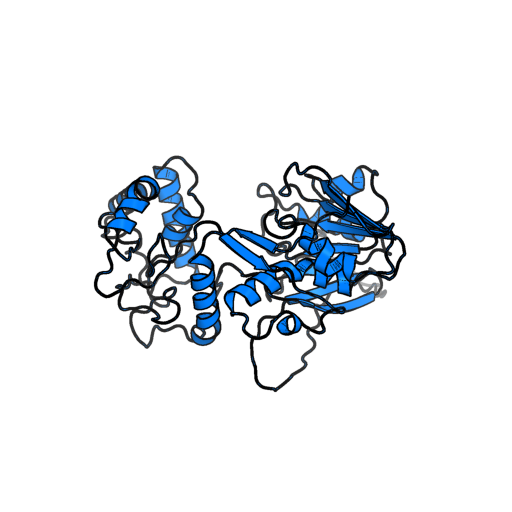 -2.616 1.00 29.61 372 LEU A O 1
ATOM 2952 N N . GLN A 1 373 ? 15.193 -27.546 -2.460 1.00 23.08 373 GLN A N 1
ATOM 2953 C CA . GLN A 1 373 ? 15.401 -27.144 -1.073 1.00 23.08 373 GLN A CA 1
ATOM 2954 C C . GLN A 1 373 ? 15.821 -25.670 -1.046 1.00 23.08 373 GLN A C 1
ATOM 2956 O O . GLN A 1 373 ? 16.869 -25.295 -1.563 1.00 23.08 373 GLN A O 1
ATOM 2961 N N . LEU A 1 374 ? 15.000 -24.821 -0.425 1.00 27.08 374 LEU A N 1
ATOM 2962 C CA . LEU A 1 374 ? 15.397 -23.468 -0.033 1.00 27.08 374 LEU A CA 1
ATOM 2963 C C . LEU A 1 374 ? 16.448 -23.571 1.084 1.00 27.08 374 LEU A C 1
ATOM 2965 O O . LEU A 1 374 ? 16.098 -23.600 2.269 1.00 27.08 374 LEU A O 1
ATOM 2969 N N . GLU A 1 375 ? 17.727 -23.646 0.717 1.00 21.36 375 GLU A N 1
ATOM 2970 C CA . GLU A 1 375 ? 18.832 -23.557 1.670 1.00 21.36 375 GLU A CA 1
ATOM 2971 C C . GLU A 1 375 ? 18.876 -22.161 2.305 1.00 21.36 375 GLU A C 1
ATOM 2973 O O . GLU A 1 375 ? 18.866 -21.118 1.650 1.00 21.36 375 GLU A O 1
ATOM 2978 N N . THR A 1 376 ? 18.871 -22.142 3.633 1.00 22.83 376 THR A N 1
ATOM 2979 C CA . THR A 1 376 ? 19.095 -20.951 4.448 1.00 22.83 376 THR A CA 1
ATOM 2980 C C . THR A 1 376 ? 20.563 -20.907 4.826 1.00 22.83 376 THR A C 1
ATOM 2982 O O . THR A 1 376 ? 20.988 -21.704 5.658 1.00 22.83 376 THR A O 1
ATOM 2985 N N . THR A 1 377 ? 21.326 -19.965 4.278 1.00 21.83 377 THR A N 1
ATOM 2986 C CA . THR A 1 377 ? 22.639 -19.631 4.829 1.00 21.83 377 THR A CA 1
ATOM 2987 C C . THR A 1 377 ? 22.459 -18.719 6.045 1.00 21.83 377 THR A C 1
ATOM 2989 O O . THR A 1 377 ? 21.827 -17.661 5.983 1.00 21.83 377 THR A O 1
ATOM 2992 N N . ASN A 1 378 ? 22.952 -19.198 7.187 1.00 24.06 378 ASN A N 1
ATOM 2993 C CA . ASN A 1 378 ? 23.173 -18.413 8.393 1.00 24.06 378 ASN A CA 1
ATOM 2994 C C . ASN A 1 378 ? 24.468 -17.624 8.198 1.00 24.06 378 ASN A C 1
ATOM 2996 O O . ASN A 1 378 ? 25.529 -18.235 8.211 1.00 24.06 378 ASN A O 1
ATOM 3000 N N . GLU A 1 379 ? 24.406 -16.298 8.120 1.00 21.97 379 GLU A N 1
ATOM 3001 C CA . GLU A 1 379 ? 25.546 -15.476 8.530 1.00 21.97 379 GLU A CA 1
ATOM 3002 C C . GLU A 1 379 ? 25.079 -14.398 9.507 1.00 21.97 379 GLU A C 1
ATOM 3004 O O . GLU A 1 379 ? 24.198 -13.579 9.233 1.00 21.97 379 GLU A O 1
ATOM 3009 N N . LEU A 1 380 ? 25.645 -14.484 10.711 1.00 22.22 380 LEU A N 1
ATOM 3010 C CA . LEU A 1 380 ? 25.583 -13.463 11.738 1.00 22.22 380 LEU A CA 1
ATOM 3011 C C . LEU A 1 380 ? 26.388 -12.244 11.275 1.00 22.22 380 LEU A C 1
ATOM 3013 O O . LEU A 1 380 ? 27.594 -12.352 11.092 1.00 22.22 380 LEU A O 1
ATOM 3017 N N . CYS A 1 381 ? 25.775 -11.061 11.268 1.00 20.34 381 CYS A N 1
ATOM 3018 C CA . CYS A 1 381 ? 26.515 -9.822 11.502 1.00 20.34 381 CYS A CA 1
ATOM 3019 C C . CYS A 1 381 ? 25.973 -9.140 12.763 1.00 20.34 381 CYS A C 1
ATOM 3021 O O . CYS A 1 381 ? 24.881 -8.568 12.799 1.00 20.34 381 CYS A O 1
ATOM 3023 N N . ILE A 1 382 ? 26.755 -9.274 13.833 1.00 20.20 382 ILE A N 1
ATOM 3024 C CA . ILE A 1 382 ? 26.652 -8.533 15.088 1.00 20.20 382 ILE A CA 1
ATOM 3025 C C . ILE A 1 382 ? 27.247 -7.142 14.827 1.00 20.20 382 ILE A C 1
ATOM 3027 O O . ILE A 1 382 ? 28.430 -7.034 14.533 1.00 20.20 382 ILE A O 1
ATOM 3031 N N . GLY A 1 383 ? 26.440 -6.083 14.932 1.00 18.84 383 GLY A N 1
ATOM 3032 C CA . GLY A 1 383 ? 26.924 -4.703 14.808 1.00 18.84 383 GLY A CA 1
ATOM 3033 C C . GLY A 1 383 ? 25.800 -3.675 14.655 1.00 18.84 383 GLY A C 1
ATOM 3034 O O . GLY A 1 383 ? 25.231 -3.520 13.588 1.00 18.84 383 GLY A O 1
ATOM 3035 N N . ARG A 1 384 ? 25.451 -3.028 15.770 1.00 23.95 384 ARG A N 1
ATOM 3036 C CA . ARG A 1 384 ? 24.589 -1.843 15.980 1.00 23.95 384 ARG A CA 1
ATOM 3037 C C . ARG A 1 384 ? 24.091 -1.070 14.736 1.00 23.95 384 ARG A C 1
ATOM 3039 O O . ARG A 1 384 ? 24.790 -0.208 14.228 1.00 23.95 384 ARG A O 1
ATOM 3046 N N . LEU A 1 385 ? 22.828 -1.327 14.375 1.00 20.75 385 LEU A N 1
ATOM 3047 C CA . LEU A 1 385 ? 21.753 -0.418 13.908 1.00 20.75 385 LEU A CA 1
ATOM 3048 C C . LEU A 1 385 ? 20.687 -1.318 13.262 1.00 20.75 385 LEU A C 1
ATOM 3050 O O . LEU A 1 385 ? 20.666 -1.556 12.060 1.00 20.75 385 LEU A O 1
ATOM 3054 N N . GLN A 1 386 ? 19.858 -1.956 14.090 1.00 22.08 386 GLN A N 1
ATOM 3055 C CA . GLN A 1 386 ? 18.967 -3.025 13.635 1.00 22.08 386 GLN A CA 1
ATOM 3056 C C . GLN A 1 386 ? 17.643 -2.479 13.074 1.00 22.08 386 GLN A C 1
ATOM 3058 O O . GLN A 1 386 ? 16.616 -2.525 13.741 1.00 22.08 386 GLN A O 1
ATOM 3063 N N . SER A 1 387 ? 17.639 -2.040 11.812 1.00 26.11 387 SER A N 1
ATOM 3064 C CA . SER A 1 387 ? 16.437 -2.082 10.962 1.00 26.11 387 SER A CA 1
ATOM 3065 C C . SER A 1 387 ? 16.368 -3.446 10.269 1.00 26.11 387 SER A C 1
ATOM 3067 O O . SER A 1 387 ? 16.766 -3.615 9.121 1.00 26.11 387 SER A O 1
ATOM 3069 N N . ARG A 1 388 ? 15.931 -4.471 11.003 1.00 26.75 388 ARG A N 1
ATOM 3070 C CA . ARG A 1 388 ? 15.947 -5.874 10.555 1.00 26.75 388 ARG A CA 1
ATOM 3071 C C . ARG A 1 388 ? 14.770 -6.257 9.661 1.00 26.75 388 ARG A C 1
ATOM 3073 O O . ARG A 1 388 ? 14.091 -7.221 9.975 1.00 26.75 388 ARG A O 1
ATOM 3080 N N . HIS A 1 389 ? 14.504 -5.574 8.560 1.00 34.00 389 HIS A N 1
ATOM 3081 C CA . HIS A 1 389 ? 13.575 -6.087 7.546 1.00 34.00 389 HIS A CA 1
ATOM 3082 C C . HIS A 1 389 ? 14.230 -5.830 6.178 1.00 34.00 389 HIS A C 1
ATOM 3084 O O . HIS A 1 389 ? 14.267 -4.713 5.687 1.00 34.00 389 HIS A O 1
ATOM 3090 N N . PHE A 1 390 ? 14.834 -6.864 5.602 1.00 29.59 390 PHE A N 1
ATOM 3091 C CA . PHE A 1 390 ? 15.443 -6.848 4.271 1.00 29.59 390 PHE A CA 1
ATOM 3092 C C . PHE A 1 390 ? 14.666 -7.845 3.401 1.00 29.59 390 PHE A C 1
ATOM 3094 O O . PHE A 1 390 ? 14.397 -8.961 3.857 1.00 29.59 390 PHE A O 1
ATOM 3101 N N . GLN A 1 391 ? 14.278 -7.458 2.182 1.00 37.00 391 GLN A N 1
ATOM 3102 C CA . GLN A 1 391 ? 13.718 -8.381 1.192 1.00 37.00 391 GLN A CA 1
ATOM 3103 C C . GLN A 1 391 ? 14.834 -9.290 0.677 1.00 37.00 391 GLN A C 1
ATOM 3105 O O . GLN A 1 391 ? 15.946 -8.831 0.416 1.00 37.00 391 GLN A O 1
ATOM 3110 N N . LYS A 1 392 ? 14.536 -10.583 0.531 1.00 33.56 392 LYS A N 1
ATOM 3111 C CA . LYS A 1 392 ? 15.408 -11.515 -0.188 1.00 33.56 392 LYS A CA 1
ATOM 3112 C C . LYS A 1 392 ? 14.992 -11.512 -1.656 1.00 33.56 392 LYS A C 1
ATOM 3114 O O . LYS A 1 392 ? 13.852 -11.858 -1.961 1.00 33.56 392 LYS A O 1
ATOM 3119 N N . CYS A 1 393 ? 15.906 -11.146 -2.543 1.00 31.08 393 CYS A N 1
ATOM 3120 C CA . CYS A 1 393 ? 15.779 -11.386 -3.976 1.00 31.08 393 CYS A CA 1
ATOM 3121 C C . CYS A 1 393 ? 16.297 -12.787 -4.284 1.00 31.08 393 CYS A C 1
ATOM 3123 O O . CYS A 1 393 ? 17.370 -13.165 -3.810 1.00 31.08 393 CYS A O 1
ATOM 3125 N N . ILE A 1 394 ? 15.559 -13.538 -5.094 1.00 39.66 394 ILE A N 1
ATOM 3126 C CA . ILE A 1 394 ? 16.041 -14.796 -5.660 1.00 39.66 394 ILE A CA 1
ATOM 3127 C C . ILE A 1 394 ? 16.190 -14.572 -7.162 1.00 39.66 394 ILE A C 1
ATOM 3129 O O . ILE A 1 394 ? 15.212 -14.261 -7.843 1.00 39.66 394 ILE A O 1
ATOM 3133 N N . LEU A 1 395 ? 17.422 -14.701 -7.659 1.00 30.75 395 LEU A N 1
ATOM 3134 C CA . LEU A 1 395 ? 17.721 -14.700 -9.086 1.00 30.75 395 LEU A CA 1
ATOM 3135 C C . LEU A 1 395 ? 17.861 -16.149 -9.562 1.00 30.75 395 LEU A C 1
ATOM 3137 O O . LEU A 1 395 ? 18.741 -16.879 -9.094 1.00 30.75 395 LEU A O 1
ATOM 3141 N N . TYR A 1 396 ? 17.001 -16.558 -10.491 1.00 35.16 396 TYR A N 1
ATOM 3142 C CA . TYR A 1 396 ? 16.996 -17.904 -11.052 1.00 35.16 396 TYR A CA 1
ATOM 3143 C C . TYR A 1 396 ? 17.450 -17.896 -12.514 1.00 35.16 396 TYR A C 1
ATOM 3145 O O . TYR A 1 396 ? 16.956 -17.116 -13.328 1.00 35.16 396 TYR A O 1
ATOM 3153 N N . CYS A 1 397 ? 18.359 -18.812 -12.847 1.00 28.64 397 CYS A N 1
ATOM 3154 C CA . CYS A 1 397 ? 18.651 -19.254 -14.205 1.00 28.64 397 CYS A CA 1
ATOM 3155 C C . CYS A 1 397 ? 18.581 -20.798 -14.206 1.00 28.64 397 CYS A C 1
ATOM 3157 O O . CYS A 1 397 ? 19.114 -21.407 -13.273 1.00 28.64 397 CYS A O 1
ATOM 3159 N N . PRO A 1 398 ? 17.962 -21.456 -15.206 1.00 28.61 398 PRO A N 1
ATOM 3160 C CA . PRO A 1 398 ? 17.706 -22.907 -15.237 1.00 28.61 398 PRO A CA 1
ATOM 3161 C C . PRO A 1 398 ? 18.907 -23.829 -14.986 1.00 28.61 398 PRO A C 1
ATOM 3163 O O . PRO A 1 398 ? 18.718 -25.013 -14.707 1.00 28.61 398 PRO A O 1
ATOM 3166 N N . HIS A 1 399 ? 20.138 -23.312 -15.050 1.00 29.39 399 HIS A N 1
ATOM 3167 C CA . HIS A 1 399 ? 21.358 -24.079 -14.792 1.00 29.39 399 HIS A CA 1
ATOM 3168 C C . HIS A 1 399 ? 22.285 -23.498 -13.709 1.00 29.39 399 HIS A C 1
ATOM 3170 O O . HIS A 1 399 ? 23.294 -24.129 -13.394 1.00 29.39 399 HIS A O 1
ATOM 3176 N N . ARG A 1 400 ? 21.962 -22.349 -13.092 1.00 27.86 400 ARG A N 1
ATOM 3177 C CA . ARG A 1 400 ? 22.715 -21.766 -11.962 1.00 27.86 400 ARG A CA 1
ATOM 3178 C C . ARG A 1 400 ? 21.822 -20.881 -11.091 1.00 27.86 400 ARG A C 1
ATOM 3180 O O . ARG A 1 400 ? 21.128 -20.001 -11.589 1.00 27.86 400 ARG A O 1
ATOM 3187 N N . LEU A 1 401 ? 21.927 -21.041 -9.774 1.00 30.20 401 LEU A N 1
ATOM 3188 C CA . LEU A 1 401 ? 21.518 -20.009 -8.821 1.00 30.20 401 LEU A CA 1
ATOM 3189 C C . LEU A 1 401 ? 22.594 -18.910 -8.877 1.00 30.20 401 LEU A C 1
ATOM 3191 O O . LEU A 1 401 ? 23.748 -19.181 -8.553 1.00 30.20 401 LEU A O 1
ATOM 3195 N N . ILE A 1 402 ? 22.262 -17.718 -9.381 1.00 32.53 402 ILE A N 1
ATOM 3196 C CA . ILE A 1 402 ? 23.272 -16.683 -9.702 1.00 32.53 402 ILE A CA 1
ATOM 3197 C C . ILE A 1 402 ? 23.504 -15.714 -8.523 1.00 32.53 402 ILE A C 1
ATOM 3199 O O . ILE A 1 402 ? 24.559 -15.091 -8.446 1.00 32.53 402 ILE A O 1
ATOM 3203 N N . GLY A 1 403 ? 22.596 -15.638 -7.542 1.00 29.33 403 GLY A N 1
ATOM 3204 C CA . GLY A 1 403 ? 22.839 -14.900 -6.296 1.00 29.33 403 GLY A CA 1
ATOM 3205 C C . GLY A 1 403 ? 21.580 -14.557 -5.497 1.00 29.33 403 GLY A C 1
ATOM 3206 O O . GLY A 1 403 ? 20.459 -14.666 -5.997 1.00 29.33 403 GLY A O 1
ATOM 3207 N N . ILE A 1 404 ? 21.786 -14.133 -4.245 1.00 29.38 404 ILE A N 1
ATOM 3208 C CA . ILE A 1 404 ? 20.765 -13.571 -3.348 1.00 29.38 404 ILE A CA 1
ATOM 3209 C C . ILE A 1 404 ? 21.084 -12.082 -3.174 1.00 29.38 404 ILE A C 1
ATOM 3211 O O . ILE A 1 404 ? 22.142 -11.738 -2.654 1.00 29.38 404 ILE A O 1
ATOM 3215 N N . GLY A 1 405 ? 20.179 -11.212 -3.620 1.00 30.61 405 GLY A N 1
ATOM 3216 C CA . GLY A 1 405 ? 20.264 -9.758 -3.432 1.00 30.61 405 GLY A CA 1
ATOM 3217 C C . GLY A 1 405 ? 19.388 -9.282 -2.270 1.00 30.61 405 GLY A C 1
ATOM 3218 O O . GLY A 1 405 ? 18.409 -9.943 -1.917 1.00 30.61 405 GLY A O 1
ATOM 3219 N N . ILE A 1 406 ? 19.736 -8.140 -1.673 1.00 28.25 406 ILE A N 1
ATOM 3220 C CA . ILE A 1 406 ? 18.984 -7.498 -0.587 1.00 28.25 406 ILE A CA 1
ATOM 3221 C C . ILE A 1 406 ? 18.265 -6.265 -1.142 1.00 28.25 406 ILE A C 1
ATOM 3223 O O . ILE A 1 406 ? 18.913 -5.369 -1.675 1.00 28.25 406 ILE A O 1
ATOM 3227 N N . THR A 1 407 ? 16.942 -6.189 -0.985 1.00 30.39 407 THR A N 1
ATOM 3228 C CA . THR A 1 407 ? 16.131 -5.025 -1.397 1.00 30.39 407 THR A CA 1
ATOM 3229 C C . THR A 1 407 ? 15.262 -4.493 -0.258 1.00 30.39 407 THR A C 1
ATOM 3231 O O . THR A 1 407 ? 15.064 -5.156 0.765 1.00 30.39 407 THR A O 1
ATOM 3234 N N . CYS A 1 408 ? 14.823 -3.235 -0.365 1.00 29.66 408 CYS A N 1
ATOM 3235 C CA . CYS A 1 408 ? 14.126 -2.541 0.717 1.00 29.66 408 CYS A CA 1
ATOM 3236 C C . CYS A 1 408 ? 12.626 -2.860 0.737 1.00 29.66 408 CYS A C 1
ATOM 3238 O O . CYS A 1 408 ? 12.005 -3.156 -0.281 1.00 29.66 408 CYS A O 1
ATOM 3240 N N . ILE A 1 409 ? 12.069 -2.801 1.940 1.00 29.62 409 ILE A N 1
ATOM 3241 C CA . ILE A 1 409 ? 10.730 -3.234 2.321 1.00 29.62 409 ILE A CA 1
ATOM 3242 C C . ILE A 1 409 ? 9.680 -2.362 1.627 1.00 29.62 409 ILE A C 1
ATOM 3244 O O . ILE A 1 409 ? 9.667 -1.145 1.778 1.00 29.62 409 ILE A O 1
ATOM 3248 N N . LYS A 1 410 ? 8.728 -3.012 0.958 1.00 32.62 410 LYS A N 1
ATOM 3249 C CA . LYS A 1 410 ? 7.357 -2.512 0.804 1.00 32.62 410 LYS A CA 1
ATOM 3250 C C . LYS A 1 410 ? 6.857 -2.030 2.171 1.00 32.62 410 LYS A C 1
ATOM 3252 O O . LYS A 1 410 ? 6.943 -2.812 3.115 1.00 32.62 410 LYS A O 1
ATOM 3257 N N . ASN A 1 411 ? 6.278 -0.833 2.291 1.00 29.42 411 ASN A N 1
ATOM 3258 C CA . ASN A 1 411 ? 5.378 -0.528 3.408 1.00 29.42 411 ASN A CA 1
ATOM 3259 C C . ASN A 1 411 ? 4.235 -1.554 3.361 1.00 29.42 411 ASN A C 1
ATOM 3261 O O . ASN A 1 411 ? 3.231 -1.393 2.669 1.00 29.42 411 ASN A O 1
ATOM 3265 N N . CYS A 1 412 ? 4.453 -2.700 4.001 1.00 26.05 412 CYS A N 1
ATOM 3266 C CA . CYS A 1 412 ? 3.469 -3.745 4.103 1.00 26.05 412 CYS A CA 1
ATOM 3267 C C . CYS A 1 412 ? 2.444 -3.232 5.087 1.00 26.05 412 CYS A C 1
ATOM 3269 O O . CYS A 1 412 ? 2.734 -3.081 6.272 1.00 26.05 412 CYS A O 1
ATOM 3271 N N . TYR A 1 413 ? 1.247 -2.987 4.563 1.00 29.09 413 TYR A N 1
ATOM 3272 C CA . TYR A 1 413 ? 0.006 -3.159 5.295 1.00 29.09 413 TYR A CA 1
ATOM 3273 C C . TYR A 1 413 ? 0.198 -4.293 6.299 1.00 29.09 413 TYR A C 1
ATOM 3275 O O . TYR A 1 413 ? 0.485 -5.427 5.903 1.00 29.09 413 TYR A O 1
ATOM 3283 N N . LEU A 1 414 ? 0.147 -3.942 7.580 1.00 24.12 414 LEU A N 1
ATOM 3284 C CA . LEU A 1 414 ? 0.348 -4.854 8.694 1.00 24.12 414 LEU A CA 1
ATOM 3285 C C . LEU A 1 414 ? -0.770 -5.892 8.696 1.00 24.12 414 LEU A C 1
ATOM 3287 O O . LEU A 1 414 ? -1.767 -5.764 9.395 1.00 24.12 414 LEU A O 1
ATOM 3291 N N . TRP A 1 415 ? -0.586 -6.944 7.912 1.00 22.25 415 TRP A N 1
ATOM 3292 C CA . TRP A 1 415 ? -1.186 -8.231 8.193 1.00 22.25 415 TRP A CA 1
ATOM 3293 C C . TRP A 1 415 ? -0.242 -8.931 9.159 1.00 22.25 415 TRP A C 1
ATOM 3295 O O . TRP A 1 415 ? 0.700 -9.611 8.755 1.00 22.25 415 TRP A O 1
ATOM 3305 N N . HIS A 1 416 ? -0.466 -8.695 10.451 1.00 23.61 416 HIS A N 1
ATOM 3306 C CA . HIS A 1 416 ? 0.026 -9.607 11.470 1.00 23.61 416 HIS A CA 1
ATOM 3307 C C . HIS A 1 416 ? -0.788 -10.903 11.347 1.00 23.61 416 HIS A C 1
ATOM 3309 O O . HIS A 1 416 ? -1.937 -10.982 11.778 1.00 23.61 416 HIS A O 1
ATOM 3315 N N . ASP A 1 417 ? -0.195 -11.892 10.682 1.00 22.75 417 ASP A N 1
ATOM 3316 C CA . ASP A 1 417 ? -0.350 -13.277 11.109 1.00 22.75 417 ASP A CA 1
ATOM 3317 C C . ASP A 1 417 ? 0.564 -13.434 12.332 1.00 22.75 417 ASP A C 1
ATOM 3319 O O . ASP A 1 417 ? 1.785 -13.321 12.183 1.00 22.75 417 ASP A O 1
ATOM 3323 N N . ASP A 1 418 ? -0.022 -13.637 13.511 1.00 26.50 418 ASP A N 1
ATOM 3324 C CA . ASP A 1 418 ? 0.686 -14.309 14.606 1.00 26.50 418 ASP A CA 1
ATOM 3325 C C . ASP A 1 418 ? 0.941 -15.781 14.241 1.00 26.50 418 ASP A C 1
ATOM 3327 O O . ASP A 1 418 ? 0.059 -16.394 13.586 1.00 26.50 418 ASP A O 1
#

Radius of gyration: 24.88 Å; Cα contacts (8 Å, |Δi|>4): 623; chains: 1; bounding box: 56×76×62 Å

Secondary structure (DSSP, 8-state):
-------EEEEE------TTSBTTT-PPP-TT-EE-TTTS--EESSHHHHHTTHHHHHHHHHHHHHHHHHHTSSSTTGGGTT--HHHHHHHHHHHHHHHHHHHTSPPPHHHHHHHHS-SBBTTT-PBPPTTSB-TTTSS-B-SSGGGS-TTHHHHHHHHHHHHHHHT-SEEEEEPP--SS--SSGGGG--TT--HHHHHHHHHHHHHHHHHHTT----SEEEEEEES--IIIIISSTHHHIIIIITT-TT-SEEEEEEE-TTS-SPPPEEEEETTEEEEEEEE-S-HHHHHHTT-SPPPSEEEESS--TT-S--GGGS--HHHHHHHHTSSTTS-EEEEES------------------------------------------S------EEEEEEETTEEEEEEEEPPP--------

pLDDT: mean 77.09, std 24.99, range [18.84, 98.31]

Foldseek 3Di:
DPDPACQKAKAFDDQADFFLAASQQLHHADPPKDADPQQRGHIHNDPVSCVVCCVVCVLLSVLQNVCCVVVVHPHNQQVVFQDDPVRNQVSLVVSLVSSCVVSVHHDDPRSSNSSNQGCAQPAGRHRDDSVQADPQLSRHGHPDPVSPDPCCVVCSVVSNLVSVLNSDRMDIAGQDDDPAQDPDLCSSDDVVDDPNSSVVVQQLQQVQSLVQVQFDQDLAFEEEEAQDDQSRPVGPPSSNVRNHVVNNVSHQEYEYEYAELNNDPDDKDWDADPNGIYIYHYHNHHQLVVVVVVPDDDGQEYEYEQNVQVDPADPPRHDPVLSSVVSRPPDQNYKYKYKHQDPDDDDPHDDDDDDDDDDDDDDDDDPDDDPDDPDDDDDDDDDDDDPPGWIWMFIDHPVDRPDTDTTDHDSDPDPDPD

Sequence (418 aa):
MTSERATEFKVWYRPQFISNVCHICKTAPGNESLTCPGCGLVSYCSQRHLEEDEDDHEDICDALKGVVELLGTKRAHDKAYLLGPDQWREFRLGVANLCSKQLGRPLMPWETEVCLYPPHCATCHKFCTATERCLECHSISWCSSQHKPKQHSEHCRQLTLMRQILQRKVHVIKAPQLNGVPADMNSLFSEGGDVVTFSLLTEIATSPLTILQHLTNSESASVHIIGPEPHFEANNLSKWEIFLFNLLPSVLSLTLNFVGPEIGPLPPRKINKNGRTLNFTFHQVLYHDFISKGCVSIPSLICALNPGLYRSQGFDGQDSWQDTIDAMFKHTDVPVLVTAYTKKRNWYGPRTNQKPSAQSKNDRRTKSQPILQLETTNELCIGRLQSRHFQKCILYCPHRLIGIGITCIKNCYLWHDD

Solvent-accessible surface area (backbone atoms only — not comparable to full-atom values): 24988 Å² total; per-residue (Å²): 133,84,76,76,71,72,61,59,41,75,49,78,53,76,82,69,65,50,30,59,17,10,66,74,55,43,45,74,41,60,96,73,46,44,56,43,86,80,50,66,52,52,24,18,56,40,70,69,50,44,63,73,38,41,80,84,41,45,67,61,34,52,25,38,44,52,45,12,63,75,67,72,52,94,36,68,63,64,85,36,54,67,46,52,75,66,55,46,53,52,49,26,53,48,49,37,51,50,30,22,60,71,68,73,44,83,65,53,75,34,57,39,34,53,43,63,46,52,51,30,13,76,62,46,34,39,82,40,58,93,81,25,44,43,89,78,37,33,72,51,26,26,82,43,82,88,35,50,64,86,64,44,80,81,47,36,65,56,44,30,48,52,42,61,50,57,49,42,56,67,45,81,42,71,54,81,89,73,96,59,80,68,92,50,74,71,70,71,55,53,91,92,60,52,73,60,62,43,52,54,49,50,59,61,42,36,66,31,44,57,50,52,79,69,58,74,98,41,53,60,46,32,38,37,36,38,53,44,49,42,85,60,69,64,37,58,62,60,43,45,46,61,50,27,52,65,65,37,81,72,42,40,34,40,36,41,36,39,29,14,67,73,47,46,95,50,78,66,46,77,47,78,55,96,92,23,38,42,37,39,42,55,38,64,36,54,54,37,59,58,61,70,68,70,79,68,79,86,47,61,30,38,34,29,66,55,60,59,82,79,53,91,48,47,69,98,71,37,75,60,57,66,60,30,51,55,48,64,62,68,48,68,89,34,42,36,39,39,37,44,85,68,88,75,86,66,85,80,68,88,79,80,90,70,84,88,77,84,87,84,85,89,80,96,72,91,76,81,73,89,76,85,72,86,80,79,84,86,77,88,80,89,75,98,74,86,78,88,64,70,21,58,29,48,38,44,35,89,88,44,82,77,52,77,49,80,42,71,61,72,91,66,78,84,74,77,77,130

Mean predicted aligned error: 11.81 Å

Organism: Lygus hesperus (NCBI:txid30085)